Protein AF-0000000072451513 (afdb_homodimer)

Nearest PDB structures (foldseek):
  8vev-assembly2_D  TM=3.597E-01  e=7.960E+00  Mus musculus
  8vev-assembly2_D  TM=3.590E-01  e=7.986E+00  Mus musculus

Structure (mmCIF, N/CA/C/O backbone):
data_AF-0000000072451513-model_v1
#
loop_
_entity.id
_entity.type
_entity.pdbx_description
1 polymer 'Uncharacterized protein LOC121201801'
#
loop_
_atom_site.group_PDB
_atom_site.id
_atom_site.type_symbol
_atom_site.label_atom_id
_atom_site.label_alt_id
_atom_site.label_comp_id
_atom_site.label_asym_id
_atom_site.label_entity_id
_atom_site.label_seq_id
_atom_site.pdbx_PDB_ins_code
_atom_site.Cartn_x
_atom_site.Cartn_y
_atom_site.Cartn_z
_atom_site.occupancy
_atom_site.B_iso_or_equiv
_atom_site.auth_seq_id
_atom_site.auth_comp_id
_atom_site.auth_asym_id
_atom_site.auth_atom_id
_atom_site.pdbx_PDB_model_num
ATOM 1 N N . MET A 1 1 ? -19.539 29.486 29.621 1 40.11 1 MET A N 1
ATOM 2 C CA . MET A 1 1 ? -19.243 28.095 29.955 1 40.11 1 MET A CA 1
ATOM 3 C C . MET A 1 1 ? -17.771 27.778 29.71 1 40.11 1 MET A C 1
ATOM 5 O O . MET A 1 1 ? -17.207 28.179 28.691 1 40.11 1 MET A O 1
ATOM 9 N N . SER A 1 2 ? -17.089 27.56 30.691 1 51.12 2 SER A N 1
ATOM 10 C CA . SER A 1 2 ? -15.651 27.349 30.822 1 51.12 2 SER A CA 1
ATOM 11 C C . SER A 1 2 ? -15.161 26.272 29.86 1 51.12 2 SER A C 1
ATOM 13 O O . SER A 1 2 ? -15.752 25.194 29.774 1 51.12 2 SER A O 1
ATOM 15 N N . GLU A 1 3 ? -14.501 26.609 28.887 1 67.39 3 GLU A N 1
ATOM 16 C CA . GLU A 1 3 ? -13.94 25.69 27.901 1 67.39 3 GLU A CA 1
ATOM 17 C C . GLU A 1 3 ? -13.291 24.485 28.576 1 67.39 3 GLU A C 1
ATOM 19 O O . GLU A 1 3 ? -12.553 24.637 29.551 1 67.39 3 GLU A O 1
ATOM 24 N N . THR A 1 4 ? -13.837 23.317 28.543 1 75.84 4 THR A N 1
ATOM 25 C CA . THR A 1 4 ? -13.286 22.085 29.096 1 75.84 4 THR A CA 1
ATOM 26 C C . THR A 1 4 ? -11.816 21.932 28.718 1 75.84 4 THR A C 1
ATOM 28 O O . THR A 1 4 ? -11.338 22.583 27.786 1 75.84 4 THR A O 1
ATOM 31 N N . ALA A 1 5 ? -11.014 21.37 29.627 1 79.55 5 ALA A N 1
ATOM 32 C CA . ALA A 1 5 ? -9.608 21.07 29.37 1 79.55 5 ALA A CA 1
ATOM 33 C C . ALA A 1 5 ? -9.424 20.447 27.989 1 79.55 5 ALA A C 1
ATOM 35 O O . ALA A 1 5 ? -8.458 20.754 27.287 1 79.55 5 ALA A O 1
ATOM 36 N N . TYR A 1 6 ? -10.346 19.64 27.661 1 78.39 6 TYR A N 1
ATOM 37 C CA . TYR A 1 6 ? -10.301 18.984 26.359 1 78.39 6 TYR A CA 1
ATOM 38 C C . TYR A 1 6 ? -10.442 19.999 25.232 1 78.39 6 TYR A C 1
ATOM 40 O O . TYR A 1 6 ? -9.683 19.967 24.26 1 78.39 6 TYR A O 1
ATOM 48 N N . THR A 1 7 ? -11.279 20.867 25.397 1 79.14 7 THR A N 1
ATOM 49 C CA . THR A 1 7 ? -11.524 21.871 24.366 1 79.14 7 THR A CA 1
ATOM 50 C C . THR A 1 7 ? -10.326 22.806 24.227 1 79.14 7 THR A C 1
ATOM 52 O O . THR A 1 7 ? -9.975 23.213 23.118 1 79.14 7 THR A O 1
ATOM 55 N N . LYS A 1 8 ? -9.767 23.067 25.308 1 83.3 8 LYS A N 1
ATOM 56 C CA . LYS A 1 8 ? -8.595 23.938 25.283 1 83.3 8 LYS A CA 1
ATOM 57 C C . LYS A 1 8 ? -7.428 23.268 24.562 1 83.3 8 LYS A C 1
ATOM 59 O O . LYS A 1 8 ? -6.74 23.904 23.761 1 83.3 8 LYS A O 1
ATOM 64 N N . ALA A 1 9 ? -7.23 22.04 24.93 1 82.79 9 ALA A N 1
ATOM 65 C CA . ALA A 1 9 ? -6.151 21.286 24.297 1 82.79 9 ALA A CA 1
ATOM 66 C C . ALA A 1 9 ? -6.376 21.166 22.792 1 82.79 9 ALA A C 1
ATOM 68 O O . ALA A 1 9 ? -5.433 21.281 22.006 1 82.79 9 ALA A O 1
ATOM 69 N N . LYS A 1 10 ? -7.548 20.966 22.448 1 83.4 10 LYS A N 1
ATOM 70 C CA . LYS A 1 10 ? -7.886 20.838 21.033 1 83.4 10 LYS A CA 1
ATOM 71 C C . LYS A 1 10 ? -7.676 22.158 20.297 1 83.4 10 LYS A C 1
ATOM 73 O O . LYS A 1 10 ? -7.149 22.176 19.183 1 83.4 10 LYS A O 1
ATOM 78 N N . LYS A 1 11 ? -8.037 23.208 20.878 1 85.9 11 LYS A N 1
ATOM 79 C CA . LYS A 1 11 ? -7.837 24.525 20.281 1 85.9 11 LYS A CA 1
ATOM 80 C C . LYS A 1 11 ? -6.352 24.834 20.115 1 85.9 11 LYS A C 1
ATOM 82 O O . LYS A 1 11 ? -5.938 25.388 19.094 1 85.9 11 LYS A O 1
ATOM 87 N N . LYS A 1 12 ? -5.707 24.519 21.116 1 88.52 12 LYS A N 1
ATOM 88 C CA . LYS A 1 12 ? -4.265 24.741 21.059 1 88.52 12 LYS A CA 1
ATOM 89 C C . LYS A 1 12 ? -3.632 23.947 19.92 1 88.52 12 LYS A C 1
ATOM 91 O O . LYS A 1 12 ? -2.784 24.466 19.19 1 88.52 12 LYS A O 1
ATOM 96 N N . GLU A 1 13 ? -4.014 22.727 19.798 1 89.37 13 GLU A N 1
ATOM 97 C CA . GLU A 1 13 ? -3.488 21.875 18.735 1 89.37 13 GLU A CA 1
ATOM 98 C C . GLU A 1 13 ? -3.855 22.42 17.358 1 89.37 13 GLU A C 1
ATOM 100 O O . GLU A 1 13 ? -3.015 22.462 16.457 1 89.37 13 GLU A O 1
ATOM 105 N N . LEU A 1 14 ? -5.012 22.835 17.218 1 89.61 14 LEU A N 1
ATOM 106 C CA . LEU A 1 14 ? -5.481 23.366 15.943 1 89.61 14 LEU A CA 1
ATOM 107 C C . LEU A 1 14 ? -4.736 24.646 15.58 1 89.61 14 LEU A C 1
ATOM 109 O O . LEU A 1 14 ? -4.389 24.859 14.416 1 89.61 14 LEU A O 1
ATOM 113 N N . ARG A 1 15 ? -4.537 25.466 16.55 1 90.99 15 ARG A N 1
ATOM 114 C CA . ARG A 1 15 ? -3.786 26.697 16.322 1 90.99 15 ARG A CA 1
ATOM 115 C C . ARG A 1 15 ? -2.348 26.393 15.917 1 90.99 15 ARG A C 1
ATOM 117 O O . ARG A 1 15 ? -1.78 27.078 15.063 1 90.99 15 ARG A O 1
ATOM 124 N N . ALA A 1 16 ? -1.83 25.422 16.57 1 93.97 16 ALA A N 1
ATOM 125 C CA . ALA A 1 16 ? -0.469 25.019 16.225 1 93.97 16 ALA A CA 1
ATOM 126 C C . ALA A 1 16 ? -0.389 24.54 14.779 1 93.97 16 ALA A C 1
ATOM 128 O O . ALA A 1 16 ? 0.527 24.916 14.044 1 93.97 16 ALA A O 1
ATOM 129 N N . TRP A 1 17 ? -1.328 23.747 14.353 1 93.81 17 TRP A N 1
ATOM 130 C CA . TRP A 1 17 ? -1.386 23.303 12.964 1 93.81 17 TRP A CA 1
ATOM 131 C C . TRP A 1 17 ? -1.527 24.491 12.018 1 93.81 17 TRP A C 1
ATOM 133 O O . TRP A 1 17 ? -0.857 24.553 10.985 1 93.81 17 TRP A O 1
ATOM 143 N N . ASP A 1 18 ? -2.344 25.383 12.391 1 92.13 18 ASP A N 1
ATOM 144 C CA . ASP A 1 18 ? -2.601 26.556 11.561 1 92.13 18 ASP A CA 1
ATOM 145 C C . ASP A 1 18 ? -1.336 27.393 11.386 1 92.13 18 ASP A C 1
ATOM 147 O O . ASP A 1 18 ? -1.07 27.905 10.296 1 92.13 18 ASP A O 1
ATOM 151 N N . SER A 1 19 ? -0.622 27.468 12.397 1 94.96 19 SER A N 1
ATOM 152 C CA . SER A 1 19 ? 0.595 28.272 12.355 1 94.96 19 SER A CA 1
ATOM 153 C C . SER A 1 19 ? 1.657 27.623 11.473 1 94.96 19 SER A C 1
ATOM 155 O O . SER A 1 19 ? 2.565 28.3 10.987 1 94.96 19 SER A O 1
ATOM 157 N N . LEU A 1 20 ? 1.583 26.334 11.249 1 96.07 20 LEU A N 1
ATOM 158 C CA . LEU A 1 20 ? 2.614 25.591 10.532 1 96.07 20 LEU A CA 1
ATOM 159 C C . LEU A 1 20 ? 2.202 25.349 9.084 1 96.07 20 LEU A C 1
ATOM 161 O O . LEU A 1 20 ? 3.035 24.987 8.25 1 96.07 20 LEU A O 1
ATOM 165 N N . LYS A 1 21 ? 1.006 25.574 8.768 1 92.66 21 LYS A N 1
ATOM 166 C CA . LYS A 1 21 ? 0.389 25.135 7.52 1 92.66 21 LYS A CA 1
ATOM 167 C C . LYS A 1 21 ? 1.119 25.717 6.312 1 92.66 21 LYS A C 1
ATOM 169 O O . LYS A 1 21 ? 1.402 25.003 5.348 1 92.66 21 LYS A O 1
ATOM 174 N N . GLU A 1 22 ? 1.444 26.969 6.366 1 92.86 22 GLU A N 1
ATOM 175 C CA . GLU A 1 22 ? 2.076 27.61 5.217 1 92.86 22 GLU A CA 1
ATOM 176 C C . GLU A 1 22 ? 3.516 27.138 5.044 1 92.86 22 GLU A C 1
ATOM 178 O O . GLU A 1 22 ? 3.975 26.928 3.919 1 92.86 22 GLU A O 1
ATOM 183 N N . ASP A 1 23 ? 4.188 26.976 6.139 1 95.72 23 ASP A N 1
ATOM 184 C CA . ASP A 1 23 ? 5.551 26.457 6.08 1 95.72 23 ASP A CA 1
ATOM 185 C C . ASP A 1 23 ? 5.574 25.036 5.522 1 95.72 23 ASP A C 1
ATOM 187 O O . ASP A 1 23 ? 6.43 24.7 4.701 1 95.72 23 ASP A O 1
ATOM 191 N N . MET A 1 24 ? 4.659 24.271 5.965 1 96.24 24 MET A N 1
ATOM 192 C CA . MET A 1 24 ? 4.58 22.887 5.508 1 96.24 24 MET A CA 1
ATOM 193 C C . MET A 1 24 ? 4.261 22.823 4.018 1 96.24 24 MET A C 1
ATOM 195 O O . MET A 1 24 ? 4.82 21.996 3.295 1 96.24 24 MET A O 1
ATOM 199 N N . LEU A 1 25 ? 3.392 23.66 3.566 1 94.55 25 LEU A N 1
ATOM 200 C CA . LEU A 1 25 ? 3.063 23.718 2.146 1 94.55 25 LEU A CA 1
ATOM 201 C C . LEU A 1 25 ? 4.286 24.101 1.32 1 94.55 25 LEU A C 1
ATOM 203 O O . LEU A 1 25 ? 4.558 23.49 0.284 1 94.55 25 LEU A O 1
ATOM 207 N N . ARG A 1 26 ? 4.989 25.06 1.78 1 94.19 26 ARG A N 1
ATOM 208 C CA . ARG A 1 26 ? 6.206 25.504 1.108 1 94.19 26 ARG A CA 1
ATOM 209 C C . ARG A 1 26 ? 7.213 24.365 0.99 1 94.19 26 ARG A C 1
ATOM 211 O O . ARG A 1 26 ? 7.786 24.145 -0.079 1 94.19 26 ARG A O 1
ATOM 218 N N . VAL A 1 27 ? 7.383 23.652 2.049 1 94.32 27 VAL A N 1
ATOM 219 C CA . VAL A 1 27 ? 8.345 22.555 2.074 1 94.32 27 VAL A CA 1
ATOM 220 C C . VAL A 1 27 ? 7.91 21.463 1.099 1 94.32 27 VAL A C 1
ATOM 222 O O . VAL A 1 27 ? 8.744 20.859 0.421 1 94.32 27 VAL A O 1
ATOM 225 N N . SER A 1 28 ? 6.645 21.208 1.043 1 94.56 28 SER A N 1
ATOM 226 C CA . SER A 1 28 ? 6.146 20.208 0.105 1 94.56 28 SER A CA 1
ATOM 227 C C . SER A 1 28 ? 6.452 20.6 -1.337 1 94.56 28 SER A C 1
ATOM 229 O O . SER A 1 28 ? 6.821 19.752 -2.152 1 94.56 28 SER A O 1
ATOM 231 N N . TYR A 1 29 ? 6.312 21.861 -1.649 1 93.13 29 TYR A N 1
ATOM 232 C CA . TYR A 1 29 ? 6.647 22.324 -2.991 1 93.13 29 TYR A CA 1
ATOM 233 C C . TYR A 1 29 ? 8.149 22.247 -3.236 1 93.13 29 TYR A C 1
ATOM 235 O O . TYR A 1 29 ? 8.588 21.836 -4.313 1 93.13 29 TYR A O 1
ATOM 243 N N . GLU A 1 30 ? 8.923 22.575 -2.241 1 91.15 30 GLU A N 1
ATOM 244 C CA . GLU A 1 30 ? 10.376 22.482 -2.348 1 91.15 30 GLU A CA 1
ATOM 245 C C . GLU A 1 30 ? 10.821 21.04 -2.571 1 91.15 30 GLU A C 1
ATOM 247 O O . GLU A 1 30 ? 11.755 20.784 -3.334 1 91.15 30 GLU A O 1
ATOM 252 N N . SER A 1 31 ? 10.124 20.099 -1.872 1 91.61 31 SER A N 1
ATOM 253 C CA . SER A 1 31 ? 10.491 18.688 -1.914 1 91.61 31 SER A CA 1
ATOM 254 C C . SER A 1 31 ? 10.09 18.05 -3.24 1 91.61 31 SER A C 1
ATOM 256 O O . SER A 1 31 ? 10.425 16.894 -3.505 1 91.61 31 SER A O 1
ATOM 258 N N . SER A 1 32 ? 9.394 18.767 -4.072 1 90.78 32 SER A N 1
ATOM 259 C CA . SER A 1 32 ? 9.017 18.269 -5.39 1 90.78 32 SER A CA 1
ATOM 260 C C . SER A 1 32 ? 10.173 18.388 -6.378 1 90.78 32 SER A C 1
ATOM 262 O O . SER A 1 32 ? 10.108 17.851 -7.485 1 90.78 32 SER A O 1
ATOM 264 N N . ALA A 1 33 ? 11.188 19.079 -6.007 1 92.31 33 ALA A N 1
ATOM 265 C CA . ALA A 1 33 ? 12.432 19.17 -6.766 1 92.31 33 ALA A CA 1
ATOM 266 C C . ALA A 1 33 ? 13.577 18.484 -6.028 1 92.31 33 ALA A C 1
ATOM 268 O O . ALA A 1 33 ? 13.488 18.238 -4.822 1 92.31 33 ALA A O 1
ATOM 269 N N . PRO A 1 34 ? 14.638 18.117 -6.784 1 92.13 34 PRO A N 1
ATOM 270 C CA . PRO A 1 34 ? 15.759 17.46 -6.107 1 92.13 34 PRO A CA 1
ATOM 271 C C . PRO A 1 34 ? 16.389 18.335 -5.026 1 92.13 34 PRO A C 1
ATOM 273 O O . PRO A 1 34 ? 16.601 19.531 -5.24 1 92.13 34 PRO A O 1
ATOM 276 N N . SER A 1 35 ? 16.62 17.738 -3.877 1 86.15 35 SER A N 1
ATOM 277 C CA . SER A 1 35 ? 17.292 18.463 -2.802 1 86.15 35 SER A CA 1
ATOM 278 C C . SER A 1 35 ? 18.801 18.491 -3.015 1 86.15 35 SER A C 1
ATOM 280 O O . SER A 1 35 ? 19.503 19.308 -2.414 1 86.15 35 SER A O 1
ATOM 282 N N . THR A 1 36 ? 19.222 17.561 -3.822 1 90.58 36 THR A N 1
ATOM 283 C CA . THR A 1 36 ? 20.641 17.448 -4.142 1 90.58 36 THR A CA 1
ATOM 284 C C . THR A 1 36 ? 20.837 16.816 -5.517 1 90.58 36 THR A C 1
ATOM 286 O O . THR A 1 36 ? 19.931 16.164 -6.04 1 90.58 36 THR A O 1
ATOM 289 N N . ASN A 1 37 ? 21.978 17.067 -6.099 1 92.63 37 ASN A N 1
ATOM 290 C CA . ASN A 1 37 ? 22.341 16.423 -7.357 1 92.63 37 ASN A CA 1
ATOM 291 C C . ASN A 1 37 ? 23.476 15.421 -7.166 1 92.63 37 ASN A C 1
ATOM 293 O O . ASN A 1 37 ? 24.217 15.129 -8.106 1 92.63 37 ASN A O 1
ATOM 297 N N . ILE A 1 38 ? 23.566 14.998 -5.957 1 94.08 38 ILE A N 1
ATOM 298 C CA . ILE A 1 38 ? 24.63 14.063 -5.609 1 94.08 38 ILE A CA 1
ATOM 299 C C . ILE A 1 38 ? 24.035 12.683 -5.336 1 94.08 38 ILE A C 1
ATOM 301 O O . ILE A 1 38 ? 23.073 12.555 -4.575 1 94.08 38 ILE A O 1
ATOM 305 N N . CYS A 1 39 ? 24.642 11.733 -5.912 1 95.96 39 CYS A N 1
ATOM 306 C CA . CYS A 1 39 ? 24.18 10.358 -5.756 1 95.96 39 CYS A CA 1
ATOM 307 C C . CYS A 1 39 ? 24.365 9.88 -4.321 1 95.96 39 CYS A C 1
ATOM 309 O O . CYS A 1 39 ? 25.441 10.04 -3.743 1 95.96 39 CYS A O 1
ATOM 311 N N . ALA A 1 40 ? 23.389 9.259 -3.811 1 92.99 40 ALA A N 1
ATOM 312 C CA . ALA A 1 40 ? 23.398 8.819 -2.419 1 92.99 40 ALA A CA 1
ATOM 313 C C . ALA A 1 40 ? 24.392 7.68 -2.209 1 92.99 40 ALA A C 1
ATOM 315 O O . ALA A 1 40 ? 24.831 7.43 -1.084 1 92.99 40 ALA A O 1
ATOM 316 N N . LEU A 1 41 ? 24.756 7.008 -3.263 1 94.36 41 LEU A N 1
ATOM 317 C CA . LEU A 1 41 ? 25.584 5.815 -3.119 1 94.36 41 LEU A CA 1
ATOM 318 C C . LEU A 1 41 ? 27.03 6.107 -3.506 1 94.36 41 LEU A C 1
ATOM 320 O O . LEU A 1 41 ? 27.953 5.806 -2.746 1 94.36 41 LEU A O 1
ATOM 324 N N . CYS A 1 42 ? 27.268 6.709 -4.69 1 95.36 42 CYS A N 1
ATOM 325 C CA . CYS A 1 42 ? 28.636 6.864 -5.173 1 95.36 42 CYS A CA 1
ATOM 326 C C . CYS A 1 42 ? 29.064 8.326 -5.136 1 95.36 42 CYS A C 1
ATOM 328 O O . CYS A 1 42 ? 30.201 8.653 -5.482 1 95.36 42 CYS A O 1
ATOM 330 N N . LYS A 1 43 ? 28.217 9.249 -4.916 1 94.11 43 LYS A N 1
ATOM 331 C CA . LYS A 1 43 ? 28.476 10.672 -4.716 1 94.11 43 LYS A CA 1
ATOM 332 C C . LYS A 1 43 ? 28.736 11.376 -6.045 1 94.11 43 LYS A C 1
ATOM 334 O O . LYS A 1 43 ? 29.142 12.539 -6.069 1 94.11 43 LYS A O 1
ATOM 339 N N . GLU A 1 44 ? 28.466 10.676 -7.152 1 96.64 44 GLU A N 1
ATOM 340 C CA . GLU A 1 44 ? 28.52 11.302 -8.47 1 96.64 44 GLU A CA 1
ATOM 341 C C . GLU A 1 44 ? 27.245 12.089 -8.759 1 96.64 44 GLU A C 1
ATOM 343 O O . GLU A 1 44 ? 26.353 12.168 -7.913 1 96.64 44 GLU A O 1
ATOM 348 N N . HIS A 1 45 ? 27.207 12.652 -9.93 1 96.89 45 HIS A N 1
ATOM 349 C CA . HIS A 1 45 ? 26.047 13.442 -10.325 1 96.89 45 HIS A CA 1
ATOM 350 C C . HIS A 1 45 ? 24.794 12.576 -10.409 1 96.89 45 HIS A C 1
ATOM 352 O O . HIS A 1 45 ? 24.818 11.497 -11.005 1 96.89 45 HIS A O 1
ATOM 358 N N . ALA A 1 46 ? 23.724 13.05 -9.812 1 96.42 46 ALA A N 1
ATOM 359 C CA . ALA A 1 46 ? 22.496 12.266 -9.701 1 96.42 46 ALA A CA 1
ATOM 360 C C . ALA A 1 46 ? 21.326 12.983 -10.369 1 96.42 46 ALA A C 1
ATOM 362 O O . ALA A 1 46 ? 21.193 14.204 -10.259 1 96.42 46 ALA A O 1
ATOM 363 N N . GLU A 1 47 ? 20.473 12.199 -11.058 1 97.17 47 GLU A N 1
ATOM 364 C CA . GLU A 1 47 ? 19.302 12.771 -11.717 1 97.17 47 GLU A CA 1
ATOM 365 C C . GLU A 1 47 ? 18.071 11.893 -11.515 1 97.17 47 GLU A C 1
ATOM 367 O O . GLU A 1 47 ? 16.993 12.198 -12.031 1 97.17 47 GLU A O 1
ATOM 372 N N . TYR A 1 48 ? 18.239 10.794 -10.817 1 97.58 48 TYR A N 1
ATOM 373 C CA . TYR A 1 48 ? 17.136 9.853 -10.657 1 97.58 48 TYR A CA 1
ATOM 374 C C . TYR A 1 48 ? 16.67 9.799 -9.207 1 97.58 48 TYR A C 1
ATOM 376 O O . TYR A 1 48 ? 17.47 9.974 -8.284 1 97.58 48 TYR A O 1
ATOM 384 N N . ARG A 1 49 ? 15.436 9.567 -8.999 1 96.68 49 ARG A N 1
ATOM 385 C CA . ARG A 1 49 ? 14.9 9.288 -7.67 1 96.68 49 ARG A CA 1
ATOM 386 C C . ARG A 1 49 ? 13.873 8.162 -7.72 1 96.68 49 ARG A C 1
ATOM 388 O O . ARG A 1 49 ? 13.335 7.851 -8.785 1 96.68 49 ARG A O 1
ATOM 395 N N . CYS A 1 50 ? 13.707 7.5 -6.654 1 96.15 50 CYS A N 1
ATOM 396 C CA . CYS A 1 50 ? 12.645 6.522 -6.447 1 96.15 50 CYS A CA 1
ATOM 397 C C . CYS A 1 50 ? 11.88 6.812 -5.161 1 96.15 50 CYS A C 1
ATOM 399 O O . CYS A 1 50 ? 12.404 6.614 -4.063 1 96.15 50 CYS A O 1
ATOM 401 N N . LEU A 1 51 ? 10.645 7.208 -5.262 1 94.29 51 LEU A N 1
ATOM 402 C CA . LEU A 1 51 ? 9.852 7.629 -4.113 1 94.29 51 LEU A CA 1
ATOM 403 C C . LEU A 1 51 ? 9.485 6.435 -3.238 1 94.29 51 LEU A C 1
ATOM 405 O O . LEU A 1 51 ? 9.178 6.598 -2.055 1 94.29 51 LEU A O 1
ATOM 409 N N . GLU A 1 52 ? 9.532 5.275 -3.845 1 94.4 52 GLU A N 1
ATOM 410 C CA . GLU A 1 52 ? 9.245 4.074 -3.067 1 94.4 52 GLU A CA 1
ATOM 411 C C . GLU A 1 52 ? 10.427 3.697 -2.178 1 94.4 52 GLU A C 1
ATOM 413 O O . GLU A 1 52 ? 10.263 2.978 -1.19 1 94.4 52 GLU A O 1
ATOM 418 N N . CYS A 1 53 ? 11.546 4.204 -2.549 1 94.05 53 CYS A N 1
ATOM 419 C CA . CYS A 1 53 ? 12.74 3.929 -1.759 1 94.05 53 CYS A CA 1
ATOM 420 C C . CYS A 1 53 ? 12.958 5.01 -0.706 1 94.05 53 CYS A C 1
ATOM 422 O O . CYS A 1 53 ? 13.222 4.704 0.458 1 94.05 53 CYS A O 1
ATOM 424 N N . SER A 1 54 ? 12.96 6.209 -1.196 1 93.63 54 SER A N 1
ATOM 425 C CA . SER A 1 54 ? 13.291 7.347 -0.345 1 93.63 54 SER A CA 1
ATOM 426 C C . SER A 1 54 ? 12.749 8.648 -0.927 1 93.63 54 SER A C 1
ATOM 428 O O . SER A 1 54 ? 12.737 8.833 -2.146 1 93.63 54 SER A O 1
ATOM 430 N N . SER A 1 55 ? 12.422 9.527 -0.014 1 92.46 55 SER A N 1
ATOM 431 C CA . SER A 1 55 ? 11.941 10.829 -0.464 1 92.46 55 SER A CA 1
ATOM 432 C C . SER A 1 55 ? 13.095 11.808 -0.657 1 92.46 55 SER A C 1
ATOM 434 O O . SER A 1 55 ? 12.921 12.869 -1.259 1 92.46 55 SER A O 1
ATOM 436 N N . THR A 1 56 ? 14.255 11.417 -0.215 1 92.62 56 THR A N 1
ATOM 437 C CA . THR A 1 56 ? 15.325 12.408 -0.174 1 92.62 56 THR A CA 1
ATOM 438 C C . THR A 1 56 ? 16.491 11.981 -1.062 1 92.62 56 THR A C 1
ATOM 440 O O . THR A 1 56 ? 17.272 12.82 -1.516 1 92.62 56 THR A O 1
ATOM 443 N N . ASN A 1 57 ? 16.61 10.741 -1.373 1 94.19 57 ASN A N 1
ATOM 444 C CA . ASN A 1 57 ? 17.789 10.246 -2.076 1 94.19 57 ASN A CA 1
ATOM 445 C C . ASN A 1 57 ? 17.696 10.505 -3.577 1 94.19 57 ASN A C 1
ATOM 447 O O . ASN A 1 57 ? 16.625 10.367 -4.17 1 94.19 57 ASN A O 1
ATOM 451 N N . MET A 1 58 ? 18.838 10.919 -4.068 1 95.55 58 MET A N 1
ATOM 452 C CA . MET A 1 58 ? 19.046 10.98 -5.512 1 95.55 58 MET A CA 1
ATOM 453 C C . MET A 1 58 ? 20.081 9.952 -5.957 1 95.55 58 MET A C 1
ATOM 455 O O . MET A 1 58 ? 20.969 9.586 -5.185 1 95.55 58 MET A O 1
ATOM 459 N N . PHE A 1 59 ? 19.923 9.494 -7.185 1 96.63 59 PHE A N 1
ATOM 460 C CA . PHE A 1 59 ? 20.814 8.46 -7.697 1 96.63 59 PHE A CA 1
ATOM 461 C C . PHE A 1 59 ? 21.332 8.828 -9.082 1 96.63 59 PHE A C 1
ATOM 463 O O . PHE A 1 59 ? 20.646 9.511 -9.846 1 96.63 59 PHE A O 1
ATOM 470 N N . CYS A 1 60 ? 22.557 8.418 -9.383 1 97.49 60 CYS A N 1
ATOM 471 C CA . CYS A 1 60 ? 23.017 8.453 -10.767 1 97.49 60 CYS A CA 1
ATOM 472 C C . CYS A 1 60 ? 22.441 7.288 -11.562 1 97.49 60 CYS A C 1
ATOM 474 O O . CYS A 1 60 ? 21.835 6.379 -10.991 1 97.49 60 CYS A O 1
ATOM 476 N N . GLU A 1 61 ? 22.624 7.289 -12.814 1 97.29 61 GLU A N 1
ATOM 477 C CA . GLU A 1 61 ? 22.045 6.281 -13.697 1 97.29 61 GLU A CA 1
ATOM 478 C C . GLU A 1 61 ? 22.575 4.888 -13.368 1 97.29 61 GLU A C 1
ATOM 480 O O . GLU A 1 61 ? 21.809 3.924 -13.312 1 97.29 61 GLU A O 1
ATOM 485 N N . THR A 1 62 ? 23.818 4.819 -13.095 1 96.93 62 THR A N 1
ATOM 486 C CA . THR A 1 62 ? 24.458 3.536 -12.825 1 96.93 62 THR A CA 1
ATOM 487 C C . THR A 1 62 ? 23.955 2.947 -11.511 1 96.93 62 THR A C 1
ATOM 489 O O . THR A 1 62 ? 23.588 1.771 -11.451 1 96.93 62 THR A O 1
ATOM 492 N N . CYS A 1 63 ? 23.881 3.738 -10.5 1 96.53 63 CYS A N 1
ATOM 493 C CA . CYS A 1 63 ? 23.505 3.266 -9.173 1 96.53 63 CYS A CA 1
ATOM 494 C C . CYS A 1 63 ? 22.028 2.892 -9.125 1 96.53 63 CYS A C 1
ATOM 496 O O . CYS A 1 63 ? 21.656 1.889 -8.514 1 96.53 63 CYS A O 1
ATOM 498 N N . ILE A 1 64 ? 21.196 3.674 -9.758 1 97.05 64 ILE A N 1
ATOM 499 C CA . ILE A 1 64 ? 19.766 3.384 -9.718 1 97.05 64 ILE A CA 1
ATOM 500 C C . ILE A 1 64 ? 19.482 2.085 -10.467 1 97.05 64 ILE A C 1
ATOM 502 O O . ILE A 1 64 ? 18.639 1.29 -10.045 1 97.05 64 ILE A O 1
ATOM 506 N N . THR A 1 65 ? 20.186 1.858 -11.556 1 96.27 65 THR A N 1
ATOM 507 C CA . THR A 1 65 ? 20.018 0.629 -12.324 1 96.27 65 THR A CA 1
ATOM 508 C C . THR A 1 65 ? 20.463 -0.583 -11.51 1 96.27 65 THR A C 1
ATOM 510 O O . THR A 1 65 ? 19.77 -1.602 -11.475 1 96.27 65 THR A O 1
ATOM 513 N N . LYS A 1 66 ? 21.462 -0.404 -10.799 1 93.81 66 LYS A N 1
ATOM 514 C CA . LYS A 1 66 ? 22.027 -1.5 -10.017 1 93.81 66 LYS A CA 1
ATOM 515 C C . LYS A 1 66 ? 21.145 -1.831 -8.816 1 93.81 66 LYS A C 1
ATOM 517 O O . LYS A 1 66 ? 20.914 -3.004 -8.513 1 93.81 66 LYS A O 1
ATOM 522 N N . THR A 1 67 ? 20.673 -0.848 -8.175 1 94.31 67 THR A N 1
ATOM 523 C CA . THR A 1 67 ? 19.951 -1.046 -6.923 1 94.31 67 THR A CA 1
ATOM 524 C C . THR A 1 67 ? 18.515 -1.488 -7.192 1 94.31 67 THR A C 1
ATOM 526 O O . THR A 1 67 ? 17.837 -1.993 -6.294 1 94.31 67 THR A O 1
ATOM 529 N N . HIS A 1 68 ? 18.03 -1.302 -8.392 1 95.16 68 HIS A N 1
ATOM 530 C CA . HIS A 1 68 ? 16.635 -1.615 -8.68 1 95.16 68 HIS A CA 1
ATOM 531 C C . HIS A 1 68 ? 16.522 -2.788 -9.649 1 95.16 68 HIS A C 1
ATOM 533 O O . HIS A 1 68 ? 15.522 -2.918 -10.358 1 95.16 68 HIS A O 1
ATOM 539 N N . ARG A 1 69 ? 17.568 -3.552 -9.608 1 92.41 69 ARG A N 1
ATOM 540 C CA . ARG A 1 69 ? 17.466 -4.818 -10.327 1 92.41 69 ARG A CA 1
ATOM 541 C C . ARG A 1 69 ? 16.397 -5.714 -9.71 1 92.41 69 ARG A C 1
ATOM 543 O O . ARG A 1 69 ? 16.342 -5.872 -8.488 1 92.41 69 ARG A O 1
ATOM 550 N N . ASN A 1 70 ? 15.527 -6.284 -10.574 1 94.17 70 ASN A N 1
ATOM 551 C CA . ASN A 1 70 ? 14.436 -7.163 -10.169 1 94.17 70 ASN A CA 1
ATOM 552 C C . ASN A 1 70 ? 13.499 -6.474 -9.18 1 94.17 70 ASN A C 1
ATOM 554 O O . ASN A 1 70 ? 12.994 -7.108 -8.252 1 94.17 70 ASN A O 1
ATOM 558 N N . SER A 1 71 ? 13.414 -5.187 -9.317 1 95.29 71 SER A N 1
ATOM 559 C CA . SER A 1 71 ? 12.515 -4.381 -8.498 1 95.29 71 SER A CA 1
ATOM 560 C C . SER A 1 71 ? 11.27 -3.974 -9.28 1 95.29 71 SER A C 1
ATOM 562 O O . SER A 1 71 ? 11.312 -3.856 -10.507 1 95.29 71 SER A O 1
ATOM 564 N N . LEU A 1 72 ? 10.203 -3.826 -8.584 1 96.61 72 LEU A N 1
ATOM 565 C CA . LEU A 1 72 ? 8.964 -3.374 -9.208 1 96.61 72 LEU A CA 1
ATOM 566 C C . LEU A 1 72 ? 8.747 -1.884 -8.968 1 96.61 72 LEU A C 1
ATOM 568 O O . LEU A 1 72 ? 7.632 -1.382 -9.125 1 96.61 72 LEU A O 1
ATOM 572 N N . HIS A 1 73 ? 9.836 -1.167 -8.562 1 96.44 73 HIS A N 1
ATOM 573 C CA . HIS A 1 73 ? 9.773 0.277 -8.369 1 96.44 73 HIS A CA 1
ATOM 574 C C . HIS A 1 73 ? 9.819 1.014 -9.703 1 96.44 73 HIS A C 1
ATOM 576 O O . HIS A 1 73 ? 10.349 0.493 -10.687 1 96.44 73 HIS A O 1
ATOM 582 N N . LEU A 1 74 ? 9.294 2.167 -9.678 1 96.21 74 LEU A N 1
ATOM 583 C CA . LEU A 1 74 ? 9.259 3.002 -10.873 1 96.21 74 LEU A CA 1
ATOM 584 C C . LEU A 1 74 ? 10.026 4.302 -10.651 1 96.21 74 LEU A C 1
ATOM 586 O O . LEU A 1 74 ? 9.43 5.333 -10.333 1 96.21 74 LEU A O 1
ATOM 590 N N . PRO A 1 75 ? 11.337 4.278 -10.855 1 96.45 75 PRO A N 1
ATOM 591 C CA . PRO A 1 75 ? 12.129 5.498 -10.679 1 96.45 75 PRO A CA 1
ATOM 592 C C . PRO A 1 75 ? 11.736 6.603 -11.656 1 96.45 75 PRO A C 1
ATOM 594 O O . PRO A 1 75 ? 11.144 6.325 -12.702 1 96.45 75 PRO A O 1
ATOM 597 N N . GLU A 1 76 ? 12.058 7.806 -11.263 1 97.19 76 GLU A N 1
ATOM 598 C CA . GLU A 1 76 ? 11.832 8.978 -12.103 1 97.19 76 GLU A CA 1
ATOM 599 C C . GLU A 1 76 ? 13.129 9.746 -12.339 1 97.19 76 GLU A C 1
ATOM 601 O O . GLU A 1 76 ? 14.074 9.633 -11.557 1 97.19 76 GLU A O 1
ATOM 606 N N . LYS A 1 77 ? 13.131 10.448 -13.435 1 97.99 77 LYS A N 1
ATOM 607 C CA . LYS A 1 77 ? 14.301 11.239 -13.807 1 97.99 77 LYS A CA 1
ATOM 608 C C . LYS A 1 77 ? 13.98 12.731 -13.802 1 97.99 77 LYS A C 1
ATOM 610 O O . LYS A 1 77 ? 12.945 13.15 -14.324 1 97.99 77 LYS A O 1
ATOM 615 N N . TRP A 1 78 ? 14.867 13.455 -13.161 1 97.22 78 TRP A N 1
ATOM 616 C CA . TRP A 1 78 ? 14.744 14.909 -13.156 1 97.22 78 TRP A CA 1
ATOM 617 C C . TRP A 1 78 ? 15.246 15.503 -14.468 1 97.22 78 TRP A C 1
ATOM 619 O O . TRP A 1 78 ? 16.386 15.26 -14.87 1 97.22 78 TRP A O 1
ATOM 629 N N . ASN A 1 79 ? 14.409 16.227 -15.167 1 95.01 79 ASN A N 1
ATOM 630 C CA . ASN A 1 79 ? 14.82 16.841 -16.426 1 95.01 79 ASN A CA 1
ATOM 631 C C . ASN A 1 79 ? 15.06 18.339 -16.267 1 95.01 79 ASN A C 1
ATOM 633 O O . ASN A 1 79 ? 14.748 19.121 -17.166 1 95.01 79 ASN A O 1
ATOM 637 N N . LYS A 1 80 ? 15.364 18.851 -15.108 1 91.59 80 LYS A N 1
ATOM 638 C CA . LYS A 1 80 ? 15.704 20.232 -14.779 1 91.59 80 LYS A CA 1
ATOM 639 C C . LYS A 1 80 ? 14.459 21.03 -14.404 1 91.59 80 LYS A C 1
ATOM 641 O O . LYS A 1 80 ? 14.553 22.054 -13.724 1 91.59 80 LYS A O 1
ATOM 646 N N . THR A 1 81 ? 13.262 20.525 -14.856 1 92.69 81 THR A N 1
ATOM 647 C CA . THR A 1 81 ? 12.04 21.261 -14.55 1 92.69 81 THR A CA 1
ATOM 648 C C . THR A 1 81 ? 11.064 20.387 -13.767 1 92.69 81 THR A C 1
ATOM 650 O O . THR A 1 81 ? 10.369 20.873 -12.872 1 92.69 81 THR A O 1
ATOM 653 N N . LEU A 1 82 ? 11.068 19.195 -14.224 1 94.52 82 LEU A N 1
ATOM 654 C CA . LEU A 1 82 ? 10.125 18.278 -13.594 1 94.52 82 LEU A CA 1
ATOM 655 C C . LEU A 1 82 ? 10.647 16.846 -13.637 1 94.52 82 LEU A C 1
ATOM 657 O O . LEU A 1 82 ? 11.597 16.549 -14.366 1 94.52 82 LEU A O 1
ATOM 661 N N . TYR A 1 83 ? 10.036 16.029 -12.834 1 95.48 83 TYR A N 1
ATOM 662 C CA . TYR A 1 83 ? 10.337 14.603 -12.889 1 95.48 83 TYR A CA 1
ATOM 663 C C . TYR A 1 83 ? 9.524 13.916 -13.98 1 95.48 83 TYR A C 1
ATOM 665 O O . TYR A 1 83 ? 8.314 14.127 -14.087 1 95.48 83 TYR A O 1
ATOM 673 N N . VAL A 1 84 ? 10.203 13.106 -14.727 1 96.22 84 VAL A N 1
ATOM 674 C CA . VAL A 1 84 ? 9.544 12.322 -15.766 1 96.22 84 VAL A CA 1
ATOM 675 C C . VAL A 1 84 ? 9.801 10.835 -15.533 1 96.22 84 VAL A C 1
ATOM 677 O O . VAL A 1 84 ? 10.691 10.465 -14.764 1 96.22 84 VAL A O 1
ATOM 680 N N . THR A 1 85 ? 8.981 10.027 -16.179 1 92.83 85 THR A N 1
ATOM 681 C CA . THR A 1 85 ? 9.195 8.586 -16.099 1 92.83 85 THR A CA 1
ATOM 682 C C . THR A 1 85 ? 10.606 8.222 -16.551 1 92.83 85 THR A C 1
ATOM 684 O O . THR A 1 85 ? 11.092 8.737 -17.559 1 92.83 85 THR A O 1
ATOM 687 N N . SER A 1 86 ? 11.193 7.385 -15.842 1 94.16 86 SER A N 1
ATOM 688 C CA . SER A 1 86 ? 12.56 6.977 -16.146 1 94.16 86 SER A CA 1
ATOM 689 C C . SER A 1 86 ? 12.625 6.192 -17.452 1 94.16 86 SER A C 1
ATOM 691 O O . SER A 1 86 ? 11.797 5.312 -17.696 1 94.16 86 SER A O 1
ATOM 693 N N . PRO A 1 87 ? 13.599 6.519 -18.223 1 91.78 87 PRO A N 1
ATOM 694 C CA . PRO A 1 87 ? 13.783 5.754 -19.459 1 91.78 87 PRO A CA 1
ATOM 695 C C . PRO A 1 87 ? 14.441 4.397 -19.219 1 91.78 87 PRO A C 1
ATOM 697 O O . PRO A 1 87 ? 14.654 3.635 -20.166 1 91.78 87 PRO A O 1
ATOM 700 N N . LEU A 1 88 ? 14.698 4.088 -17.996 1 92.65 88 LEU A N 1
ATOM 701 C CA . LEU A 1 88 ? 15.373 2.839 -17.662 1 92.65 88 LEU A CA 1
ATOM 702 C C . LEU A 1 88 ? 14.494 1.639 -17.998 1 92.65 88 LEU A C 1
ATOM 704 O O . LEU A 1 88 ? 13.275 1.687 -17.817 1 92.65 88 LEU A O 1
ATOM 708 N N . GLU A 1 89 ? 15.181 0.644 -18.435 1 91.2 89 GLU A N 1
ATOM 709 C CA . GLU A 1 89 ? 14.467 -0.597 -18.721 1 91.2 89 GLU A CA 1
ATOM 710 C C . GLU A 1 89 ? 14.02 -1.286 -17.434 1 91.2 89 GLU A C 1
ATOM 712 O O . GLU A 1 89 ? 14.8 -1.411 -16.488 1 91.2 89 GLU A O 1
ATOM 717 N N . LEU A 1 90 ? 12.806 -1.637 -17.468 1 94.77 90 LEU A N 1
ATOM 718 C CA . LEU A 1 90 ? 12.284 -2.457 -16.381 1 94.77 90 LEU A CA 1
ATOM 719 C C . LEU A 1 90 ? 12.352 -3.939 -16.737 1 94.77 90 LEU A C 1
ATOM 721 O O . LEU A 1 90 ? 11.716 -4.381 -17.695 1 94.77 90 LEU A O 1
ATOM 725 N N . ALA A 1 91 ? 13.169 -4.669 -16.003 1 95.92 91 ALA A N 1
ATOM 726 C CA . ALA A 1 91 ? 13.389 -6.075 -16.33 1 95.92 91 ALA A CA 1
ATOM 727 C C . ALA A 1 91 ? 13.466 -6.927 -15.066 1 95.92 91 ALA A C 1
ATOM 729 O O . ALA A 1 91 ? 13.941 -6.464 -14.026 1 95.92 91 ALA A O 1
ATOM 730 N N . LEU A 1 92 ? 12.943 -8.085 -15.152 1 95.81 92 LEU A N 1
ATOM 731 C CA . LEU A 1 92 ? 13.066 -9.105 -14.116 1 95.81 92 LEU A CA 1
ATOM 732 C C . LEU A 1 92 ? 13.883 -10.292 -14.616 1 95.81 92 LEU A C 1
ATOM 734 O O . LEU A 1 92 ? 13.539 -10.904 -15.63 1 95.81 92 LEU A O 1
ATOM 738 N N . ARG A 1 93 ? 14.932 -10.529 -13.913 1 92.36 93 ARG A N 1
ATOM 739 C CA . ARG A 1 93 ? 15.845 -11.603 -14.29 1 92.36 93 ARG A CA 1
ATOM 740 C C . ARG A 1 93 ? 16.053 -12.576 -13.135 1 92.36 93 ARG A C 1
ATOM 742 O O . ARG A 1 93 ? 16.21 -12.159 -11.986 1 92.36 93 ARG A O 1
ATOM 749 N N . LEU A 1 94 ? 15.91 -13.862 -13.368 1 85.1 94 LEU A N 1
ATOM 750 C CA . LEU A 1 94 ? 16.025 -14.884 -12.333 1 85.1 94 LEU A CA 1
ATOM 751 C C . LEU A 1 94 ? 17.458 -14.98 -11.82 1 85.1 94 LEU A C 1
ATOM 753 O O . LEU A 1 94 ? 18.404 -15.006 -12.611 1 85.1 94 LEU A O 1
ATOM 757 N N . PRO A 1 95 ? 17.579 -14.876 -10.548 1 73.66 95 PRO A N 1
ATOM 758 C CA . PRO A 1 95 ? 18.932 -15.093 -10.031 1 73.66 95 PRO A CA 1
ATOM 759 C C . PRO A 1 95 ? 19.229 -16.565 -9.754 1 73.66 95 PRO A C 1
ATOM 761 O O . PRO A 1 95 ? 18.36 -17.42 -9.944 1 73.66 95 PRO A O 1
ATOM 764 N N . GLY A 1 96 ? 20.458 -16.815 -9.392 1 67.59 96 GLY A N 1
ATOM 765 C CA . GLY A 1 96 ? 20.898 -18.068 -8.799 1 67.59 96 GLY A CA 1
ATOM 766 C C . GLY A 1 96 ? 20.943 -19.214 -9.792 1 67.59 96 GLY A C 1
ATOM 767 O O . GLY A 1 96 ? 21.509 -19.079 -10.879 1 67.59 96 GLY A O 1
ATOM 768 N N . GLU A 1 97 ? 20.211 -20.266 -9.366 1 66.47 97 GLU A N 1
ATOM 769 C CA . GLU A 1 97 ? 20.341 -21.563 -10.025 1 66.47 97 GLU A CA 1
ATOM 770 C C . GLU A 1 97 ? 19.713 -21.54 -11.415 1 66.47 97 GLU A C 1
ATOM 772 O O . GLU A 1 97 ? 20.133 -22.283 -12.305 1 66.47 97 GLU A O 1
ATOM 777 N N . HIS A 1 98 ? 18.829 -20.605 -11.566 1 78.19 98 HIS A N 1
ATOM 778 C CA . HIS A 1 98 ? 18.125 -20.597 -12.843 1 78.19 98 HIS A CA 1
ATOM 779 C C . HIS A 1 98 ? 18.957 -19.921 -13.927 1 78.19 98 HIS A C 1
ATOM 781 O O . HIS A 1 98 ? 18.594 -19.954 -15.105 1 78.19 98 HIS A O 1
ATOM 787 N N . CYS A 1 99 ? 20.091 -19.461 -13.483 1 69.09 99 CYS A N 1
ATOM 788 C CA . CYS A 1 99 ? 20.915 -18.737 -14.444 1 69.09 99 CYS A CA 1
ATOM 789 C C . CYS A 1 99 ? 21.521 -19.688 -15.469 1 69.09 99 CYS A C 1
ATOM 791 O O . CYS A 1 99 ? 21.874 -19.273 -16.575 1 69.09 99 CYS A O 1
ATOM 793 N N . SER A 1 100 ? 21.544 -20.964 -15.061 1 80.21 100 SER A N 1
ATOM 794 C CA . SER A 1 100 ? 22.165 -21.935 -15.957 1 80.21 100 SER A CA 1
ATOM 795 C C . SER A 1 100 ? 21.117 -22.671 -16.785 1 80.21 100 SER A C 1
ATOM 797 O O . SER A 1 100 ? 21.459 -23.472 -17.657 1 80.21 100 SER A O 1
ATOM 799 N N . HIS A 1 101 ? 19.913 -22.338 -16.589 1 89.88 101 HIS A N 1
ATOM 800 C CA . HIS A 1 101 ? 18.842 -23.005 -17.321 1 89.88 101 HIS A CA 1
ATOM 801 C C . HIS A 1 101 ? 18.544 -22.289 -18.634 1 89.88 101 HIS A C 1
ATOM 803 O O . HIS A 1 101 ? 19.05 -21.191 -18.876 1 89.88 101 HIS A O 1
ATOM 809 N N . ALA A 1 102 ? 17.804 -23.015 -19.462 1 93.5 102 ALA A N 1
ATOM 810 C CA . ALA A 1 102 ? 17.262 -22.352 -20.645 1 93.5 102 ALA A CA 1
ATOM 811 C C . ALA A 1 102 ? 16.179 -21.347 -20.263 1 93.5 102 ALA A C 1
ATOM 813 O O . ALA A 1 102 ? 15.251 -21.678 -19.521 1 93.5 102 ALA A O 1
ATOM 814 N N . VAL A 1 103 ? 16.433 -20.111 -20.644 1 94.1 103 VAL A N 1
ATOM 815 C CA . VAL A 1 103 ? 15.491 -19.053 -20.296 1 94.1 103 VAL A CA 1
ATOM 816 C C . VAL A 1 103 ? 15.065 -18.304 -21.557 1 94.1 103 VAL A C 1
ATOM 818 O O . VAL A 1 103 ? 15.718 -18.407 -22.598 1 94.1 103 VAL A O 1
ATOM 821 N N . TYR A 1 104 ? 13.959 -17.628 -21.548 1 94.98 104 TYR A N 1
ATOM 822 C CA . TYR A 1 104 ? 13.495 -16.727 -22.597 1 94.98 104 TYR A CA 1
ATOM 823 C C . TYR A 1 104 ? 12.818 -15.498 -22 1 94.98 104 TYR A C 1
ATOM 825 O O . TYR A 1 104 ? 12.365 -15.527 -20.854 1 94.98 104 TYR A O 1
ATOM 833 N N . ALA A 1 105 ? 12.815 -14.427 -22.718 1 94.84 105 ALA A N 1
ATOM 834 C CA . ALA A 1 105 ? 12.241 -13.172 -22.24 1 94.84 105 ALA A CA 1
ATOM 835 C C . ALA A 1 105 ? 10.917 -12.873 -22.937 1 94.84 105 ALA A C 1
ATOM 837 O O . ALA A 1 105 ? 10.74 -13.199 -24.113 1 94.84 105 ALA A O 1
ATOM 838 N N . ARG A 1 106 ? 10.027 -12.287 -22.189 1 96.24 106 ARG A N 1
ATOM 839 C CA . ARG A 1 106 ? 8.749 -11.829 -22.724 1 96.24 106 ARG A CA 1
ATOM 840 C C . ARG A 1 106 ? 8.324 -10.515 -22.079 1 96.24 106 ARG A C 1
ATOM 842 O O . ARG A 1 106 ? 8.5 -10.323 -20.873 1 96.24 106 ARG A O 1
ATOM 849 N N . ASP A 1 107 ? 7.751 -9.686 -22.887 1 96.96 107 ASP A N 1
ATOM 850 C CA . ASP A 1 107 ? 7.197 -8.445 -22.355 1 96.96 107 ASP A CA 1
ATOM 851 C C . ASP A 1 107 ? 5.84 -8.687 -21.699 1 96.96 107 ASP A C 1
ATOM 853 O O . ASP A 1 107 ? 4.971 -9.342 -22.28 1 96.96 107 ASP A O 1
ATOM 857 N N . MET A 1 108 ? 5.72 -8.168 -20.497 1 97.24 108 MET A N 1
ATOM 858 C CA . MET A 1 108 ? 4.476 -8.344 -19.752 1 97.24 108 MET A CA 1
ATOM 859 C C . MET A 1 108 ? 4.021 -7.027 -19.133 1 97.24 108 MET A C 1
ATOM 861 O O . MET A 1 108 ? 4.848 -6.185 -18.777 1 97.24 108 MET A O 1
ATOM 865 N N . LYS A 1 109 ? 2.704 -6.875 -19.08 1 97.3 109 LYS A N 1
ATOM 866 C CA . LYS A 1 109 ? 2.108 -5.754 -18.36 1 97.3 109 LYS A CA 1
ATOM 867 C C . LYS A 1 109 ? 1.863 -6.108 -16.896 1 97.3 109 LYS A C 1
ATOM 869 O O . LYS A 1 109 ? 1.106 -7.033 -16.594 1 97.3 109 LYS A O 1
ATOM 874 N N . ILE A 1 110 ? 2.473 -5.377 -16.026 1 97.81 110 ILE A N 1
ATOM 875 C CA . ILE A 1 110 ? 2.411 -5.729 -14.611 1 97.81 110 ILE A CA 1
ATOM 876 C C . ILE A 1 110 ? 1.847 -4.556 -13.812 1 97.81 110 ILE A C 1
ATOM 878 O O . ILE A 1 110 ? 2.306 -3.42 -13.958 1 97.81 110 ILE A O 1
ATOM 882 N N . PHE A 1 111 ? 0.815 -4.806 -13.043 1 97.65 111 PHE A N 1
ATOM 883 C CA . PHE A 1 111 ? 0.416 -3.862 -12.006 1 97.65 111 PHE A CA 1
ATOM 884 C C . PHE A 1 111 ? 1.313 -3.992 -10.781 1 97.65 111 PHE A C 1
ATOM 886 O O . PHE A 1 111 ? 1.217 -4.969 -10.036 1 97.65 111 PHE A O 1
ATOM 893 N N . VAL A 1 112 ? 2.123 -2.991 -10.579 1 97.56 112 VAL A N 1
ATOM 894 C CA . VAL A 1 112 ? 3.166 -3.055 -9.561 1 97.56 112 VAL A CA 1
ATOM 895 C C . VAL A 1 112 ? 2.56 -2.791 -8.184 1 97.56 112 VAL A C 1
ATOM 897 O O . VAL A 1 112 ? 1.341 -2.669 -8.048 1 97.56 112 VAL A O 1
ATOM 900 N N . ASN A 1 113 ? 3.341 -2.678 -7.14 1 96.18 113 ASN A N 1
ATOM 901 C CA . ASN A 1 113 ? 2.908 -2.593 -5.749 1 96.18 113 ASN A CA 1
ATOM 902 C C . ASN A 1 113 ? 1.982 -1.402 -5.522 1 96.18 113 ASN A C 1
ATOM 904 O O . ASN A 1 113 ? 1.014 -1.498 -4.765 1 96.18 113 ASN A O 1
ATOM 908 N N . THR A 1 114 ? 2.285 -0.313 -6.195 1 95.49 114 THR A N 1
ATOM 909 C CA . THR A 1 114 ? 1.55 0.926 -5.965 1 95.49 114 THR A CA 1
ATOM 910 C C . THR A 1 114 ? 0.302 0.985 -6.841 1 95.49 114 THR A C 1
ATOM 912 O O . THR A 1 114 ? -0.5 1.914 -6.726 1 95.49 114 THR A O 1
ATOM 915 N N . GLY A 1 115 ? 0.176 0.005 -7.771 1 96.11 115 GLY A N 1
ATOM 916 C CA . GLY A 1 115 ? -1.043 -0.081 -8.559 1 96.11 115 GLY A CA 1
ATOM 917 C C . GLY A 1 115 ? -0.891 0.493 -9.956 1 96.11 115 GLY A C 1
ATOM 918 O O . GLY A 1 115 ? -1.848 0.507 -10.733 1 96.11 115 GLY A O 1
ATOM 919 N N . GLN A 1 116 ? 0.298 0.996 -10.296 1 96.56 116 GLN A N 1
ATOM 920 C CA . GLN A 1 116 ? 0.539 1.484 -11.65 1 96.56 116 GLN A CA 1
ATOM 921 C C . GLN A 1 116 ? 0.767 0.328 -12.619 1 96.56 116 GLN A C 1
ATOM 923 O O . GLN A 1 116 ? 1.263 -0.73 -12.226 1 96.56 116 GLN A O 1
ATOM 928 N N . LEU A 1 117 ? 0.381 0.531 -13.805 1 96.7 117 LEU A N 1
ATOM 929 C CA . LEU A 1 117 ? 0.612 -0.456 -14.855 1 96.7 117 LEU A CA 1
ATOM 930 C C . LEU A 1 117 ? 1.887 -0.138 -15.629 1 96.7 117 LEU A C 1
ATOM 932 O O . LEU A 1 117 ? 2.061 0.982 -16.115 1 96.7 117 LEU A O 1
ATOM 936 N N . CYS A 1 118 ? 2.773 -1.121 -15.715 1 96.44 118 CYS A N 1
ATOM 937 C CA . CYS A 1 118 ? 4.022 -0.917 -16.441 1 96.44 118 CYS A CA 1
ATOM 938 C C . CYS A 1 118 ? 4.391 -2.154 -17.251 1 96.44 118 CYS A C 1
ATOM 940 O O . CYS A 1 118 ? 3.983 -3.266 -16.914 1 96.44 118 CYS A O 1
ATOM 942 N N . SER A 1 119 ? 5.164 -1.927 -18.263 1 96.87 119 SER A N 1
ATOM 943 C CA . SER A 1 119 ? 5.673 -3.018 -19.087 1 96.87 119 SER A CA 1
ATOM 944 C C . SER A 1 119 ? 7.052 -3.468 -18.618 1 96.87 119 SER A C 1
ATOM 946 O O . SER A 1 119 ? 7.969 -2.653 -18.494 1 96.87 119 SER A O 1
ATOM 948 N N . PHE A 1 120 ? 7.169 -4.747 -18.336 1 97.84 120 PHE A N 1
ATOM 949 C CA . PHE A 1 120 ? 8.434 -5.343 -17.923 1 97.84 120 PHE A CA 1
ATOM 950 C C . PHE A 1 120 ? 8.895 -6.388 -18.932 1 97.84 120 PHE A C 1
ATOM 952 O O . PHE A 1 120 ? 8.078 -7.123 -19.49 1 97.84 120 PHE A O 1
ATOM 959 N N . SER A 1 121 ? 10.157 -6.4 -19.181 1 97.63 121 SER A N 1
ATOM 960 C CA . SER A 1 121 ? 10.747 -7.583 -19.799 1 97.63 121 SER A CA 1
ATOM 961 C C . SER A 1 121 ? 11.016 -8.67 -18.763 1 97.63 121 SER A C 1
ATOM 963 O O . SER A 1 121 ? 11.874 -8.507 -17.893 1 97.63 121 SER A O 1
ATOM 965 N N . VAL A 1 122 ? 10.289 -9.778 -18.835 1 97.1 122 VAL A N 1
ATOM 966 C CA . VAL A 1 122 ? 10.362 -10.811 -17.807 1 97.1 122 VAL A CA 1
ATOM 967 C C . VAL A 1 122 ? 11.071 -12.044 -18.363 1 97.1 122 VAL A C 1
ATOM 969 O O . VAL A 1 122 ? 10.669 -12.587 -19.395 1 97.1 122 VAL A O 1
ATOM 972 N N . THR A 1 123 ? 12.084 -12.458 -17.673 1 96.22 123 THR A N 1
ATOM 973 C CA . THR A 1 123 ? 12.789 -13.681 -18.043 1 96.22 123 THR A CA 1
ATOM 974 C C . THR A 1 123 ? 12.137 -14.898 -17.394 1 96.22 123 THR A C 1
ATOM 976 O O . THR A 1 123 ? 12.008 -14.961 -16.169 1 96.22 123 THR A O 1
ATOM 979 N N . LEU A 1 124 ? 11.76 -15.838 -18.225 1 96.17 124 LEU A N 1
ATOM 980 C CA . LEU A 1 124 ? 11.097 -17.054 -17.765 1 96.17 124 LEU A CA 1
ATOM 981 C C . LEU A 1 124 ? 11.999 -18.269 -17.95 1 96.17 124 LEU A C 1
ATOM 983 O O . LEU A 1 124 ? 12.814 -18.307 -18.874 1 96.17 124 LEU A O 1
ATOM 987 N N . CYS A 1 125 ? 11.86 -19.187 -17.048 1 94.98 125 CYS A N 1
ATOM 988 C CA . CYS A 1 125 ? 12.656 -20.408 -17.106 1 94.98 125 CYS A CA 1
ATOM 989 C C . CYS A 1 125 ? 11.857 -21.551 -17.721 1 94.98 125 CYS A C 1
ATOM 991 O O . CYS A 1 125 ? 10.7 -21.772 -17.357 1 94.98 125 CYS A O 1
ATOM 993 N N . THR A 1 126 ? 12.483 -22.396 -18.529 1 94.1 126 THR A N 1
ATOM 994 C CA . THR A 1 126 ? 11.802 -23.484 -19.222 1 94.1 126 THR A CA 1
ATOM 995 C C . THR A 1 126 ? 11.629 -24.688 -18.299 1 94.1 126 THR A C 1
ATOM 997 O O . THR A 1 126 ? 10.875 -25.612 -18.611 1 94.1 126 THR A O 1
ATOM 1000 N N . CYS A 1 127 ? 12.275 -24.687 -17.145 1 92.84 127 CYS A N 1
ATOM 1001 C CA . CYS A 1 127 ? 12.298 -25.857 -16.275 1 92.84 127 CYS A CA 1
ATOM 1002 C C . CYS A 1 127 ? 11.018 -25.953 -15.454 1 92.84 127 CYS A C 1
ATOM 1004 O O . CYS A 1 127 ? 10.781 -26.957 -14.779 1 92.84 127 CYS A O 1
ATOM 1006 N N . GLU A 1 128 ? 10.214 -24.905 -15.474 1 94.23 128 GLU A N 1
ATOM 1007 C CA . GLU A 1 128 ? 8.976 -24.876 -14.701 1 94.23 128 GLU A CA 1
ATOM 1008 C C . GLU A 1 128 ? 7.884 -24.105 -15.436 1 94.23 128 GLU A C 1
ATOM 1010 O O . GLU A 1 128 ? 8.166 -23.373 -16.387 1 94.23 128 GLU A O 1
ATOM 1015 N N . PRO A 1 129 ? 6.638 -24.306 -14.973 1 96.34 129 PRO A N 1
ATOM 1016 C CA . PRO A 1 129 ? 5.575 -23.499 -15.576 1 96.34 129 PRO A CA 1
ATOM 1017 C C . PRO A 1 129 ? 5.802 -21.999 -15.401 1 96.34 129 PRO A C 1
ATOM 1019 O O . PRO A 1 129 ? 6.346 -21.568 -14.381 1 96.34 129 PRO A O 1
ATOM 1022 N N . GLU A 1 130 ? 5.381 -21.212 -16.366 1 96.83 130 GLU A N 1
ATOM 1023 C CA . GLU A 1 130 ? 5.572 -19.765 -16.34 1 96.83 130 GLU A CA 1
ATOM 1024 C C . GLU A 1 130 ? 5.023 -19.159 -15.052 1 96.83 130 GLU A C 1
ATOM 1026 O O . GLU A 1 130 ? 5.624 -18.246 -14.483 1 96.83 130 GLU A O 1
ATOM 1031 N N . THR A 1 131 ? 3.92 -19.705 -14.583 1 97.29 131 THR A N 1
ATOM 1032 C CA . THR A 1 131 ? 3.274 -19.193 -13.379 1 97.29 131 THR A CA 1
ATOM 1033 C C . THR A 1 131 ? 4.189 -19.346 -12.168 1 97.29 131 THR A C 1
ATOM 1035 O O . THR A 1 131 ? 4.208 -18.485 -11.285 1 97.29 131 THR A O 1
ATOM 1038 N N . CYS A 1 132 ? 4.962 -20.384 -12.155 1 96.43 132 CYS A N 1
ATOM 1039 C CA . CYS A 1 132 ? 5.889 -20.624 -11.056 1 96.43 132 CYS A CA 1
ATOM 1040 C C . CYS A 1 132 ? 7.039 -19.624 -11.084 1 96.43 132 CYS A C 1
ATOM 1042 O O . CYS A 1 132 ? 7.439 -19.1 -10.043 1 96.43 132 CYS A O 1
ATOM 1044 N N . THR A 1 133 ? 7.559 -19.329 -12.293 1 95.9 133 THR A N 1
ATOM 1045 C CA . THR A 1 133 ? 8.618 -18.332 -12.414 1 95.9 133 THR A CA 1
ATOM 1046 C C . THR A 1 133 ? 8.124 -16.961 -11.961 1 95.9 133 THR A C 1
ATOM 1048 O O . THR A 1 133 ? 8.837 -16.239 -11.26 1 95.9 133 THR A O 1
ATOM 1051 N N . LEU A 1 134 ? 6.919 -16.629 -12.336 1 96.98 134 LEU A N 1
ATOM 1052 C CA . LEU A 1 134 ? 6.345 -15.341 -11.961 1 96.98 134 LEU A CA 1
ATOM 1053 C C . LEU A 1 134 ? 6.203 -15.23 -10.446 1 96.98 134 LEU A C 1
ATOM 1055 O O . LEU A 1 134 ? 6.479 -14.177 -9.868 1 96.98 134 LEU A O 1
ATOM 1059 N N . LEU A 1 135 ? 5.866 -16.3 -9.816 1 96.54 135 LEU A N 1
ATOM 1060 C CA . LEU A 1 135 ? 5.724 -16.312 -8.364 1 96.54 135 LEU A CA 1
ATOM 1061 C C . LEU A 1 135 ? 7.058 -16.018 -7.685 1 96.54 135 LEU A C 1
ATOM 1063 O O . LEU A 1 135 ? 7.098 -15.343 -6.654 1 96.54 135 LEU A O 1
ATOM 1067 N N . ARG A 1 136 ? 8.126 -16.486 -8.296 1 95.04 136 ARG A N 1
ATOM 1068 C CA . ARG A 1 136 ? 9.447 -16.229 -7.732 1 95.04 136 ARG A CA 1
ATOM 1069 C C . ARG A 1 136 ? 9.763 -14.737 -7.733 1 95.04 136 ARG A C 1
ATOM 1071 O O . ARG A 1 136 ? 10.464 -14.246 -6.847 1 95.04 136 ARG A O 1
ATOM 1078 N N . TYR A 1 137 ? 9.172 -14.023 -8.68 1 95.78 137 TYR A N 1
ATOM 1079 C CA . TYR A 1 137 ? 9.394 -12.586 -8.792 1 95.78 137 TYR A CA 1
ATOM 1080 C C . TYR A 1 137 ? 8.446 -11.815 -7.88 1 95.78 137 TYR A C 1
ATOM 1082 O O . TYR A 1 137 ? 8.46 -10.582 -7.86 1 95.78 137 TYR A O 1
ATOM 1090 N N . GLY A 1 138 ? 7.58 -12.524 -7.19 1 96.08 138 GLY A N 1
ATOM 1091 C CA . GLY A 1 138 ? 6.585 -11.855 -6.367 1 96.08 138 GLY A CA 1
ATOM 1092 C C . GLY A 1 138 ? 5.417 -11.31 -7.168 1 96.08 138 GLY A C 1
ATOM 1093 O O . GLY A 1 138 ? 4.814 -10.303 -6.79 1 96.08 138 GLY A O 1
ATOM 1094 N N . ILE A 1 139 ? 5.146 -11.93 -8.286 1 97.3 139 ILE A N 1
ATOM 1095 C CA . ILE A 1 139 ? 4.028 -11.465 -9.101 1 97.3 139 ILE A CA 1
ATOM 1096 C C . ILE A 1 139 ? 3.071 -12.624 -9.372 1 97.3 139 ILE A C 1
ATOM 1098 O O . ILE A 1 139 ? 3.485 -13.785 -9.4 1 97.3 139 ILE A O 1
ATOM 1102 N N . TRP A 1 140 ? 1.811 -12.374 -9.496 1 97.81 140 TRP A N 1
ATOM 1103 C CA . TRP A 1 140 ? 0.724 -13.318 -9.73 1 97.81 140 TRP A CA 1
ATOM 1104 C C . TRP A 1 140 ? 0.125 -13.125 -11.12 1 97.81 140 TRP A C 1
ATOM 1106 O O . TRP A 1 140 ? -0.286 -12.018 -11.477 1 97.81 140 TRP A O 1
ATOM 1116 N N . PRO A 1 141 ? 0.084 -14.168 -11.879 1 97.09 141 PRO A N 1
ATOM 1117 C CA . PRO A 1 141 ? -0.438 -14.04 -13.242 1 97.09 141 PRO A CA 1
ATOM 1118 C C . PRO A 1 141 ? -1.95 -13.829 -13.276 1 97.09 141 PRO A C 1
ATOM 1120 O O . PRO A 1 141 ? -2.672 -14.365 -12.431 1 97.09 141 PRO A O 1
ATOM 1123 N N . ALA A 1 142 ? -2.441 -13.122 -14.247 1 96.04 142 ALA A N 1
ATOM 1124 C CA . ALA A 1 142 ? -3.876 -12.923 -14.43 1 96.04 142 ALA A CA 1
ATOM 1125 C C . ALA A 1 142 ? -4.527 -14.159 -15.044 1 96.04 142 ALA A C 1
ATOM 1127 O O . ALA A 1 142 ? -5.743 -14.339 -14.95 1 96.04 142 ALA A O 1
ATOM 1128 N N . THR A 1 143 ? -3.729 -14.953 -15.773 1 94.76 143 THR A N 1
ATOM 1129 C CA . THR A 1 143 ? -4.185 -16.191 -16.395 1 94.76 143 THR A CA 1
ATOM 1130 C C . THR A 1 143 ? -3.185 -17.318 -16.154 1 94.76 143 THR A C 1
ATOM 1132 O O . THR A 1 143 ? -1.991 -17.068 -15.973 1 94.76 143 THR A O 1
ATOM 1135 N N . PRO A 1 144 ? -3.653 -18.507 -16.101 1 94.54 144 PRO A N 1
ATOM 1136 C CA . PRO A 1 144 ? -2.764 -19.623 -15.768 1 94.54 144 PRO A CA 1
ATOM 1137 C C . PRO A 1 144 ? -1.835 -20.001 -16.92 1 94.54 144 PRO A C 1
ATOM 1139 O O . PRO A 1 144 ? -0.748 -20.536 -16.69 1 94.54 144 PRO A O 1
ATOM 1142 N N . GLU A 1 145 ? -2.263 -19.734 -18.116 1 93.19 145 GLU A N 1
ATOM 1143 C CA . GLU A 1 145 ? -1.465 -20.125 -19.275 1 93.19 145 GLU A CA 1
ATOM 1144 C C . GLU A 1 145 ? -1.005 -18.904 -20.065 1 93.19 145 GLU A C 1
ATOM 1146 O O . GLU A 1 145 ? -1.817 -18.051 -20.429 1 93.19 145 GLU A O 1
ATOM 1151 N N . ARG A 1 146 ? 0.289 -18.835 -20.308 1 94.01 146 ARG A N 1
ATOM 1152 C CA . ARG A 1 146 ? 0.918 -17.779 -21.095 1 94.01 146 ARG A CA 1
ATOM 1153 C C . ARG A 1 146 ? 0.42 -16.404 -20.664 1 94.01 146 ARG A C 1
ATOM 1155 O O . ARG A 1 146 ? -0.086 -15.635 -21.485 1 94.01 146 ARG A O 1
ATOM 1162 N N . PRO A 1 147 ? 0.574 -16.149 -19.422 1 95.09 147 PRO A N 1
ATOM 1163 C CA . PRO A 1 147 ? 0.074 -14.864 -18.928 1 95.09 147 PRO A CA 1
ATOM 1164 C C . PRO A 1 147 ? 0.733 -13.671 -19.615 1 95.09 147 PRO A C 1
ATOM 1166 O O . PRO A 1 147 ? 1.947 -13.675 -19.837 1 95.09 147 PRO A O 1
ATOM 1169 N N . GLN A 1 148 ? -0.062 -12.635 -19.961 1 95.27 148 GLN A N 1
ATOM 1170 C CA . GLN A 1 148 ? 0.427 -11.383 -20.529 1 95.27 148 GLN A CA 1
ATOM 1171 C C . GLN A 1 148 ? 0.325 -10.244 -19.519 1 95.27 148 GLN A C 1
ATOM 1173 O O . GLN A 1 148 ? 0.948 -9.195 -19.694 1 95.27 148 GLN A O 1
ATOM 1178 N N . THR A 1 149 ? -0.515 -10.428 -18.579 1 96.33 149 THR A N 1
ATOM 1179 C CA . THR A 1 149 ? -0.741 -9.47 -17.503 1 96.33 149 THR A CA 1
ATOM 1180 C C . THR A 1 149 ? -0.546 -10.131 -16.141 1 96.33 149 THR A C 1
ATOM 1182 O O . THR A 1 149 ? -0.88 -11.304 -15.961 1 96.33 149 THR A O 1
ATOM 1185 N N . ALA A 1 150 ? 0.014 -9.391 -15.234 1 97.61 150 ALA A N 1
ATOM 1186 C CA . ALA A 1 150 ? 0.246 -9.928 -13.896 1 97.61 150 ALA A CA 1
ATOM 1187 C C . ALA A 1 150 ? 0.119 -8.836 -12.837 1 97.61 150 ALA A C 1
ATOM 1189 O O . ALA A 1 150 ? -0.077 -7.663 -13.167 1 97.61 150 ALA A O 1
ATOM 1190 N N . PHE A 1 151 ? 0.123 -9.291 -11.575 1 97.55 151 PHE A N 1
ATOM 1191 C CA . PHE A 1 151 ? -0.005 -8.407 -10.422 1 97.55 151 PHE A CA 1
ATOM 1192 C C . PHE A 1 151 ? 1.124 -8.649 -9.427 1 97.55 151 PHE A C 1
ATOM 1194 O O . PHE A 1 151 ? 1.519 -9.793 -9.194 1 97.55 151 PHE A O 1
ATOM 1201 N N . SER A 1 152 ? 1.553 -7.499 -8.912 1 97.66 152 SER A N 1
ATOM 1202 C CA . SER A 1 152 ? 2.383 -7.71 -7.73 1 97.66 152 SER A CA 1
ATOM 1203 C C . SER A 1 152 ? 1.61 -8.436 -6.635 1 97.66 152 SER A C 1
ATOM 1205 O O . SER A 1 152 ? 0.442 -8.131 -6.385 1 97.66 152 SER A O 1
ATOM 1207 N N . ILE A 1 153 ? 2.2 -9.371 -5.976 1 97.21 153 ILE A N 1
ATOM 1208 C CA . ILE A 1 153 ? 1.567 -10.118 -4.894 1 97.21 153 ILE A CA 1
ATOM 1209 C C . ILE A 1 153 ? 1.225 -9.172 -3.745 1 97.21 153 ILE A C 1
ATOM 1211 O O . ILE A 1 153 ? 0.17 -9.301 -3.12 1 97.21 153 ILE A O 1
ATOM 1215 N N . ALA A 1 154 ? 2.093 -8.194 -3.528 1 96.86 154 ALA A N 1
ATOM 1216 C CA . ALA A 1 154 ? 1.846 -7.209 -2.478 1 96.86 154 ALA A CA 1
ATOM 1217 C C . ALA A 1 154 ? 0.548 -6.448 -2.734 1 96.86 154 ALA A C 1
ATOM 1219 O O . ALA A 1 154 ? -0.203 -6.158 -1.801 1 96.86 154 ALA A O 1
ATOM 1220 N N . LEU A 1 155 ? 0.297 -6.119 -3.945 1 97.28 155 LEU A N 1
ATOM 1221 C CA . LEU A 1 155 ? -0.924 -5.414 -4.321 1 97.28 155 LEU A CA 1
ATOM 1222 C C . LEU A 1 155 ? -2.151 -6.286 -4.078 1 97.28 155 LEU A C 1
ATOM 1224 O O . LEU A 1 155 ? -3.158 -5.813 -3.546 1 97.28 155 LEU A O 1
ATOM 1228 N N . LEU A 1 156 ? -2.071 -7.565 -4.421 1 97.3 156 LEU A N 1
ATOM 1229 C CA . LEU A 1 156 ? -3.197 -8.477 -4.249 1 97.3 156 LEU A CA 1
ATOM 1230 C C . LEU A 1 156 ? -3.448 -8.757 -2.771 1 97.3 156 LEU A C 1
ATOM 1232 O O . LEU A 1 156 ? -4.595 -8.932 -2.354 1 97.3 156 LEU A O 1
ATOM 1236 N N . GLU A 1 157 ? -2.397 -8.804 -2.056 1 96.96 157 GLU A N 1
ATOM 1237 C CA . GLU A 1 157 ? -2.559 -8.964 -0.614 1 96.96 157 GLU A CA 1
ATOM 1238 C C . GLU A 1 157 ? -3.289 -7.771 -0.005 1 96.96 157 GLU A C 1
ATOM 1240 O O . GLU A 1 157 ? -4.161 -7.94 0.85 1 96.96 157 GLU A O 1
ATOM 1245 N N . LEU A 1 158 ? -2.897 -6.622 -0.433 1 97.27 158 LEU A N 1
ATOM 1246 C CA . LEU A 1 158 ? -3.602 -5.43 0.024 1 97.27 158 LEU A CA 1
ATOM 1247 C C . LEU A 1 158 ? -5.094 -5.534 -0.27 1 97.27 158 LEU A C 1
ATOM 1249 O O . LEU A 1 158 ? -5.924 -5.311 0.615 1 97.27 158 LEU A O 1
ATOM 1253 N N . PHE A 1 159 ? -5.434 -5.914 -1.463 1 97.08 159 PHE A N 1
ATOM 1254 C CA . PHE A 1 159 ? -6.838 -6.037 -1.839 1 97.08 159 PHE A CA 1
ATOM 1255 C C . PHE A 1 159 ? -7.535 -7.092 -0.989 1 97.08 159 PHE A C 1
ATOM 1257 O O . PHE A 1 159 ? -8.675 -6.897 -0.56 1 97.08 159 PHE A O 1
ATOM 1264 N N . HIS A 1 160 ? -6.837 -8.162 -0.77 1 95.7 160 HIS A N 1
ATOM 1265 C CA . HIS A 1 160 ? -7.396 -9.253 0.021 1 95.7 160 HIS A CA 1
ATOM 1266 C C . HIS A 1 160 ? -7.85 -8.763 1.392 1 95.7 160 HIS A C 1
ATOM 1268 O O . HIS A 1 160 ? -9.001 -8.973 1.781 1 95.7 160 HIS A O 1
ATOM 1274 N N . TYR A 1 161 ? -7.042 -8.066 2.053 1 96.86 161 TYR A N 1
ATOM 1275 C CA . TYR A 1 161 ? -7.355 -7.627 3.408 1 96.86 161 TYR A CA 1
ATOM 1276 C C . TYR A 1 161 ? -8.373 -6.493 3.392 1 96.86 161 TYR A C 1
ATOM 1278 O O . TYR A 1 161 ? -9.203 -6.382 4.297 1 96.86 161 TYR A O 1
ATOM 1286 N N . LEU A 1 162 ? -8.28 -5.669 2.383 1 97.46 162 LEU A N 1
ATOM 1287 C CA . LEU A 1 162 ? -9.287 -4.623 2.246 1 97.46 162 LEU A CA 1
ATOM 1288 C C . LEU A 1 162 ? -10.672 -5.226 2.035 1 97.46 162 LEU A C 1
ATOM 1290 O O . LEU A 1 162 ? -11.653 -4.755 2.614 1 97.46 162 LEU A O 1
ATOM 1294 N N . SER A 1 163 ? -10.694 -6.213 1.219 1 94.68 163 SER A N 1
ATOM 1295 C CA . SER A 1 163 ? -11.962 -6.877 0.933 1 94.68 163 SER A CA 1
ATOM 1296 C C . SER A 1 163 ? -12.515 -7.571 2.173 1 94.68 163 SER A C 1
ATOM 1298 O O . SER A 1 163 ? -13.713 -7.497 2.451 1 94.68 163 SER A O 1
ATOM 1300 N N . MET A 1 164 ? -11.664 -8.16 2.953 1 91.67 164 MET A N 1
ATOM 1301 C CA . MET A 1 164 ? -12.077 -8.946 4.112 1 91.67 164 MET A CA 1
ATOM 1302 C C . MET A 1 164 ? -12.457 -8.039 5.278 1 91.67 164 MET A C 1
ATOM 1304 O O . MET A 1 164 ? -13.483 -8.251 5.926 1 91.67 164 MET A O 1
ATOM 1308 N N . GLU A 1 165 ? -11.738 -6.953 5.475 1 93.28 165 GLU A N 1
ATOM 1309 C CA . GLU A 1 165 ? -11.899 -6.157 6.688 1 93.28 165 GLU A CA 1
ATOM 1310 C C . GLU A 1 165 ? -12.772 -4.931 6.432 1 93.28 165 GLU A C 1
ATOM 1312 O O . GLU A 1 165 ? -13.46 -4.453 7.337 1 93.28 165 GLU A O 1
ATOM 1317 N N . CYS A 1 166 ? -12.7 -4.456 5.21 1 95.21 166 CYS A N 1
ATOM 1318 C CA . CYS A 1 166 ? -13.382 -3.197 4.932 1 95.21 166 CYS A CA 1
ATOM 1319 C C . CYS A 1 166 ? -14.457 -3.382 3.867 1 95.21 166 CYS A C 1
ATOM 1321 O O . CYS A 1 166 ? -15.062 -2.409 3.414 1 95.21 166 CYS A O 1
ATOM 1323 N N . GLN A 1 167 ? -14.637 -4.59 3.333 1 92.59 167 GLN A N 1
ATOM 1324 C CA . GLN A 1 167 ? -15.666 -4.929 2.356 1 92.59 167 GLN A CA 1
ATOM 1325 C C . GLN A 1 167 ? -15.483 -4.134 1.066 1 92.59 167 GLN A C 1
ATOM 1327 O O . GLN A 1 167 ? -16.461 -3.688 0.462 1 92.59 167 GLN A O 1
ATOM 1332 N N . VAL A 1 168 ? -14.29 -3.898 0.759 1 95.97 168 VAL A N 1
ATOM 1333 C CA . VAL A 1 168 ? -13.994 -3.196 -0.486 1 95.97 168 VAL A CA 1
ATOM 1334 C C . VAL A 1 168 ? -14.234 -4.125 -1.673 1 95.97 168 VAL A C 1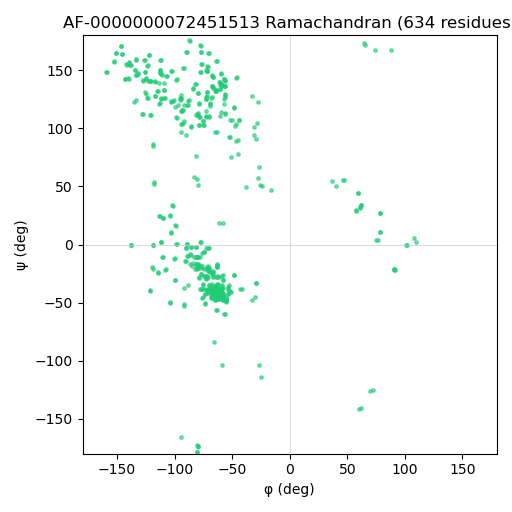
ATOM 1336 O O . VAL A 1 168 ? -13.711 -5.242 -1.712 1 95.97 168 VAL A O 1
ATOM 1339 N N . SER A 1 169 ? -15.048 -3.707 -2.61 1 92.83 169 SER A N 1
ATOM 1340 C CA . SER A 1 169 ? -15.324 -4.483 -3.815 1 92.83 169 SER A CA 1
ATOM 1341 C C . SER A 1 169 ? -14.179 -4.375 -4.816 1 92.83 169 SER A C 1
ATOM 1343 O O . SER A 1 169 ? -13.318 -3.501 -4.691 1 92.83 169 SER A O 1
ATOM 1345 N N . VAL A 1 170 ? -14.179 -5.256 -5.815 1 94.62 170 VAL A N 1
ATOM 1346 C CA . VAL A 1 170 ? -13.19 -5.193 -6.886 1 94.62 170 VAL A CA 1
ATOM 1347 C C . VAL A 1 170 ? -13.301 -3.855 -7.614 1 94.62 170 VAL A C 1
ATOM 1349 O O . VAL A 1 170 ? -12.29 -3.208 -7.894 1 94.62 170 VAL A O 1
ATOM 1352 N N . GLU A 1 171 ? -14.498 -3.459 -7.898 1 94.67 171 GLU A N 1
ATOM 1353 C CA . GLU A 1 171 ? -14.725 -2.195 -8.592 1 94.67 171 GLU A CA 1
ATOM 1354 C C . GLU A 1 171 ? -14.214 -1.015 -7.77 1 94.67 171 GLU A C 1
ATOM 1356 O O . GLU A 1 171 ? -13.543 -0.127 -8.3 1 94.67 171 GLU A O 1
ATOM 1361 N N . GLY A 1 172 ? -14.585 -1.033 -6.468 1 96.68 172 GLY A N 1
ATOM 1362 C CA . GLY A 1 172 ? -14.09 0.018 -5.592 1 96.68 172 GLY A CA 1
ATOM 1363 C C . GLY A 1 172 ? -12.576 0.09 -5.545 1 96.68 172 GLY A C 1
ATOM 1364 O O . GLY A 1 172 ? -11.998 1.176 -5.627 1 96.68 172 GLY A O 1
ATOM 1365 N N . PHE A 1 173 ? -11.986 -1.064 -5.459 1 97.65 173 PHE A N 1
ATOM 1366 C CA . PHE A 1 173 ? -10.531 -1.14 -5.406 1 97.65 173 PHE A CA 1
ATOM 1367 C C . PHE A 1 173 ? -9.914 -0.604 -6.692 1 97.65 173 PHE A C 1
ATOM 1369 O O . PHE A 1 173 ? -8.951 0.165 -6.652 1 97.65 173 PHE A O 1
ATOM 1376 N N . CYS A 1 174 ? -10.436 -0.947 -7.844 1 97.21 174 CYS A N 1
ATOM 1377 C CA . CYS A 1 174 ? -9.934 -0.49 -9.135 1 97.21 174 CYS A CA 1
ATOM 1378 C C . CYS A 1 174 ? -10.071 1.022 -9.268 1 97.21 174 CYS A C 1
ATOM 1380 O O . CYS A 1 174 ? -9.148 1.695 -9.731 1 97.21 174 CYS A O 1
ATOM 1382 N N . ASN A 1 175 ? -11.151 1.517 -8.841 1 97.06 175 ASN A N 1
ATOM 1383 C CA . ASN A 1 175 ? -11.37 2.957 -8.931 1 97.06 175 ASN A CA 1
ATOM 1384 C C . ASN A 1 175 ? -10.442 3.724 -7.995 1 97.06 175 ASN A C 1
ATOM 1386 O O . ASN A 1 175 ? -9.967 4.809 -8.336 1 97.06 175 ASN A O 1
ATOM 1390 N N . MET A 1 176 ? -10.305 3.161 -6.818 1 97.63 176 MET A N 1
ATOM 1391 C CA . MET A 1 176 ? -9.354 3.776 -5.896 1 97.63 176 MET A CA 1
ATOM 1392 C C . MET A 1 176 ? -7.972 3.881 -6.53 1 97.63 176 MET A C 1
ATOM 1394 O O . MET A 1 176 ? -7.342 4.94 -6.484 1 97.63 176 MET A O 1
ATOM 1398 N N . LEU A 1 177 ? -7.475 2.831 -7.178 1 97.83 177 LEU A N 1
ATOM 1399 C CA . LEU A 1 177 ? -6.169 2.837 -7.828 1 97.83 177 LEU A CA 1
ATOM 1400 C C . LEU A 1 177 ? -6.151 3.809 -9.003 1 97.83 177 LEU A C 1
ATOM 1402 O O . LEU A 1 177 ? -5.126 4.435 -9.281 1 97.83 177 LEU A O 1
ATOM 1406 N N . ARG A 1 178 ? -7.255 3.875 -9.692 1 97.61 178 ARG A N 1
ATOM 1407 C CA . ARG A 1 178 ? -7.347 4.794 -10.822 1 97.61 178 ARG A CA 1
ATOM 1408 C C . ARG A 1 178 ? -7.082 6.23 -10.382 1 97.61 178 ARG A C 1
ATOM 1410 O O . ARG A 1 178 ? -6.234 6.914 -10.957 1 97.61 178 ARG A O 1
ATOM 1417 N N . TRP A 1 179 ? -7.694 6.649 -9.346 1 95.24 179 TRP A N 1
ATOM 1418 C CA . TRP A 1 179 ? -7.59 8.03 -8.889 1 95.24 179 TRP A CA 1
ATOM 1419 C C . TRP A 1 179 ? -6.246 8.28 -8.213 1 95.24 179 TRP A C 1
ATOM 1421 O O . TRP A 1 179 ? -5.642 9.341 -8.391 1 95.24 179 TRP A O 1
ATOM 1431 N N . LYS A 1 180 ? -5.806 7.343 -7.496 1 95.75 180 LYS A N 1
ATOM 1432 C CA . LYS A 1 180 ? -4.539 7.49 -6.786 1 95.75 180 LYS A CA 1
ATOM 1433 C C . LYS A 1 180 ? -3.374 7.626 -7.763 1 95.75 180 LYS A C 1
ATOM 1435 O O . LYS A 1 180 ? -2.44 8.393 -7.52 1 95.75 180 LYS A O 1
ATOM 1440 N N . ASN A 1 181 ? -3.481 6.843 -8.846 1 95.75 181 ASN A N 1
ATOM 1441 C CA . ASN A 1 181 ? -2.338 6.753 -9.748 1 95.75 181 ASN A CA 1
ATOM 1442 C C . ASN A 1 181 ? -2.63 7.412 -11.093 1 95.75 181 ASN A C 1
ATOM 1444 O O . ASN A 1 181 ? -1.831 7.311 -12.025 1 95.75 181 ASN A O 1
ATOM 1448 N N . ASN A 1 182 ? -3.782 7.986 -11.281 1 93.96 182 ASN A N 1
ATOM 1449 C CA . ASN A 1 182 ? -4.202 8.623 -12.525 1 93.96 182 ASN A CA 1
ATOM 1450 C C . ASN A 1 182 ? -4.184 7.64 -13.692 1 93.96 182 ASN A C 1
ATOM 1452 O O . ASN A 1 182 ? -3.654 7.948 -14.761 1 93.96 182 ASN A O 1
ATOM 1456 N N . LEU A 1 183 ? -4.706 6.459 -13.443 1 96.51 183 LEU A N 1
ATOM 1457 C CA . LEU A 1 183 ? -4.818 5.479 -14.519 1 96.51 183 LEU A CA 1
ATOM 1458 C C . LEU A 1 183 ? -5.836 5.93 -15.561 1 96.51 183 LEU A C 1
ATOM 1460 O O . LEU A 1 183 ? -6.876 6.495 -15.215 1 96.51 183 LEU A O 1
ATOM 1464 N N . SER A 1 184 ? -5.565 5.597 -16.81 1 96.35 184 SER A N 1
ATOM 1465 C CA . SER A 1 184 ? -6.542 5.828 -17.869 1 96.35 184 SER A CA 1
ATOM 1466 C C . SER A 1 184 ? -7.728 4.877 -17.744 1 96.35 184 SER A C 1
ATOM 1468 O O . SER A 1 184 ? -7.667 3.895 -17.002 1 96.35 184 SER A O 1
ATOM 1470 N N . LEU A 1 185 ? -8.737 5.229 -18.444 1 95.33 185 LEU A N 1
ATOM 1471 C CA . LEU A 1 185 ? -9.912 4.365 -18.456 1 95.33 185 LEU A CA 1
ATOM 1472 C C . LEU A 1 185 ? -9.56 2.977 -18.98 1 95.33 185 LEU A C 1
ATOM 1474 O O . LEU A 1 185 ? -10.046 1.97 -18.458 1 95.33 185 LEU A O 1
ATOM 1478 N N . LEU A 1 186 ? -8.724 2.922 -19.952 1 95.71 186 LEU A N 1
ATOM 1479 C CA . LEU A 1 186 ? -8.297 1.653 -20.532 1 95.71 186 LEU A CA 1
ATOM 1480 C C . LEU A 1 186 ? -7.548 0.811 -19.504 1 95.71 186 LEU A C 1
ATOM 1482 O O . LEU A 1 186 ? -7.782 -0.395 -19.394 1 95.71 186 LEU A O 1
ATOM 1486 N N . GLU A 1 187 ? -6.72 1.435 -18.777 1 96.2 187 GLU A N 1
ATOM 1487 C CA . GLU A 1 187 ? -5.919 0.733 -17.778 1 96.2 187 GLU A CA 1
ATOM 1488 C C . GLU A 1 187 ? -6.793 0.198 -16.647 1 96.2 187 GLU A C 1
ATOM 1490 O O . GLU A 1 187 ? -6.605 -0.932 -16.192 1 96.2 187 GLU A O 1
ATOM 1495 N N . VAL A 1 188 ? -7.672 0.997 -16.198 1 96.13 188 VAL A N 1
ATOM 1496 C CA . VAL A 1 188 ? -8.521 0.569 -15.09 1 96.13 188 VAL A CA 1
ATOM 1497 C C . VAL A 1 188 ? -9.441 -0.56 -15.55 1 96.13 188 VAL A C 1
ATOM 1499 O O . VAL A 1 188 ? -9.727 -1.485 -14.787 1 96.13 188 VAL A O 1
ATOM 1502 N N . ASN A 1 189 ? -9.904 -0.472 -16.777 1 94.15 189 ASN A N 1
ATOM 1503 C CA . ASN A 1 189 ? -10.721 -1.55 -17.323 1 94.15 189 ASN A CA 1
ATOM 1504 C C . ASN A 1 189 ? -9.935 -2.854 -17.423 1 94.15 189 ASN A C 1
ATOM 1506 O O . ASN A 1 189 ? -10.47 -3.929 -17.144 1 94.15 189 ASN A O 1
ATOM 1510 N N . MET A 1 190 ? -8.775 -2.721 -17.804 1 93.45 190 MET A N 1
ATOM 1511 C CA . MET A 1 190 ? -7.906 -3.893 -17.853 1 93.45 190 MET A CA 1
ATOM 1512 C C . MET A 1 190 ? -7.718 -4.49 -16.462 1 93.45 190 MET A C 1
ATOM 1514 O O . MET A 1 190 ? -7.768 -5.709 -16.293 1 93.45 190 MET A O 1
ATOM 1518 N N . LEU A 1 191 ? -7.489 -3.603 -15.541 1 95.24 191 LEU A N 1
ATOM 1519 C CA . LEU A 1 191 ? -7.331 -4.024 -14.153 1 95.24 191 LEU A CA 1
ATOM 1520 C C . LEU A 1 191 ? -8.572 -4.764 -13.665 1 95.24 191 LEU A C 1
ATOM 1522 O O . LEU A 1 191 ? -8.468 -5.857 -13.105 1 95.24 191 LEU A O 1
ATOM 1526 N N . TYR A 1 192 ? -9.69 -4.25 -13.901 1 94.91 192 TYR A N 1
ATOM 1527 C CA . TYR A 1 192 ? -10.953 -4.827 -13.455 1 94.91 192 TYR A CA 1
ATOM 1528 C C . TYR A 1 192 ? -11.184 -6.193 -14.089 1 94.91 192 TYR A C 1
ATOM 1530 O O . TYR A 1 192 ? -11.538 -7.153 -13.399 1 94.91 192 TYR A O 1
ATOM 1538 N N . ARG A 1 193 ? -10.936 -6.289 -15.307 1 90.67 193 ARG A N 1
ATOM 1539 C CA . ARG A 1 193 ? -11.137 -7.539 -16.032 1 90.67 193 ARG A CA 1
ATOM 1540 C C . ARG A 1 193 ? -10.199 -8.626 -15.518 1 90.67 193 ARG A C 1
ATOM 1542 O O . ARG A 1 193 ? -10.593 -9.789 -15.402 1 90.67 193 ARG A O 1
ATOM 1549 N N . ALA A 1 194 ? -9.041 -8.196 -15.221 1 88.97 194 ALA A N 1
ATOM 1550 C CA . ALA A 1 194 ? -8.035 -9.15 -14.76 1 88.97 194 ALA A CA 1
ATOM 1551 C C . ALA A 1 194 ? -8.344 -9.632 -13.346 1 88.97 194 ALA A C 1
ATOM 1553 O O . ALA A 1 194 ? -8.067 -10.784 -13.001 1 88.97 194 ALA A O 1
ATOM 1554 N N . LEU A 1 195 ? -8.988 -8.773 -12.56 1 89.86 195 LEU A N 1
ATOM 1555 C CA . LEU A 1 195 ? -9.206 -9.088 -11.153 1 89.86 195 LEU A CA 1
ATOM 1556 C C . LEU A 1 195 ? -10.51 -9.855 -10.963 1 89.86 195 LEU A C 1
ATOM 1558 O O . LEU A 1 195 ? -10.626 -10.674 -10.049 1 89.86 195 LEU A O 1
ATOM 1562 N N . VAL A 1 196 ? -11.547 -9.584 -11.738 1 82.81 196 VAL A N 1
ATOM 1563 C CA . VAL A 1 196 ? -12.855 -10.205 -11.561 1 82.81 196 VAL A CA 1
ATOM 1564 C C . VAL A 1 196 ? -12.823 -11.637 -12.09 1 82.81 196 VAL A C 1
ATOM 1566 O O . VAL A 1 196 ? -13.638 -12.472 -11.69 1 82.81 196 VAL A O 1
ATOM 1569 N N . GLY A 1 197 ? -11.751 -11.971 -12.713 1 75.08 197 GLY A N 1
ATOM 1570 C CA . GLY A 1 197 ? -11.647 -13.319 -13.247 1 75.08 197 GLY A CA 1
ATOM 1571 C C . GLY A 1 197 ? -11.248 -14.346 -12.204 1 75.08 197 GLY A C 1
ATOM 1572 O O . GLY A 1 197 ? -11.333 -14.083 -11.002 1 75.08 197 GLY A O 1
ATOM 1573 N N . GLU A 1 198 ? -11 -15.485 -12.568 1 83.3 198 GLU A N 1
ATOM 1574 C CA . GLU A 1 198 ? -10.652 -16.615 -11.712 1 83.3 198 GLU A CA 1
ATOM 1575 C C . GLU A 1 198 ? -9.344 -16.361 -10.968 1 83.3 198 GLU A C 1
ATOM 1577 O O . GLU A 1 198 ? -9.121 -16.914 -9.888 1 83.3 198 GLU A O 1
ATOM 1582 N N . SER A 1 199 ? -8.634 -15.424 -11.45 1 90.24 199 SER A N 1
ATOM 1583 C CA . SER A 1 199 ? -7.284 -15.189 -10.948 1 90.24 199 SER A CA 1
ATOM 1584 C C . SER A 1 199 ? -7.304 -14.766 -9.483 1 90.24 199 SER A C 1
ATOM 1586 O O . SER A 1 199 ? -6.561 -15.312 -8.664 1 90.24 199 SER A O 1
ATOM 1588 N N . ILE A 1 200 ? -8.182 -13.894 -9.079 1 90.19 200 ILE A N 1
ATOM 1589 C CA . ILE A 1 200 ? -8.202 -13.369 -7.718 1 90.19 200 ILE A CA 1
ATOM 1590 C C . ILE A 1 200 ? -8.695 -14.448 -6.756 1 90.19 200 ILE A C 1
ATOM 1592 O O . ILE A 1 200 ? -8.218 -14.542 -5.622 1 90.19 200 ILE A O 1
ATOM 1596 N N . SER A 1 201 ? -9.681 -15.207 -7.222 1 89.44 201 SER A N 1
ATOM 1597 C CA . SER A 1 201 ? -10.161 -16.306 -6.39 1 89.44 201 SER A CA 1
ATOM 1598 C C . SER A 1 201 ? -9.065 -17.339 -6.153 1 89.44 201 SER A C 1
ATOM 1600 O O . SER A 1 201 ? -8.91 -17.843 -5.039 1 89.44 201 SER A O 1
ATOM 1602 N N . GLN A 1 202 ? -8.371 -17.582 -7.212 1 93.53 202 GLN A N 1
ATOM 1603 C CA . GLN A 1 202 ? -7.259 -18.519 -7.098 1 93.53 202 GLN A CA 1
ATOM 1604 C C . GLN A 1 202 ? -6.166 -17.968 -6.187 1 93.53 202 GLN A C 1
ATOM 1606 O O . GLN A 1 202 ? -5.57 -18.71 -5.404 1 93.53 202 GLN A O 1
ATOM 1611 N N . PHE A 1 203 ? -5.955 -16.713 -6.245 1 95.22 203 PHE A N 1
ATOM 1612 C CA . PHE A 1 203 ? -4.962 -16.085 -5.381 1 95.22 203 PHE A CA 1
ATOM 1613 C C . PHE A 1 203 ? -5.371 -16.195 -3.917 1 95.22 203 PHE A C 1
ATOM 1615 O O . PHE A 1 203 ? -4.555 -16.552 -3.064 1 95.22 203 PHE A O 1
ATOM 1622 N N . ARG A 1 204 ? -6.588 -15.866 -3.661 1 92.03 204 ARG A N 1
ATOM 1623 C CA . ARG A 1 204 ? -7.076 -15.914 -2.287 1 92.03 204 ARG A CA 1
ATOM 1624 C C . ARG A 1 204 ? -6.954 -17.321 -1.711 1 92.03 204 ARG A C 1
ATOM 1626 O O . ARG A 1 204 ? -6.577 -17.492 -0.55 1 92.03 204 ARG A O 1
ATOM 1633 N N . HIS A 1 205 ? -7.286 -18.273 -2.518 1 90.39 205 HIS A N 1
ATOM 1634 C CA . HIS A 1 205 ? -7.15 -19.659 -2.084 1 90.39 205 HIS A CA 1
ATOM 1635 C C . HIS A 1 205 ? -5.688 -20.02 -1.844 1 90.39 205 HIS A C 1
ATOM 1637 O O . HIS A 1 205 ? -5.361 -20.671 -0.849 1 90.39 205 HIS A O 1
ATOM 1643 N N . HIS A 1 206 ? -4.878 -19.627 -2.791 1 93.31 206 HIS A N 1
ATOM 1644 C CA . HIS A 1 206 ? -3.444 -19.856 -2.651 1 93.31 206 HIS A CA 1
ATOM 1645 C C . HIS A 1 206 ? -2.908 -19.223 -1.371 1 93.31 206 HIS A C 1
ATOM 1647 O O . HIS A 1 206 ? -2.157 -19.858 -0.627 1 93.31 206 HIS A O 1
ATOM 1653 N N . HIS A 1 207 ? -3.312 -17.995 -1.192 1 92.88 207 HIS A N 1
ATOM 1654 C CA . HIS A 1 207 ? -2.912 -17.262 0.004 1 92.88 207 HIS A CA 1
ATOM 1655 C C . HIS A 1 207 ? -3.353 -17.989 1.27 1 92.88 207 HIS A C 1
ATOM 1657 O O . HIS A 1 207 ? -2.583 -18.103 2.226 1 92.88 207 HIS A O 1
ATOM 1663 N N . PHE A 1 208 ? -4.518 -18.498 1.301 1 87.73 208 PHE A N 1
ATOM 1664 C CA . PHE A 1 208 ? -5.053 -19.267 2.419 1 87.73 208 PHE A CA 1
ATOM 1665 C C . PHE A 1 208 ? -4.229 -20.529 2.65 1 87.73 208 PHE A C 1
ATOM 1667 O O . PHE A 1 208 ? -3.871 -20.842 3.787 1 87.73 208 PHE A O 1
ATOM 1674 N N . ARG A 1 209 ? -3.932 -21.169 1.614 1 87.83 209 ARG A N 1
ATOM 1675 C CA . ARG A 1 209 ? -3.175 -22.412 1.722 1 87.83 209 ARG A CA 1
ATOM 1676 C C . ARG A 1 209 ? -1.764 -22.151 2.238 1 87.83 209 ARG A C 1
ATOM 1678 O O . ARG A 1 209 ? -1.245 -22.915 3.055 1 87.83 209 ARG A O 1
ATOM 1685 N N . CYS A 1 210 ? -1.169 -21.099 1.742 1 89.77 210 CYS A N 1
ATOM 1686 C CA . CYS A 1 210 ? 0.159 -20.74 2.226 1 89.77 210 CYS A CA 1
ATOM 1687 C C . CYS A 1 210 ? 0.134 -20.448 3.721 1 89.77 210 CYS A C 1
ATOM 1689 O O . CYS A 1 210 ? 0.994 -20.924 4.465 1 89.77 210 CYS A O 1
ATOM 1691 N N . ARG A 1 211 ? -0.84 -19.77 4.166 1 84.51 211 ARG A N 1
ATOM 1692 C CA . ARG A 1 211 ? -0.924 -19.347 5.56 1 84.51 211 ARG A CA 1
ATOM 1693 C C . ARG A 1 211 ? -1.228 -20.529 6.474 1 84.51 211 ARG A C 1
ATOM 1695 O O . ARG A 1 211 ? -0.799 -20.554 7.629 1 84.51 211 ARG A O 1
ATOM 1702 N N . SER A 1 212 ? -1.9 -21.493 5.947 1 79.82 212 SER A N 1
ATOM 1703 C CA . SER A 1 212 ? -2.263 -22.661 6.742 1 79.82 212 SER A CA 1
ATOM 1704 C C . SER A 1 212 ? -1.194 -23.746 6.651 1 79.82 212 SER A C 1
ATOM 1706 O O . SER A 1 212 ? -1.328 -24.81 7.259 1 79.82 212 SER A O 1
ATOM 1708 N N . LEU A 1 213 ? -0.178 -23.459 5.829 1 82.4 213 LEU A N 1
ATOM 1709 C CA . LEU A 1 213 ? 0.939 -24.378 5.645 1 82.4 213 LEU A CA 1
ATOM 1710 C C . LEU A 1 213 ? 0.458 -25.714 5.088 1 82.4 213 LEU A C 1
ATOM 1712 O O . LEU A 1 213 ? 0.962 -26.77 5.477 1 82.4 213 LEU A O 1
ATOM 1716 N N . SER A 1 214 ? -0.559 -25.533 4.343 1 77.16 214 SER A N 1
ATOM 1717 C CA . SER A 1 214 ? -1.103 -26.729 3.709 1 77.16 214 SER A CA 1
ATOM 1718 C C . SER A 1 214 ? -0.051 -27.431 2.856 1 77.16 214 SER A C 1
ATOM 1720 O O . SER A 1 214 ? 0.722 -26.777 2.152 1 77.16 214 SER A O 1
ATOM 1722 N N . GLY A 1 215 ? -0.028 -28.717 2.984 1 70.73 215 GLY A N 1
ATOM 1723 C CA . GLY A 1 215 ? 0.853 -29.494 2.127 1 70.73 215 GLY A CA 1
ATOM 1724 C C . GLY A 1 215 ? 2.226 -29.72 2.731 1 70.73 215 GLY A C 1
ATOM 1725 O O . GLY A 1 215 ? 2.983 -30.573 2.263 1 70.73 215 GLY A O 1
ATOM 1726 N N . LEU A 1 216 ? 2.624 -28.877 3.69 1 76.09 216 LEU A N 1
ATOM 1727 C CA . LEU A 1 216 ? 3.945 -29.035 4.288 1 76.09 216 LEU A CA 1
ATOM 1728 C C . LEU A 1 216 ? 3.968 -30.218 5.25 1 76.09 216 LEU A C 1
ATOM 1730 O O . LEU A 1 216 ? 4.952 -30.96 5.305 1 76.09 216 LEU A O 1
ATOM 1734 N N . CYS A 1 217 ? 2.824 -30.207 6.1 1 71.66 217 CYS A N 1
ATOM 1735 C CA . CYS A 1 217 ? 2.697 -31.309 7.048 1 71.66 217 CYS A CA 1
ATOM 1736 C C . CYS A 1 217 ? 1.285 -31.882 7.033 1 71.66 217 CYS A C 1
ATOM 1738 O O . CYS A 1 217 ? 0.307 -31.132 7.021 1 71.66 217 CYS A O 1
ATOM 1740 N N . PRO A 1 218 ? 1.255 -33.132 6.809 1 66.96 218 PRO A N 1
ATOM 1741 C CA . PRO A 1 218 ? -0.062 -33.775 6.796 1 66.96 218 PRO A CA 1
ATOM 1742 C C . PRO A 1 218 ? -0.911 -33.405 8.01 1 66.96 218 PRO A C 1
ATOM 1744 O O . PRO A 1 218 ? -2.142 -33.465 7.948 1 66.96 218 PRO A O 1
ATOM 1747 N N . SER A 1 219 ? -0.26 -33.06 9.104 1 63.15 219 SER A N 1
ATOM 1748 C CA . SER A 1 219 ? -0.972 -32.755 10.341 1 63.15 219 SER A CA 1
ATOM 1749 C C . SER A 1 219 ? -1.569 -31.352 10.303 1 63.15 219 SER A C 1
ATOM 1751 O O . SER A 1 219 ? -2.412 -31.009 11.134 1 63.15 219 SER A O 1
ATOM 1753 N N . PHE A 1 220 ? -1.053 -30.552 9.466 1 62.65 220 PHE A N 1
ATOM 1754 C CA . PHE A 1 220 ? -1.554 -29.183 9.413 1 62.65 220 PHE A CA 1
ATOM 1755 C C . PHE A 1 220 ? -2.938 -29.138 8.777 1 62.65 220 PHE A C 1
ATOM 1757 O O . PHE A 1 220 ? -3.194 -29.824 7.785 1 62.65 220 PHE A O 1
ATOM 1764 N N . ASP A 1 221 ? -3.971 -28.818 9.639 1 58.03 221 ASP A N 1
ATOM 1765 C CA . ASP A 1 221 ? -5.348 -28.712 9.165 1 58.03 221 ASP A CA 1
ATOM 1766 C C . ASP A 1 221 ? -5.497 -27.572 8.161 1 58.03 221 ASP A C 1
ATOM 1768 O O . ASP A 1 221 ? -4.72 -26.615 8.18 1 58.03 221 ASP A O 1
ATOM 1772 N N . ASP A 1 222 ? -6.143 -27.84 7.084 1 58.31 222 ASP A N 1
ATOM 1773 C CA . ASP A 1 222 ? -6.367 -26.828 6.056 1 58.31 222 ASP A CA 1
ATOM 1774 C C . ASP A 1 222 ? -7.175 -25.655 6.607 1 58.31 222 ASP A C 1
ATOM 1776 O O . ASP A 1 222 ? -7.574 -24.762 5.856 1 58.31 222 ASP A O 1
ATOM 1780 N N . GLY A 1 223 ? -7.188 -25.557 7.93 1 56.93 223 GLY A N 1
ATOM 1781 C CA . GLY A 1 223 ? -7.887 -24.458 8.578 1 56.93 223 GLY A CA 1
ATOM 1782 C C . GLY A 1 223 ? -9.393 -24.635 8.593 1 56.93 223 GLY A C 1
ATOM 1783 O O . GLY A 1 223 ? -10.128 -23.714 8.954 1 56.93 223 GLY A O 1
ATOM 1784 N N . THR A 1 224 ? -9.834 -25.824 8.071 1 54.45 224 THR A N 1
ATOM 1785 C CA . THR A 1 224 ? -11.264 -25.997 7.841 1 54.45 224 THR A CA 1
ATOM 1786 C C . THR A 1 224 ? -11.938 -26.613 9.064 1 54.45 224 THR A C 1
ATOM 1788 O O . THR A 1 224 ? -13.167 -26.672 9.139 1 54.45 224 THR A O 1
ATOM 1791 N N . THR A 1 225 ? -11.147 -27.104 9.897 1 57.73 225 THR A N 1
ATOM 1792 C CA . THR A 1 225 ? -11.831 -27.703 11.038 1 57.73 225 THR A CA 1
ATOM 1793 C C . THR A 1 225 ? -11.939 -26.706 12.188 1 57.73 225 THR A C 1
ATOM 1795 O O . THR A 1 225 ? -10.925 -26.232 12.704 1 57.73 225 THR A O 1
ATOM 1798 N N . CYS A 1 226 ? -13.098 -26.095 12.209 1 55.54 226 CYS A N 1
ATOM 1799 C CA . CYS A 1 226 ? -13.32 -25.165 13.31 1 55.54 226 CYS A CA 1
ATOM 1800 C C . CYS A 1 226 ? -13.136 -25.858 14.655 1 55.54 226 CYS A C 1
ATOM 1802 O O . CYS A 1 226 ? -13.844 -26.818 14.965 1 55.54 226 CYS A O 1
ATOM 1804 N N . PRO A 1 227 ? -12.173 -25.495 15.336 1 55.46 227 PRO A N 1
ATOM 1805 C CA . PRO A 1 227 ? -11.917 -26.156 16.618 1 55.46 227 PRO A CA 1
ATOM 1806 C C . PRO A 1 227 ? -13.09 -26.035 17.589 1 55.46 227 PRO A C 1
ATOM 1808 O O . PRO A 1 227 ? -13.232 -26.858 18.497 1 55.46 227 PRO A O 1
ATOM 1811 N N . VAL A 1 228 ? -13.82 -24.977 17.383 1 55.24 228 VAL A N 1
ATOM 1812 C CA . VAL A 1 228 ? -14.852 -24.702 18.377 1 55.24 228 VAL A CA 1
ATOM 1813 C C . VAL A 1 228 ? -16.126 -25.464 18.024 1 55.24 228 VAL A C 1
ATOM 1815 O O . VAL A 1 228 ? -17.036 -25.583 18.848 1 55.24 228 VAL A O 1
ATOM 1818 N N . CYS A 1 229 ? -16.165 -25.897 16.805 1 56.87 229 CYS A N 1
ATOM 1819 C CA . CYS A 1 229 ? -17.396 -26.57 16.404 1 56.87 229 CYS A CA 1
ATOM 1820 C C . CYS A 1 229 ? -17.495 -27.951 17.041 1 56.87 229 CYS A C 1
ATOM 1822 O O . CYS A 1 229 ? -16.496 -28.665 17.143 1 56.87 229 CYS A O 1
ATOM 1824 N N . PRO A 1 230 ? -18.595 -28.22 17.711 1 55.18 230 PRO A N 1
ATOM 1825 C CA . PRO A 1 230 ? -18.78 -29.512 18.377 1 55.18 230 PRO A CA 1
ATOM 1826 C C . PRO A 1 230 ? -18.416 -30.694 17.481 1 55.18 230 PRO A C 1
ATOM 1828 O O . PRO A 1 230 ? -18.796 -30.724 16.308 1 55.18 230 PRO A O 1
ATOM 1831 N N . LYS A 1 231 ? -17.385 -31.375 17.557 1 55.19 231 LYS A N 1
ATOM 1832 C CA . LYS A 1 231 ? -16.891 -32.528 16.81 1 55.19 231 LYS A CA 1
ATOM 1833 C C . LYS A 1 231 ? -17.774 -33.751 17.041 1 55.19 231 LYS A C 1
ATOM 1835 O O . LYS A 1 231 ? -17.782 -34.679 16.229 1 55.19 231 LYS A O 1
ATOM 1840 N N . SER A 1 232 ? -18.165 -33.915 18.243 1 52.25 232 SER A N 1
ATOM 1841 C CA . SER A 1 232 ? -18.727 -35.22 18.575 1 52.25 232 SER A CA 1
ATOM 1842 C C . SER A 1 232 ? -20.028 -35.471 17.819 1 52.25 232 SER A C 1
ATOM 1844 O O . SER A 1 232 ? -20.208 -36.533 17.219 1 52.25 232 SER A O 1
ATOM 1846 N N . ASN A 1 233 ? -21.259 -34.953 18.355 1 49.42 233 ASN A N 1
ATOM 1847 C CA . ASN A 1 233 ? -22.621 -35.419 18.122 1 49.42 233 ASN A CA 1
ATOM 1848 C C . ASN A 1 233 ? -23.295 -34.641 16.995 1 49.42 233 ASN A C 1
ATOM 1850 O O . ASN A 1 233 ? -23.637 -33.469 17.163 1 49.42 233 ASN A O 1
ATOM 1854 N N . GLY A 1 234 ? -23.483 -35.179 15.657 1 56.57 234 GLY A N 1
ATOM 1855 C CA . GLY A 1 234 ? -24.282 -34.909 14.473 1 56.57 234 GLY A CA 1
ATOM 1856 C C . GLY A 1 234 ? -23.821 -33.683 13.708 1 56.57 234 GLY A C 1
ATOM 1857 O O . GLY A 1 234 ? -22.739 -33.154 13.967 1 56.57 234 GLY A O 1
ATOM 1858 N N . ASN A 1 235 ? -24.251 -33.461 12.545 1 53.57 235 ASN A N 1
ATOM 1859 C CA . ASN A 1 235 ? -23.988 -32.317 11.679 1 53.57 235 ASN A CA 1
ATOM 1860 C C . ASN A 1 235 ? -24.766 -31.083 12.128 1 53.57 235 ASN A C 1
ATOM 1862 O O . ASN A 1 235 ? -25.954 -31.174 12.444 1 53.57 235 ASN A O 1
ATOM 1866 N N . LEU A 1 236 ? -24.085 -30.134 12.788 1 59.25 236 LEU A N 1
ATOM 1867 C CA . LEU A 1 236 ? -24.753 -28.861 13.034 1 59.25 236 LEU A CA 1
ATOM 1868 C C . LEU A 1 236 ? -24.723 -27.981 11.789 1 59.25 236 LEU A C 1
ATOM 1870 O O . LEU A 1 236 ? -23.66 -27.763 11.204 1 59.25 236 LEU A O 1
ATOM 1874 N N . ILE A 1 237 ? -25.977 -27.783 11.183 1 59.76 237 ILE A N 1
ATOM 1875 C CA . ILE A 1 237 ? -26.124 -26.855 10.067 1 59.76 237 ILE A CA 1
ATOM 1876 C C . ILE A 1 237 ? -26.642 -25.512 10.577 1 59.76 237 ILE A C 1
ATOM 1878 O O . ILE A 1 237 ? -27.675 -25.453 11.248 1 59.76 237 ILE A O 1
ATOM 1882 N N . VAL A 1 238 ? -25.789 -24.517 10.566 1 60.39 238 VAL A N 1
ATOM 1883 C CA . VAL A 1 238 ? -26.207 -23.171 10.941 1 60.39 238 VAL A CA 1
ATOM 1884 C C . VAL A 1 238 ? -26.628 -22.394 9.696 1 60.39 238 VAL A C 1
ATOM 1886 O O . VAL A 1 238 ? -25.875 -22.314 8.722 1 60.39 238 VAL A O 1
ATOM 1889 N N . THR A 1 239 ? -27.976 -21.992 9.615 1 56.3 239 THR A N 1
ATOM 1890 C CA . THR A 1 239 ? -28.488 -21.147 8.541 1 56.3 239 THR A CA 1
ATOM 1891 C C . THR A 1 239 ? -28.44 -19.675 8.941 1 56.3 239 THR A C 1
ATOM 1893 O O . THR A 1 239 ? -28.895 -19.307 10.026 1 56.3 239 THR A O 1
ATOM 1896 N N . MET A 1 240 ? -27.518 -18.97 8.41 1 56.02 240 MET A N 1
ATOM 1897 C CA . MET A 1 240 ? -27.442 -17.538 8.687 1 56.02 240 MET A CA 1
ATOM 1898 C C . MET A 1 240 ? -28.105 -16.732 7.575 1 56.02 240 MET A C 1
ATOM 1900 O O . MET A 1 240 ? -27.989 -17.079 6.398 1 56.02 240 MET A O 1
ATOM 1904 N N . ASP A 1 241 ? -29.14 -15.929 7.858 1 49.07 241 ASP A N 1
ATOM 1905 C CA . ASP A 1 241 ? -29.769 -14.998 6.926 1 49.07 241 ASP A CA 1
ATOM 1906 C C . ASP A 1 241 ? -28.954 -13.713 6.8 1 49.07 241 ASP A C 1
ATOM 1908 O O . ASP A 1 241 ? -28.72 -13.02 7.792 1 49.07 241 ASP A O 1
ATOM 1912 N N . ALA A 1 242 ? -27.83 -13.718 6.574 1 49.23 242 ALA A N 1
ATOM 1913 C CA . ALA A 1 242 ? -27.1 -12.452 6.558 1 49.23 242 ALA A CA 1
ATOM 1914 C C . ALA A 1 242 ? -27.278 -11.734 5.224 1 49.23 242 ALA A C 1
ATOM 1916 O O . ALA A 1 242 ? -26.81 -10.606 5.051 1 49.23 242 ALA A O 1
ATOM 1917 N N . ASN A 1 243 ? -27.729 -12.422 4.177 1 47.94 243 ASN A N 1
ATOM 1918 C CA . ASN A 1 243 ? -27.539 -11.743 2.899 1 47.94 243 ASN A CA 1
ATOM 1919 C C . ASN A 1 243 ? -28.629 -10.706 2.648 1 47.94 243 ASN A C 1
ATOM 1921 O O . ASN A 1 243 ? -29.772 -11.059 2.352 1 47.94 243 ASN A O 1
ATOM 1925 N N . PHE A 1 244 ? -28.497 -9.677 3.284 1 46.4 244 PHE A N 1
ATOM 1926 C CA . PHE A 1 244 ? -29.218 -8.424 3.096 1 46.4 244 PHE A CA 1
ATOM 1927 C C . PHE A 1 244 ? -29.447 -8.149 1.615 1 46.4 244 PHE A C 1
ATOM 1929 O O . PHE A 1 244 ? -29.028 -7.11 1.099 1 46.4 244 PHE A O 1
ATOM 1936 N N . GLY A 1 245 ? -29.97 -9.159 0.866 1 51.76 245 GLY A N 1
ATOM 1937 C CA . GLY A 1 245 ? -30.36 -8.78 -0.483 1 51.76 245 GLY A CA 1
ATOM 1938 C C . GLY A 1 245 ? -29.429 -9.326 -1.549 1 51.76 245 GLY A C 1
ATOM 1939 O O . GLY A 1 245 ? -29.532 -8.954 -2.72 1 51.76 245 GLY A O 1
ATOM 1940 N N . LEU A 1 246 ? -28.478 -10.137 -1.153 1 54.4 246 LEU A N 1
ATOM 1941 C CA . LEU A 1 246 ? -27.65 -10.704 -2.212 1 54.4 246 LEU A CA 1
ATOM 1942 C C . LEU A 1 246 ? -28.419 -11.762 -2.996 1 54.4 246 LEU A C 1
ATOM 1944 O O . LEU A 1 246 ? -29.067 -12.629 -2.406 1 54.4 246 LEU A O 1
ATOM 1948 N N . VAL A 1 247 ? -28.678 -11.496 -4.28 1 57.91 247 VAL A N 1
ATOM 1949 C CA . VAL A 1 247 ? -29.437 -12.37 -5.168 1 57.91 247 VAL A CA 1
ATOM 1950 C C . VAL A 1 247 ? -28.502 -12.995 -6.201 1 57.91 247 VAL A C 1
ATOM 1952 O O . VAL A 1 247 ? -27.44 -12.443 -6.501 1 57.91 247 VAL A O 1
ATOM 1955 N N . ARG A 1 248 ? -28.793 -14.317 -6.416 1 62.12 248 ARG A N 1
ATOM 1956 C CA . ARG A 1 248 ? -28.171 -14.938 -7.581 1 62.12 248 ARG A CA 1
ATOM 1957 C C . ARG A 1 248 ? -29.174 -15.092 -8.72 1 62.12 248 ARG A C 1
ATOM 1959 O O . ARG A 1 248 ? -30.253 -15.658 -8.531 1 62.12 248 ARG A O 1
ATOM 1966 N N . LYS A 1 249 ? -28.724 -14.501 -9.786 1 59.9 249 LYS A N 1
ATOM 1967 C CA . LYS A 1 249 ? -29.58 -14.631 -10.962 1 59.9 249 LYS A CA 1
ATOM 1968 C C . LYS A 1 249 ? -29.519 -16.045 -11.532 1 59.9 249 LYS A C 1
ATOM 1970 O O . LYS A 1 249 ? -28.485 -16.71 -11.448 1 59.9 249 LYS A O 1
ATOM 1975 N N . ARG A 1 250 ? -30.556 -16.446 -12.118 1 59.92 250 ARG A N 1
ATOM 1976 C CA . ARG A 1 250 ? -30.636 -17.756 -12.758 1 59.92 250 ARG A CA 1
ATOM 1977 C C . ARG A 1 250 ? -29.625 -17.872 -13.894 1 59.92 250 ARG A C 1
ATOM 1979 O O . ARG A 1 250 ? -29.113 -18.959 -14.168 1 59.92 250 ARG A O 1
ATOM 1986 N N . SER A 1 251 ? -29.336 -16.753 -14.418 1 58.79 251 SER A N 1
ATOM 1987 C CA . SER A 1 251 ? -28.444 -16.733 -15.573 1 58.79 251 SER A CA 1
ATOM 1988 C C . SER A 1 251 ? -26.99 -16.916 -15.151 1 58.79 251 SER A C 1
ATOM 1990 O O . SER A 1 251 ? -26.124 -17.181 -15.988 1 58.79 251 SER A O 1
ATOM 1992 N N . SER A 1 252 ? -26.789 -16.675 -13.854 1 57.12 252 SER A N 1
ATOM 1993 C CA . SER A 1 252 ? -25.399 -16.724 -13.412 1 57.12 252 SER A CA 1
ATOM 1994 C C . SER A 1 252 ? -24.862 -18.151 -13.437 1 57.12 252 SER A C 1
ATOM 1996 O O . SER A 1 252 ? -23.65 -18.365 -13.362 1 57.12 252 SER A O 1
ATOM 1998 N N . GLY A 1 253 ? -25.669 -19.12 -13.775 1 57.2 253 GLY A N 1
ATOM 1999 C CA . GLY A 1 253 ? -25.266 -20.513 -13.888 1 57.2 253 GLY A CA 1
ATOM 2000 C C . GLY A 1 253 ? -24.844 -21.122 -12.564 1 57.2 253 GLY A C 1
ATOM 2001 O O . GLY A 1 253 ? -25.041 -20.519 -11.507 1 57.2 253 GLY A O 1
ATOM 2002 N N . SER A 1 254 ? -24.63 -22.364 -12.518 1 58.14 254 SER A N 1
ATOM 2003 C CA . SER A 1 254 ? -24.206 -23.141 -11.357 1 58.14 254 SER A CA 1
ATOM 2004 C C . SER A 1 254 ? -22.687 -23.265 -11.3 1 58.14 254 SER A C 1
ATOM 2006 O O . SER A 1 254 ? -22.001 -23.022 -12.295 1 58.14 254 SER A O 1
ATOM 2008 N N . SER A 1 255 ? -22.184 -23.403 -10.128 1 61.3 255 SER A N 1
ATOM 2009 C CA . SER A 1 255 ? -20.749 -23.605 -9.96 1 61.3 255 SER A CA 1
ATOM 2010 C C . SER A 1 255 ? -20.23 -24.688 -10.899 1 61.3 255 SER A C 1
ATOM 2012 O O . SER A 1 255 ? -20.839 -25.752 -11.025 1 61.3 255 SER A O 1
ATOM 2014 N N . LEU A 1 256 ? -19.351 -24.282 -11.777 1 64.71 256 LEU A N 1
ATOM 2015 C CA . LEU A 1 256 ? -18.801 -25.182 -12.784 1 64.71 256 LEU A CA 1
ATOM 2016 C C . LEU A 1 256 ? -17.832 -26.176 -12.153 1 64.71 256 LEU A C 1
ATOM 2018 O O . LEU A 1 256 ? -17.598 -27.255 -12.702 1 64.71 256 LEU A O 1
ATOM 2022 N N . VAL A 1 257 ? -17.237 -25.704 -11.062 1 67.77 257 VAL A N 1
ATOM 2023 C CA . VAL A 1 257 ? -16.256 -26.558 -10.4 1 67.77 257 VAL A CA 1
ATOM 2024 C C . VAL A 1 257 ? -16.508 -26.565 -8.894 1 67.77 257 VAL A C 1
ATOM 2026 O O . VAL A 1 257 ? -17.264 -25.736 -8.382 1 67.77 257 VAL A O 1
ATOM 2029 N N . GLU A 1 258 ? -15.961 -27.626 -8.299 1 70.73 258 GLU A N 1
ATOM 2030 C CA . GLU A 1 258 ? -16.066 -27.726 -6.847 1 70.73 258 GLU A CA 1
ATOM 2031 C C . GLU A 1 258 ? -15.47 -26.497 -6.165 1 70.73 258 GLU A C 1
ATOM 2033 O O . GLU A 1 258 ? -14.487 -25.93 -6.645 1 70.73 258 GLU A O 1
ATOM 2038 N N . PRO A 1 259 ? -16.138 -26.135 -5.121 1 69.77 259 PRO A N 1
ATOM 2039 C CA . PRO A 1 259 ? -15.584 -25.002 -4.374 1 69.77 259 PRO A CA 1
ATOM 2040 C C . PRO A 1 259 ? -14.142 -25.236 -3.931 1 69.77 259 PRO A C 1
ATOM 2042 O O . PRO A 1 259 ? -13.771 -26.363 -3.593 1 69.77 259 PRO A O 1
ATOM 2045 N N . LEU A 1 260 ? -13.4 -24.223 -3.997 1 75.23 260 LEU A N 1
ATOM 2046 C CA . LEU A 1 260 ? -11.985 -24.287 -3.649 1 75.23 260 LEU A CA 1
ATOM 2047 C C . LEU A 1 260 ? -11.799 -24.774 -2.216 1 75.23 260 LEU A C 1
ATOM 2049 O O . LEU A 1 260 ? -10.821 -25.462 -1.912 1 75.23 260 LEU A O 1
ATOM 2053 N N . HIS A 1 261 ? -12.81 -24.439 -1.373 1 71.96 261 HIS A N 1
ATOM 2054 C CA . HIS A 1 261 ? -12.691 -24.832 0.026 1 71.96 261 HIS A CA 1
ATOM 2055 C C . HIS A 1 261 ? -13.568 -26.04 0.336 1 71.96 261 HIS A C 1
ATOM 2057 O O . HIS A 1 261 ? -13.816 -26.35 1.504 1 71.96 261 HIS A O 1
ATOM 2063 N N . GLY A 1 262 ? -14.037 -26.554 -0.732 1 66.61 262 GLY A N 1
ATOM 2064 C CA . GLY A 1 262 ? -14.905 -27.701 -0.518 1 66.61 262 GLY A CA 1
ATOM 2065 C C . GLY A 1 262 ? -16.144 -27.367 0.291 1 66.61 262 GLY A C 1
ATOM 2066 O O . GLY A 1 262 ? -16.806 -26.359 0.036 1 66.61 262 GLY A O 1
ATOM 2067 N N . ASN A 1 263 ? -16.495 -28.218 1.114 1 63.88 263 ASN A N 1
ATOM 2068 C CA . ASN A 1 263 ? -17.686 -28.051 1.939 1 63.88 263 ASN A CA 1
ATOM 2069 C C . ASN A 1 263 ? -17.328 -27.632 3.362 1 63.88 263 ASN A C 1
ATOM 2071 O O . ASN A 1 263 ? -17.997 -28.029 4.318 1 63.88 263 ASN A O 1
ATOM 2075 N N . ARG A 1 264 ? -16.275 -26.862 3.401 1 64.36 264 ARG A N 1
ATOM 2076 C CA . ARG A 1 264 ? -15.754 -26.477 4.709 1 64.36 264 ARG A CA 1
ATOM 2077 C C . ARG A 1 264 ? -16.742 -25.585 5.451 1 64.36 264 ARG A C 1
ATOM 2079 O O . ARG A 1 264 ? -16.964 -25.759 6.651 1 64.36 264 ARG A O 1
ATOM 2086 N N . MET A 1 265 ? -17.231 -24.695 4.703 1 64.41 265 MET A N 1
ATOM 2087 C CA . MET A 1 265 ? -18.086 -23.72 5.374 1 64.41 265 MET A CA 1
ATOM 2088 C C . MET A 1 265 ? -19.528 -23.837 4.889 1 64.41 265 MET A C 1
ATOM 2090 O O . MET A 1 265 ? -20.452 -23.38 5.563 1 64.41 265 MET A O 1
ATOM 2094 N N . PHE A 1 266 ? -19.581 -24.405 3.643 1 68.39 266 PHE A N 1
ATOM 2095 C CA . PHE A 1 266 ? -20.915 -24.466 3.058 1 68.39 266 PHE A CA 1
ATOM 2096 C C . PHE A 1 266 ? -21.287 -25.902 2.705 1 68.39 266 PHE A C 1
ATOM 2098 O O . PHE A 1 266 ? -20.442 -26.671 2.242 1 68.39 266 PHE A O 1
ATOM 2105 N N . VAL A 1 267 ? -22.427 -26.17 2.939 1 68.12 267 VAL A N 1
ATOM 2106 C CA . VAL A 1 267 ? -22.934 -27.49 2.58 1 68.12 267 VAL A CA 1
ATOM 2107 C C . VAL A 1 267 ? -23.07 -27.597 1.063 1 68.12 267 VAL A C 1
ATOM 2109 O O . VAL A 1 267 ? -23.218 -26.585 0.374 1 68.12 267 VAL A O 1
ATOM 2112 N N . ARG A 1 268 ? -22.98 -28.837 0.643 1 72.56 268 ARG A N 1
ATOM 2113 C CA . ARG A 1 268 ? -23.131 -29.086 -0.787 1 72.56 268 ARG A CA 1
ATOM 2114 C C . ARG A 1 268 ? -24.509 -28.653 -1.276 1 72.56 268 ARG A C 1
ATOM 2116 O O . ARG A 1 268 ? -25.508 -28.838 -0.577 1 72.56 268 ARG A O 1
ATOM 2123 N N . GLU A 1 269 ? -24.464 -28.073 -2.438 1 70.6 269 GLU A N 1
ATOM 2124 C CA . GLU A 1 269 ? -25.718 -27.624 -3.036 1 70.6 269 GLU A CA 1
ATOM 2125 C C . GLU A 1 269 ? -26.735 -28.76 -3.102 1 70.6 269 GLU A C 1
ATOM 2127 O O . GLU A 1 269 ? -27.923 -28.551 -2.848 1 70.6 269 GLU A O 1
ATOM 2132 N N . GLU A 1 270 ? -26.279 -29.906 -3.472 1 71.33 270 GLU A N 1
ATOM 2133 C CA . GLU A 1 270 ? -27.163 -31.062 -3.593 1 71.33 270 GLU A CA 1
ATOM 2134 C C . GLU A 1 270 ? -27.836 -31.384 -2.262 1 71.33 270 GLU A C 1
ATOM 2136 O O . GLU A 1 270 ? -29.005 -31.774 -2.23 1 71.33 270 GLU A O 1
ATOM 2141 N N . ASP A 1 271 ? -27.053 -31.16 -1.233 1 71.27 271 ASP A N 1
ATOM 2142 C CA . ASP A 1 271 ? -27.606 -31.441 0.088 1 71.27 271 ASP A CA 1
ATOM 2143 C C . ASP A 1 271 ? -28.68 -30.423 0.462 1 71.27 271 ASP A C 1
ATOM 2145 O O . ASP A 1 271 ? -29.686 -30.774 1.084 1 71.27 271 ASP A O 1
ATOM 2149 N N . VAL A 1 272 ? -28.392 -29.285 0.104 1 69.73 272 VAL A N 1
ATOM 2150 C CA . VAL A 1 272 ? -29.365 -28.233 0.38 1 69.73 272 VAL A CA 1
ATOM 2151 C C . VAL A 1 272 ? -30.652 -28.502 -0.396 1 69.73 272 VAL A C 1
ATOM 2153 O O . VAL A 1 272 ? -31.75 -28.398 0.156 1 69.73 272 VAL A O 1
ATOM 2156 N N . GLN A 1 273 ? -30.462 -28.86 -1.608 1 69.77 273 GLN A N 1
ATOM 2157 C CA . GLN A 1 273 ? -31.633 -29.134 -2.435 1 69.77 273 GLN A CA 1
ATOM 2158 C C . GLN A 1 273 ? -32.413 -30.332 -1.905 1 69.77 273 GLN A C 1
ATOM 2160 O O . GLN A 1 273 ? -33.646 -30.321 -1.893 1 69.77 273 GLN A O 1
ATOM 2165 N N . GLU A 1 274 ? -31.686 -31.246 -1.556 1 70.91 274 GLU A N 1
ATOM 2166 C CA . GLU A 1 274 ? -32.335 -32.414 -0.969 1 70.91 274 GLU A CA 1
ATOM 2167 C C . GLU A 1 274 ? -33.1 -32.043 0.299 1 70.91 274 GLU A C 1
ATOM 2169 O O . GLU A 1 274 ? -34.224 -32.502 0.509 1 70.91 274 GLU A O 1
ATOM 2174 N N . TYR A 1 275 ? -32.474 -31.256 1.044 1 68.85 275 TYR A N 1
ATOM 2175 C CA . TYR A 1 275 ? -33.121 -30.805 2.271 1 68.85 275 TYR A CA 1
ATOM 2176 C C . TYR A 1 275 ? -34.377 -30 1.961 1 68.85 275 TYR A C 1
ATOM 2178 O O . TYR A 1 275 ? -35.423 -30.205 2.583 1 68.85 275 TYR A O 1
ATOM 2186 N N . LEU A 1 276 ? -34.214 -29.152 1.097 1 68.01 276 LEU A N 1
ATOM 2187 C CA . LEU A 1 276 ? -35.34 -28.299 0.731 1 68.01 276 LEU A CA 1
ATOM 2188 C C . LEU A 1 276 ? -36.476 -29.125 0.137 1 68.01 276 LEU A C 1
ATOM 2190 O O . LEU A 1 276 ? -37.65 -28.84 0.385 1 68.01 276 LEU A O 1
ATOM 2194 N N . SER A 1 277 ? -36.047 -30.069 -0.645 1 70.01 277 SER A N 1
ATOM 2195 C CA . SER A 1 277 ? -37.055 -30.93 -1.255 1 70.01 277 SER A CA 1
ATOM 2196 C C . SER A 1 277 ? -37.755 -31.789 -0.207 1 70.01 277 SER A C 1
ATOM 2198 O O . SER A 1 277 ? -38.942 -32.093 -0.338 1 70.01 277 SER A O 1
ATOM 2200 N N . SER A 1 278 ? -36.98 -32.118 0.725 1 66.56 278 SER A N 1
ATOM 2201 C CA . SER A 1 278 ? -37.535 -32.98 1.763 1 66.56 278 SER A CA 1
ATOM 2202 C C . SER A 1 278 ? -38.306 -32.17 2.8 1 66.56 278 SER A C 1
ATOM 2204 O O . SER A 1 278 ? -39.059 -32.73 3.599 1 66.56 278 SER A O 1
ATOM 2206 N N . HIS A 1 279 ? -38.021 -31.023 2.852 1 60.37 279 HIS A N 1
ATOM 2207 C CA . HIS A 1 279 ? -38.712 -30.146 3.791 1 60.37 279 HIS A CA 1
ATOM 2208 C C . HIS A 1 279 ? -39.473 -29.045 3.059 1 60.37 279 HIS A C 1
ATOM 2210 O O . HIS A 1 279 ? -39.128 -27.866 3.171 1 60.37 279 HIS A O 1
ATOM 2216 N N . PRO A 1 280 ? -40.22 -29.58 2.215 1 55 280 PRO A N 1
ATOM 2217 C CA . PRO A 1 280 ? -40.955 -28.601 1.41 1 55 280 PRO A CA 1
ATOM 2218 C C . PRO A 1 280 ? -41.69 -27.57 2.263 1 55 280 PRO A C 1
ATOM 2220 O O . PRO A 1 280 ? -41.913 -26.441 1.817 1 55 280 PRO A O 1
ATOM 2223 N N . ASP A 1 281 ? -42.307 -28.027 3.419 1 48.22 281 ASP A N 1
ATOM 2224 C CA . ASP A 1 281 ? -43.248 -27.2 4.169 1 48.22 281 ASP A CA 1
ATOM 2225 C C . ASP A 1 281 ? -42.545 -25.995 4.79 1 48.22 281 ASP A C 1
ATOM 2227 O O . ASP A 1 281 ? -43.134 -25.277 5.601 1 48.22 281 ASP A O 1
ATOM 2231 N N . GLY A 1 282 ? -41.38 -25.951 5.021 1 45.17 282 GLY A N 1
ATOM 2232 C CA . GLY A 1 282 ? -41.014 -24.726 5.714 1 45.17 282 GLY A CA 1
ATOM 2233 C C . GLY A 1 282 ? -41.649 -23.487 5.111 1 45.17 282 GLY A C 1
ATOM 2234 O O . GLY A 1 282 ? -41.357 -23.126 3.969 1 45.17 282 GLY A O 1
ATOM 2235 N N . SER A 1 283 ? -42.897 -23.298 5.424 1 39.91 283 SER A N 1
ATOM 2236 C CA . SER A 1 283 ? -44.069 -22.452 5.225 1 39.91 283 SER A CA 1
ATOM 2237 C C . SER A 1 283 ? -43.669 -20.997 5.003 1 39.91 283 SER A C 1
ATOM 2239 O O . SER A 1 283 ? -42.658 -20.537 5.539 1 39.91 283 SER A O 1
ATOM 2241 N N . LYS A 1 284 ? -44.174 -20.412 3.928 1 43.02 284 LYS A N 1
ATOM 2242 C CA . LYS A 1 284 ? -44.343 -18.963 3.866 1 43.02 284 LYS A CA 1
ATOM 2243 C C . LYS A 1 284 ? -44.627 -18.383 5.249 1 43.02 284 LYS A C 1
ATOM 2245 O O . LYS A 1 284 ? -45.48 -18.894 5.978 1 43.02 284 LYS A O 1
ATOM 2250 N N . PRO A 1 285 ? -43.67 -17.914 5.996 1 39.59 285 PRO A N 1
ATOM 2251 C CA . PRO A 1 285 ? -44.322 -17.335 7.173 1 39.59 285 PRO A CA 1
ATOM 2252 C C . PRO A 1 285 ? -45.732 -16.828 6.877 1 39.59 285 PRO A C 1
ATOM 2254 O O . PRO A 1 285 ? -46.004 -16.36 5.769 1 39.59 285 PRO A O 1
ATOM 2257 N N . ASN A 1 286 ? -46.755 -17.541 7.301 1 36.88 286 ASN A N 1
ATOM 2258 C CA . ASN A 1 286 ? -48.083 -16.94 7.235 1 36.88 286 ASN A CA 1
ATOM 2259 C C . ASN A 1 286 ? -48.026 -15.43 7.446 1 36.88 286 ASN A C 1
ATOM 2261 O O . ASN A 1 286 ? -49.06 -14.759 7.442 1 36.88 286 ASN A O 1
ATOM 2265 N N . GLU A 1 287 ? -47.232 -15.055 8.59 1 36.33 287 GLU A N 1
ATOM 2266 C CA . GLU A 1 287 ? -47.348 -13.64 8.932 1 36.33 287 GLU A CA 1
ATOM 2267 C C . GLU A 1 287 ? -46.89 -12.754 7.778 1 36.33 287 GLU A C 1
ATOM 2269 O O . GLU A 1 287 ? -45.952 -13.101 7.056 1 36.33 287 GLU A O 1
ATOM 2274 N N . ASP A 1 288 ? -47.837 -12.006 7.2 1 33.47 288 ASP A N 1
ATOM 2275 C CA . ASP A 1 288 ? -47.602 -10.792 6.424 1 33.47 288 ASP A CA 1
ATOM 2276 C C . ASP A 1 288 ? -46.299 -10.115 6.843 1 33.47 288 ASP A C 1
ATOM 2278 O O . ASP A 1 288 ? -46.199 -9.58 7.95 1 33.47 288 ASP A O 1
ATOM 2282 N N . CYS A 1 289 ? -45.27 -10.813 6.884 1 36.5 289 CYS A N 1
ATOM 2283 C CA . CYS A 1 289 ? -44.114 -9.944 7.075 1 36.5 289 CYS A CA 1
ATOM 2284 C C . CYS A 1 289 ? -44.376 -8.554 6.508 1 36.5 289 CYS A C 1
ATOM 2286 O O . CYS A 1 289 ? -44.302 -8.349 5.295 1 36.5 289 CYS A O 1
ATOM 2288 N N . SER A 1 290 ? -45.434 -7.908 6.998 1 33.96 290 SER A N 1
ATOM 2289 C CA . SER A 1 290 ? -45.898 -6.541 6.785 1 33.96 290 SER A CA 1
ATOM 2290 C C . SER A 1 290 ? -44.742 -5.614 6.427 1 33.96 290 SER A C 1
ATOM 2292 O O . SER A 1 290 ? -44.785 -4.926 5.404 1 33.96 290 SER A O 1
ATOM 2294 N N . ASN A 1 291 ? -44.307 -4.733 7.571 1 32.52 291 ASN A N 1
ATOM 2295 C CA . ASN A 1 291 ? -43.676 -3.417 7.575 1 32.52 291 ASN A CA 1
ATOM 2296 C C . ASN A 1 291 ? -42.228 -3.489 7.098 1 32.52 291 ASN A C 1
ATOM 2298 O O . ASN A 1 291 ? -41.452 -2.557 7.316 1 32.52 291 ASN A O 1
ATOM 2302 N N . SER A 1 292 ? -41.623 -4.6 7.146 1 36.47 292 SER A N 1
ATOM 2303 C CA . SER A 1 292 ? -40.239 -4.373 6.743 1 36.47 292 SER A CA 1
ATOM 2304 C C . SER A 1 292 ? -40.155 -3.897 5.296 1 36.47 292 SER A C 1
ATOM 2306 O O . SER A 1 292 ? -40.786 -4.475 4.409 1 36.47 292 SER A O 1
ATOM 2308 N N . ARG A 1 293 ? -40.051 -2.586 5.122 1 34.01 293 ARG A N 1
ATOM 2309 C CA . ARG A 1 293 ? -39.861 -1.819 3.896 1 34.01 293 ARG A CA 1
ATOM 2310 C C . ARG A 1 293 ? -39.095 -2.631 2.856 1 34.01 293 ARG A C 1
ATOM 2312 O O . ARG A 1 293 ? -39.082 -2.281 1.674 1 34.01 293 ARG A O 1
ATOM 2319 N N . GLN A 1 294 ? -38.273 -3.392 3.243 1 36.43 294 GLN A N 1
ATOM 2320 C CA . GLN A 1 294 ? -37.509 -4.053 2.191 1 36.43 294 GLN A CA 1
ATOM 2321 C C . GLN A 1 294 ? -38.394 -4.988 1.372 1 36.43 294 GLN A C 1
ATOM 2323 O O . GLN A 1 294 ? -37.978 -5.486 0.324 1 36.43 294 GLN A O 1
ATOM 2328 N N . GLY A 1 295 ? -39.532 -5.503 1.887 1 33.6 295 GLY A N 1
ATOM 2329 C CA . GLY A 1 295 ? -40.422 -6.442 1.221 1 33.6 295 GLY A CA 1
ATOM 2330 C C . GLY A 1 295 ? -41.326 -5.783 0.197 1 33.6 295 GLY A C 1
ATOM 2331 O O . GLY A 1 295 ? -42.296 -6.388 -0.263 1 33.6 295 GLY A O 1
ATOM 2332 N N . THR A 1 296 ? -41.448 -4.516 0.078 1 34.89 296 THR A N 1
ATOM 2333 C CA . THR A 1 296 ? -42.398 -4.134 -0.961 1 34.89 296 THR A CA 1
ATOM 2334 C C . THR A 1 296 ? -42.179 -4.962 -2.224 1 34.89 296 THR A C 1
ATOM 2336 O O . THR A 1 296 ? -41.139 -4.847 -2.875 1 34.89 296 THR A O 1
ATOM 2339 N N . CYS A 1 297 ? -42.787 -6.067 -2.387 1 33.05 297 CYS A N 1
ATOM 2340 C CA . CYS A 1 297 ? -42.986 -7.278 -3.176 1 33.05 297 CYS A CA 1
ATOM 2341 C C . CYS A 1 297 ? -43.276 -6.938 -4.633 1 33.05 297 CYS A C 1
ATOM 2343 O O . CYS A 1 297 ? -43.282 -7.823 -5.491 1 33.05 297 CYS A O 1
ATOM 2345 N N . PHE A 1 298 ? -44.05 -5.904 -4.92 1 35.4 298 PHE A N 1
ATOM 2346 C CA . PHE A 1 298 ? -44.524 -5.899 -6.3 1 35.4 298 PHE A CA 1
ATOM 2347 C C . PHE A 1 298 ? -43.353 -5.945 -7.274 1 35.4 298 PHE A C 1
ATOM 2349 O O . PHE A 1 298 ? -43.397 -6.669 -8.271 1 35.4 298 PHE A O 1
ATOM 2356 N N . VAL A 1 299 ? -42.483 -4.991 -7.227 1 36.8 299 VAL A N 1
ATOM 2357 C CA . VAL A 1 299 ? -41.34 -4.949 -8.134 1 36.8 299 VAL A CA 1
ATOM 2358 C C . VAL A 1 299 ? -40.438 -6.155 -7.885 1 36.8 299 VAL A C 1
ATOM 2360 O O . VAL A 1 299 ? -39.723 -6.6 -8.786 1 36.8 299 VAL A O 1
ATOM 2363 N N . LEU A 1 300 ? -40.559 -6.798 -6.761 1 37.91 300 LEU A N 1
ATOM 2364 C CA . LEU A 1 300 ? -39.75 -7.934 -6.334 1 37.91 300 LEU A CA 1
ATOM 2365 C C . LEU A 1 300 ? -40.223 -9.22 -7.003 1 37.91 300 LEU A C 1
ATOM 2367 O O . LEU A 1 300 ? -39.432 -10.143 -7.213 1 37.91 300 LEU A O 1
ATOM 2371 N N . LYS A 1 301 ? -41.432 -9.372 -7.342 1 39.78 301 LYS A N 1
ATOM 2372 C CA . LYS A 1 301 ? -41.896 -10.637 -7.903 1 39.78 301 LYS A CA 1
ATOM 2373 C C . LYS A 1 301 ? -41.213 -10.932 -9.236 1 39.78 301 LYS A C 1
ATOM 2375 O O . LYS A 1 301 ? -40.775 -12.058 -9.48 1 39.78 301 LYS A O 1
ATOM 2380 N N . LYS A 1 302 ? -41.339 -9.987 -10.184 1 42.59 302 LYS A N 1
ATOM 2381 C CA . LYS A 1 302 ? -40.702 -10.232 -11.475 1 42.59 302 LYS A CA 1
ATOM 2382 C C . LYS A 1 302 ? -39.189 -10.364 -11.325 1 42.59 302 LYS A C 1
ATOM 2384 O O . LYS A 1 302 ? -38.562 -11.182 -12.001 1 42.59 302 LYS A O 1
ATOM 2389 N N . LYS A 1 303 ? -38.643 -9.518 -10.555 1 45.34 303 LYS A N 1
ATOM 2390 C CA . LYS A 1 303 ? -37.201 -9.604 -10.343 1 45.34 303 LYS A CA 1
ATOM 2391 C C . LYS A 1 303 ? -36.831 -10.878 -9.589 1 45.34 303 LYS A C 1
ATOM 2393 O O . LYS A 1 303 ? -35.774 -11.464 -9.831 1 45.34 303 LYS A O 1
ATOM 2398 N N . GLN A 1 304 ? -37.804 -11.282 -8.849 1 52.27 304 GLN A N 1
ATOM 2399 C CA . GLN A 1 304 ? -37.586 -12.507 -8.087 1 52.27 304 GLN A CA 1
ATOM 2400 C C . GLN A 1 304 ? -37.593 -13.73 -8.998 1 52.27 304 GLN A C 1
ATOM 2402 O O . GLN A 1 304 ? -36.916 -14.722 -8.72 1 52.27 304 GLN A O 1
ATOM 2407 N N . GLN A 1 305 ? -38.332 -13.636 -10.139 1 55.75 305 GLN A N 1
ATOM 2408 C CA . GLN A 1 305 ? -38.357 -14.783 -11.041 1 55.75 305 GLN A CA 1
ATOM 2409 C C . GLN A 1 305 ? -36.994 -14.998 -11.694 1 55.75 305 GLN A C 1
ATOM 2411 O O . GLN A 1 305 ? -36.651 -16.121 -12.072 1 55.75 305 GLN A O 1
ATOM 2416 N N . LYS A 1 306 ? -36.292 -14.009 -11.76 1 58.15 306 LYS A N 1
ATOM 2417 C CA . LYS A 1 306 ? -34.992 -14.117 -12.414 1 58.15 306 LYS A CA 1
ATOM 2418 C C . LYS A 1 306 ? -33.908 -14.521 -11.418 1 58.15 306 LYS A C 1
ATOM 2420 O O . LYS A 1 306 ? -32.754 -14.728 -11.799 1 58.15 306 LYS A O 1
ATOM 2425 N N . LEU A 1 307 ? -34.417 -14.672 -10.22 1 60.03 307 LEU A N 1
ATOM 2426 C CA . LEU A 1 307 ? -33.425 -14.997 -9.201 1 60.03 307 LEU A CA 1
ATOM 2427 C C . LEU A 1 307 ? -33.438 -16.49 -8.886 1 60.03 307 LEU A C 1
ATOM 2429 O O . LEU A 1 307 ? -34.502 -17.112 -8.85 1 60.03 307 LEU A O 1
ATOM 2433 N N . ASP A 1 308 ? -32.339 -17.089 -9.02 1 59.51 308 ASP A N 1
ATOM 2434 C CA . ASP A 1 308 ? -32.159 -18.481 -8.621 1 59.51 308 ASP A CA 1
ATOM 2435 C C . ASP A 1 308 ? -32.1 -18.613 -7.101 1 59.51 308 ASP A C 1
ATOM 2437 O O . ASP A 1 308 ? -32.688 -19.534 -6.529 1 59.51 308 ASP A O 1
ATOM 2441 N N . VAL A 1 309 ? -31.267 -17.822 -6.498 1 59.33 309 VAL A N 1
ATOM 2442 C CA . VAL A 1 309 ? -31.132 -17.798 -5.046 1 59.33 309 VAL A CA 1
ATOM 2443 C C . VAL A 1 309 ? -31.447 -16.4 -4.52 1 59.33 309 VAL A C 1
ATOM 2445 O O . VAL A 1 309 ? -30.947 -15.404 -5.049 1 59.33 309 VAL A O 1
ATOM 2448 N N . THR A 1 310 ? -32.499 -16.318 -3.849 1 50.36 310 THR A N 1
ATOM 2449 C CA . THR A 1 310 ? -32.881 -15.067 -3.205 1 50.36 310 THR A CA 1
ATOM 2450 C C . THR A 1 310 ? -32.346 -15.009 -1.776 1 50.36 310 THR A C 1
ATOM 2452 O O . THR A 1 310 ? -32.401 -16.002 -1.047 1 50.36 310 THR A O 1
ATOM 2455 N N . GLY A 1 311 ? -31.5 -14.049 -1.328 1 50.6 311 GLY A N 1
ATOM 2456 C CA . GLY A 1 311 ? -30.904 -13.833 -0.019 1 50.6 311 GLY A CA 1
ATOM 2457 C C . GLY A 1 311 ? -30.528 -15.123 0.686 1 50.6 311 GLY A C 1
ATOM 2458 O O . GLY A 1 311 ? -31.402 -15.882 1.111 1 50.6 311 GLY A O 1
ATOM 2459 N N . GLY A 1 312 ? -29.737 -15.964 0.044 1 43.92 312 GLY A N 1
ATOM 2460 C CA . GLY A 1 312 ? -29.469 -17.333 0.455 1 43.92 312 GLY A CA 1
ATOM 2461 C C . GLY A 1 312 ? -28.922 -17.436 1.867 1 43.92 312 GLY A C 1
ATOM 2462 O O . GLY A 1 312 ? -28.36 -16.473 2.392 1 43.92 312 GLY A O 1
ATOM 2463 N N . VAL A 1 313 ? -29.591 -18.313 2.62 1 42.38 313 VAL A N 1
ATOM 2464 C CA . VAL A 1 313 ? -29.186 -18.94 3.873 1 42.38 313 VAL A CA 1
ATOM 2465 C C . VAL A 1 313 ? -27.816 -19.594 3.705 1 42.38 313 VAL A C 1
ATOM 2467 O O . VAL A 1 313 ? -27.579 -20.311 2.731 1 42.38 313 VAL A O 1
ATOM 2470 N N . TRP A 1 314 ? -26.789 -18.868 4.028 1 42.92 314 TRP A N 1
ATOM 2471 C CA . TRP A 1 314 ? -25.516 -19.579 4.079 1 42.92 314 TRP A CA 1
ATOM 2472 C C . TRP A 1 314 ? -25.471 -20.528 5.272 1 42.92 314 TRP A C 1
ATOM 2474 O O . TRP A 1 314 ? -26.015 -20.224 6.336 1 42.92 314 TRP A O 1
ATOM 2484 N N . SER A 1 315 ? -25.511 -21.791 4.94 1 36.71 315 SER A N 1
ATOM 2485 C CA . SER A 1 315 ? -25.344 -22.819 5.962 1 36.71 315 SER A CA 1
ATOM 2486 C C . SER A 1 315 ? -23.87 -23.129 6.199 1 36.71 315 SER A C 1
ATOM 2488 O O . SER A 1 315 ? -23.093 -23.24 5.249 1 36.71 315 SER A O 1
ATOM 2490 N N . LEU A 1 316 ? -23.374 -22.625 7.193 1 36.95 316 LEU A N 1
ATOM 2491 C CA . LEU A 1 316 ? -22.037 -23.048 7.594 1 36.95 316 LEU A CA 1
ATOM 2492 C C . LEU A 1 316 ? -22.086 -24.385 8.325 1 36.95 316 LEU A C 1
ATOM 2494 O O . LEU A 1 316 ? -22.926 -24.586 9.206 1 36.95 316 LEU A O 1
ATOM 2498 N N . LEU A 1 317 ? -21.687 -25.472 7.518 1 31.96 317 LEU A N 1
ATOM 2499 C CA . LEU A 1 317 ? -21.562 -26.756 8.201 1 31.96 317 LEU A CA 1
ATOM 2500 C C . LEU A 1 317 ? -20.291 -26.803 9.042 1 31.96 317 LEU A C 1
ATOM 2502 O O . LEU A 1 317 ? -19.213 -26.441 8.566 1 31.96 317 LEU A O 1
ATOM 2506 N N . PRO A 1 318 ? -20.461 -26.717 10.236 1 31.75 318 PRO A N 1
ATOM 2507 C CA . PRO A 1 318 ? -19.219 -27.113 10.905 1 31.75 318 PRO A CA 1
ATOM 2508 C C . PRO A 1 318 ? -18.751 -28.509 10.503 1 31.75 318 PRO A C 1
ATOM 2510 O O . PRO A 1 318 ? -19.572 -29.366 10.164 1 31.75 318 PRO A O 1
ATOM 2513 N N . PRO A 1 319 ? -17.438 -28.607 10.047 1 31.67 319 PRO A N 1
ATOM 2514 C CA . PRO A 1 319 ? -17.079 -29.995 9.748 1 31.67 319 PRO A CA 1
ATOM 2515 C C . PRO A 1 319 ? -17.569 -30.974 10.812 1 31.67 319 PRO A C 1
ATOM 2517 O O . PRO A 1 319 ? -17.711 -30.601 11.98 1 31.67 319 PRO A O 1
ATOM 2520 N N . MET B 1 1 ? -27.83 -29.68 -22.556 1 39.88 1 MET B N 1
ATOM 2521 C CA . MET B 1 1 ? -27.642 -28.294 -22.974 1 39.88 1 MET B CA 1
ATOM 2522 C C . MET B 1 1 ? -26.166 -27.993 -23.213 1 39.88 1 MET B C 1
ATOM 2524 O O . MET B 1 1 ? -25.309 -28.403 -22.427 1 39.88 1 MET B O 1
ATOM 2528 N N . SER B 1 2 ? -25.822 -27.796 -24.362 1 50.7 2 SER B N 1
ATOM 2529 C CA . SER B 1 2 ? -24.499 -27.581 -24.938 1 50.7 2 SER B CA 1
ATOM 2530 C C . SER B 1 2 ? -23.735 -26.5 -24.18 1 50.7 2 SER B C 1
ATOM 2532 O O . SER B 1 2 ? -24.274 -25.424 -23.911 1 50.7 2 SER B O 1
ATOM 2534 N N . GLU B 1 3 ? -22.799 -26.852 -23.454 1 66.53 3 GLU B N 1
ATOM 2535 C CA . GLU B 1 3 ? -21.959 -25.93 -22.697 1 66.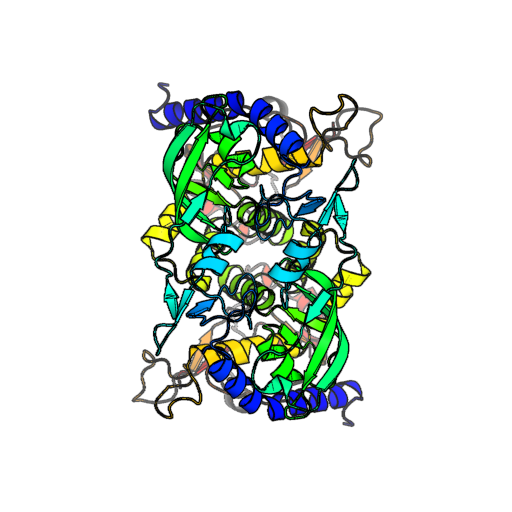53 3 GLU B CA 1
ATOM 2536 C C . GLU B 1 3 ? -21.553 -24.729 -23.546 1 66.53 3 GLU B C 1
ATOM 2538 O O . GLU B 1 3 ? -21.15 -24.886 -24.7 1 66.53 3 GLU B O 1
ATOM 2543 N N . THR B 1 4 ? -22.073 -23.551 -23.339 1 74.22 4 THR B N 1
ATOM 2544 C CA . THR B 1 4 ? -21.726 -22.322 -24.044 1 74.22 4 THR B CA 1
ATOM 2545 C C . THR B 1 4 ? -20.212 -22.163 -24.141 1 74.22 4 THR B C 1
ATOM 2547 O O . THR B 1 4 ? -19.466 -22.814 -23.406 1 74.22 4 THR B O 1
ATOM 2550 N N . ALA B 1 5 ? -19.724 -21.63 -25.271 1 78.9 5 ALA B N 1
ATOM 2551 C CA . ALA B 1 5 ? -18.309 -21.323 -25.464 1 78.9 5 ALA B CA 1
ATOM 2552 C C . ALA B 1 5 ? -17.707 -20.696 -24.21 1 78.9 5 ALA B C 1
ATOM 2554 O O . ALA B 1 5 ? -16.569 -20.998 -23.842 1 78.9 5 ALA B O 1
ATOM 2555 N N . TYR B 1 6 ? -18.474 -19.892 -23.595 1 77.98 6 TYR B N 1
ATOM 2556 C CA . TYR B 1 6 ? -18.026 -19.23 -22.375 1 77.98 6 TYR B CA 1
ATOM 2557 C C . TYR B 1 6 ? -17.802 -20.241 -21.257 1 77.98 6 TYR B C 1
ATOM 2559 O O . TYR B 1 6 ? -16.777 -20.201 -20.571 1 77.98 6 TYR B O 1
ATOM 2567 N N . THR B 1 7 ? -18.648 -21.126 -21.159 1 78.84 7 THR B N 1
ATOM 2568 C CA . THR B 1 7 ? -18.553 -22.124 -20.1 1 78.84 7 THR B CA 1
ATOM 2569 C C . THR B 1 7 ? -17.369 -23.056 -20.34 1 78.84 7 THR B C 1
ATOM 2571 O O . THR B 1 7 ? -16.685 -23.457 -19.395 1 78.84 7 THR B O 1
ATOM 2574 N N . LYS B 1 8 ? -17.176 -23.325 -21.533 1 82.88 8 LYS B N 1
ATOM 2575 C CA . LYS B 1 8 ? -16.052 -24.193 -21.873 1 82.88 8 LYS B CA 1
ATOM 2576 C C . LYS B 1 8 ? -14.721 -23.515 -21.56 1 82.88 8 LYS B C 1
ATOM 2578 O O . LYS B 1 8 ? -13.811 -24.145 -21.016 1 82.88 8 LYS B O 1
ATOM 2583 N N . ALA B 1 9 ? -14.645 -22.279 -21.966 1 82.66 9 ALA B N 1
ATOM 2584 C CA . ALA B 1 9 ? -13.426 -21.517 -21.707 1 82.66 9 ALA B CA 1
ATOM 2585 C C . ALA B 1 9 ? -13.169 -21.386 -20.209 1 82.66 9 ALA B C 1
ATOM 2587 O O . ALA B 1 9 ? -12.026 -21.492 -19.757 1 82.66 9 ALA B O 1
ATOM 2588 N N . LYS B 1 10 ? -14.176 -21.195 -19.511 1 83.19 10 LYS B N 1
ATOM 2589 C CA . LYS B 1 10 ? -14.054 -21.058 -18.063 1 83.19 10 LYS B CA 1
ATOM 2590 C C . LYS B 1 10 ? -13.619 -22.372 -17.421 1 83.19 10 LYS B C 1
ATOM 2592 O O . LYS B 1 10 ? -12.768 -22.381 -16.529 1 83.19 10 LYS B O 1
ATOM 2597 N N . LYS B 1 11 ? -14.147 -23.437 -17.864 1 85.85 11 LYS B N 1
ATOM 2598 C CA . LYS B 1 11 ? -13.762 -24.749 -17.351 1 85.85 11 LYS B CA 1
ATOM 2599 C C . LYS B 1 11 ? -12.298 -25.051 -17.656 1 85.85 11 LYS B C 1
ATOM 2601 O O . LYS B 1 11 ? -11.582 -25.594 -16.813 1 85.85 11 LYS B O 1
ATOM 2606 N N . LYS B 1 12 ? -12 -24.737 -18.81 1 88.59 12 LYS B N 1
ATOM 2607 C CA . LYS B 1 12 ? -10.611 -24.953 -19.206 1 88.59 12 LYS B CA 1
ATOM 2608 C C . LYS B 1 12 ? -9.658 -24.15 -18.327 1 88.59 12 LYS B C 1
ATOM 2610 O O . LYS B 1 12 ? -8.62 -24.661 -17.899 1 88.59 12 LYS B O 1
ATOM 2615 N N . GLU B 1 13 ? -9.984 -22.936 -18.098 1 89.34 13 GLU B N 1
ATOM 2616 C CA . GLU B 1 13 ? -9.157 -22.075 -17.258 1 89.34 13 GLU B CA 1
ATOM 2617 C C . GLU B 1 13 ? -9.069 -22.613 -15.833 1 89.34 13 GLU B C 1
ATOM 2619 O O . GLU B 1 13 ? -7.989 -22.641 -15.24 1 89.34 13 GLU B O 1
ATOM 2624 N N . LEU B 1 14 ? -10.123 -23.031 -15.334 1 89.51 14 LEU B N 1
ATOM 2625 C CA . LEU B 1 14 ? -10.164 -23.559 -13.975 1 89.51 14 LEU B CA 1
ATOM 2626 C C . LEU B 1 14 ? -9.33 -24.83 -13.86 1 89.51 14 LEU B C 1
ATOM 2628 O O . LEU B 1 14 ? -8.63 -25.031 -12.865 1 89.51 14 LEU B O 1
ATOM 2632 N N . ARG B 1 15 ? -9.439 -25.653 -14.841 1 90.96 15 ARG B N 1
ATOM 2633 C CA . ARG B 1 15 ? -8.644 -26.876 -14.856 1 90.96 15 ARG B CA 1
ATOM 2634 C C . ARG B 1 15 ? -7.154 -26.56 -14.93 1 90.96 15 ARG B C 1
ATOM 2636 O O . ARG B 1 15 ? -6.338 -27.237 -14.301 1 90.96 15 ARG B O 1
ATOM 2643 N N . ALA B 1 16 ? -6.879 -25.589 -15.705 1 93.94 16 ALA B N 1
ATOM 2644 C CA . ALA B 1 16 ? -5.483 -25.174 -15.81 1 93.94 16 ALA B CA 1
ATOM 2645 C C . ALA B 1 16 ? -4.953 -24.688 -14.464 1 93.94 16 ALA B C 1
ATOM 2647 O O . ALA B 1 16 ? -3.849 -25.056 -14.054 1 93.94 16 ALA B O 1
ATOM 2648 N N . TRP B 1 17 ? -5.716 -23.899 -13.764 1 93.78 17 TRP B N 1
ATOM 2649 C CA . TRP B 1 17 ? -5.334 -23.449 -12.43 1 93.78 17 TRP B CA 1
ATOM 2650 C C . TRP B 1 17 ? -5.156 -24.633 -11.485 1 93.78 17 TRP B C 1
ATOM 2652 O O . TRP B 1 17 ? -4.192 -24.684 -10.719 1 93.78 17 TRP B O 1
ATOM 2662 N N . ASP B 1 18 ? -6.049 -25.535 -11.587 1 91.98 18 ASP B N 1
ATOM 2663 C CA . ASP B 1 18 ? -6.018 -26.705 -10.715 1 91.98 18 ASP B CA 1
ATOM 2664 C C . ASP B 1 18 ? -4.757 -27.533 -10.95 1 91.98 18 ASP B C 1
ATOM 2666 O O . ASP B 1 18 ? -4.153 -28.037 -10.001 1 91.98 18 ASP B O 1
ATOM 2670 N N . SER B 1 19 ? -4.398 -27.615 -12.128 1 94.94 19 SER B N 1
ATOM 2671 C CA . SER B 1 19 ? -3.227 -28.412 -12.475 1 94.94 19 SER B CA 1
ATOM 2672 C C . SER B 1 19 ? -1.943 -27.755 -11.98 1 94.94 19 SER B C 1
ATOM 2674 O O . SER B 1 19 ? -0.923 -28.425 -11.805 1 94.94 19 SER B O 1
ATOM 2676 N N . LEU B 1 20 ? -1.95 -26.463 -11.75 1 96.05 20 LEU B N 1
ATOM 2677 C CA . LEU B 1 20 ? -0.749 -25.713 -11.399 1 96.05 20 LEU B CA 1
ATOM 2678 C C . LEU B 1 20 ? -0.682 -25.468 -9.896 1 96.05 20 LEU B C 1
ATOM 2680 O O . LEU B 1 20 ? 0.369 -25.094 -9.37 1 96.05 20 LEU B O 1
ATOM 2684 N N . LYS B 1 21 ? -1.705 -25.712 -9.215 1 92.49 21 LYS B N 1
ATOM 2685 C CA . LYS B 1 21 ? -1.9 -25.276 -7.835 1 92.49 21 LYS B CA 1
ATOM 2686 C C . LYS B 1 21 ? -0.813 -25.837 -6.922 1 92.49 21 LYS B C 1
ATOM 2688 O O . LYS B 1 21 ? -0.246 -25.11 -6.104 1 92.49 21 LYS B O 1
ATOM 2693 N N . GLU B 1 22 ? -0.502 -27.091 -7.078 1 92.69 22 GLU B N 1
ATOM 2694 C CA . GLU B 1 22 ? 0.471 -27.717 -6.189 1 92.69 22 GLU B CA 1
ATOM 2695 C C . GLU B 1 22 ? 1.886 -27.228 -6.487 1 92.69 22 GLU B C 1
ATOM 2697 O O . GLU B 1 22 ? 2.677 -27.002 -5.569 1 92.69 22 GLU B O 1
ATOM 2702 N N . ASP B 1 23 ? 2.167 -27.053 -7.737 1 95.56 23 ASP B N 1
ATOM 2703 C CA . ASP B 1 23 ? 3.471 -26.519 -8.119 1 95.56 23 ASP B CA 1
ATOM 2704 C C . ASP B 1 23 ? 3.654 -25.095 -7.6 1 95.56 23 ASP B C 1
ATOM 2706 O O . ASP B 1 23 ? 4.723 -24.744 -7.097 1 95.56 23 ASP B O 1
ATOM 2710 N N . MET B 1 24 ? 2.635 -24.344 -7.732 1 96.13 24 MET B N 1
ATOM 2711 C CA . MET B 1 24 ? 2.688 -22.958 -7.275 1 96.13 24 MET B CA 1
ATOM 2712 C C . MET B 1 24 ? 2.867 -22.89 -5.762 1 96.13 24 MET B C 1
ATOM 2714 O O . MET B 1 24 ? 3.621 -22.055 -5.259 1 96.13 24 MET B O 1
ATOM 2718 N N . LEU B 1 25 ? 2.199 -23.73 -5.054 1 94.38 25 LEU B N 1
ATOM 2719 C CA . LEU B 1 25 ? 2.344 -23.781 -3.604 1 94.38 25 LEU B CA 1
ATOM 2720 C C . LEU B 1 25 ? 3.772 -24.149 -3.213 1 94.38 25 LEU B C 1
ATOM 2722 O O . LEU B 1 25 ? 4.354 -23.53 -2.32 1 94.38 25 LEU B O 1
ATOM 2726 N N . ARG B 1 26 ? 4.297 -25.101 -3.873 1 94.08 26 ARG B N 1
ATOM 2727 C CA . ARG B 1 26 ? 5.67 -25.53 -3.625 1 94.08 26 ARG B CA 1
ATOM 2728 C C . ARG B 1 26 ? 6.65 -24.382 -3.841 1 94.08 26 ARG B C 1
ATOM 2730 O O . ARG B 1 26 ? 7.535 -24.151 -3.014 1 94.08 26 ARG B O 1
ATOM 2737 N N . VAL B 1 27 ? 6.471 -23.679 -4.901 1 94.22 27 VAL B N 1
ATOM 2738 C CA . VAL B 1 27 ? 7.363 -22.574 -5.237 1 94.22 27 VAL B CA 1
ATOM 2739 C C . VAL B 1 27 ? 7.253 -21.48 -4.178 1 94.22 27 VAL B C 1
ATOM 2741 O O . VAL B 1 27 ? 8.253 -20.86 -3.81 1 94.22 27 VAL B O 1
ATOM 2744 N N . SER B 1 28 ? 6.064 -21.235 -3.713 1 94.51 28 SER B N 1
ATOM 2745 C CA . SER B 1 28 ? 5.883 -20.235 -2.665 1 94.51 28 SER B CA 1
ATOM 2746 C C . SER B 1 28 ? 6.645 -20.615 -1.4 1 94.51 28 SER B C 1
ATOM 2748 O O . SER B 1 28 ? 7.259 -19.76 -0.759 1 94.51 28 SER B O 1
ATOM 2750 N N . TYR B 1 29 ? 6.62 -21.867 -1.056 1 93.06 29 TYR B N 1
ATOM 2751 C CA . TYR B 1 29 ? 7.373 -22.321 0.108 1 93.06 29 TYR B CA 1
ATOM 2752 C C . TYR B 1 29 ? 8.874 -22.226 -0.143 1 93.06 29 TYR B C 1
ATOM 2754 O O . TYR B 1 29 ? 9.63 -21.801 0.733 1 93.06 29 TYR B O 1
ATOM 2762 N N . GLU B 1 30 ? 9.291 -22.554 -1.336 1 91.14 30 GLU B N 1
ATOM 2763 C CA . GLU B 1 30 ? 10.7 -22.444 -1.703 1 91.14 30 GLU B CA 1
ATOM 2764 C C . GLU B 1 30 ? 11.175 -20.995 -1.64 1 91.14 30 GLU B C 1
ATOM 2766 O O . GLU B 1 30 ? 12.3 -20.723 -1.216 1 91.14 30 GLU B O 1
ATOM 2771 N N . SER B 1 31 ? 10.28 -20.068 -2.083 1 91.61 31 SER B N 1
ATOM 2772 C CA . SER B 1 31 ? 10.623 -18.652 -2.165 1 91.61 31 SER B CA 1
ATOM 2773 C C . SER B 1 31 ? 10.658 -18.01 -0.782 1 91.61 31 SER B C 1
ATOM 2775 O O . SER B 1 31 ? 11.05 -16.85 -0.639 1 91.61 31 SER B O 1
ATOM 2777 N N . SER B 1 32 ? 10.272 -18.721 0.229 1 90.95 32 SER B N 1
ATOM 2778 C CA . SER B 1 32 ? 10.329 -18.219 1.598 1 90.95 32 SER B CA 1
ATOM 2779 C C . SER B 1 32 ? 11.738 -18.333 2.17 1 90.95 32 SER B C 1
ATOM 2781 O O . SER B 1 32 ? 12.023 -17.799 3.244 1 90.95 32 SER B O 1
ATOM 2783 N N . ALA B 1 33 ? 12.594 -19.017 1.499 1 92.43 33 ALA B N 1
ATOM 2784 C CA . ALA B 1 33 ? 14.015 -19.1 1.825 1 92.43 33 ALA B CA 1
ATOM 2785 C C . ALA B 1 33 ? 14.863 -18.414 0.758 1 92.43 33 ALA B C 1
ATOM 2787 O O . ALA B 1 33 ? 14.395 -18.175 -0.358 1 92.43 33 ALA B O 1
ATOM 2788 N N . PRO B 1 34 ? 16.113 -18.038 1.145 1 92.1 34 PRO B N 1
ATOM 2789 C CA . PRO B 1 34 ? 16.955 -17.377 0.146 1 92.1 34 PRO B CA 1
ATOM 2790 C C . PRO B 1 34 ? 17.216 -18.253 -1.078 1 92.1 34 PRO B C 1
ATOM 2792 O O . PRO B 1 34 ? 17.498 -19.446 -0.938 1 92.1 34 PRO B O 1
ATOM 2795 N N . SER B 1 35 ? 17.064 -17.667 -2.251 1 86.16 35 SER B N 1
ATOM 2796 C CA . SER B 1 35 ? 17.366 -18.391 -3.481 1 86.16 35 SER B CA 1
ATOM 2797 C C . SER B 1 35 ? 18.865 -18.399 -3.763 1 86.16 35 SER B C 1
ATOM 2799 O O . SER B 1 35 ? 19.347 -19.209 -4.558 1 86.16 35 SER B O 1
ATOM 2801 N N . THR B 1 36 ? 19.504 -17.455 -3.128 1 90.59 36 THR B N 1
ATOM 2802 C CA . THR B 1 36 ? 20.949 -17.325 -3.284 1 90.59 36 THR B CA 1
ATOM 2803 C C . THR B 1 36 ? 21.572 -16.697 -2.04 1 90.59 36 THR B C 1
ATOM 2805 O O . THR B 1 36 ? 20.876 -16.064 -1.243 1 90.59 36 THR B O 1
ATOM 2808 N N . ASN B 1 37 ? 22.839 -16.943 -1.853 1 92.56 37 ASN B N 1
ATOM 2809 C CA . ASN B 1 37 ? 23.582 -16.302 -0.773 1 92.56 37 ASN B CA 1
ATOM 2810 C C . ASN B 1 37 ? 24.588 -15.287 -1.31 1 92.56 37 ASN B C 1
ATOM 2812 O O . ASN B 1 37 ? 25.583 -14.984 -0.65 1 92.56 37 ASN B O 1
ATOM 2816 N N . ILE B 1 38 ? 24.292 -14.852 -2.497 1 94.07 38 ILE B N 1
ATOM 2817 C CA . ILE B 1 38 ? 25.179 -13.903 -3.161 1 94.07 38 ILE B CA 1
ATOM 2818 C C . ILE B 1 38 ? 24.513 -12.53 -3.221 1 94.07 38 ILE B C 1
ATOM 2820 O O . ILE B 1 38 ? 23.356 -12.411 -3.631 1 94.07 38 ILE B O 1
ATOM 2824 N N . CYS B 1 39 ? 25.261 -11.581 -2.866 1 96 39 CYS B N 1
ATOM 2825 C CA . CYS B 1 39 ? 24.757 -10.213 -2.862 1 96 39 CYS B CA 1
ATOM 2826 C C . CYS B 1 39 ? 24.47 -9.733 -4.28 1 96 39 CYS B C 1
ATOM 2828 O O . CYS B 1 39 ? 25.307 -9.882 -5.171 1 96 39 CYS B O 1
ATOM 2830 N N . ALA B 1 40 ? 23.38 -9.125 -4.446 1 92.92 40 ALA B N 1
ATOM 2831 C CA . ALA B 1 40 ? 22.94 -8.685 -5.768 1 92.92 40 ALA B CA 1
ATOM 2832 C C . ALA B 1 40 ? 23.808 -7.539 -6.281 1 92.92 40 ALA B C 1
ATOM 2834 O O . ALA B 1 40 ? 23.868 -7.29 -7.487 1 92.92 40 ALA B O 1
ATOM 2835 N N . LEU B 1 41 ? 24.483 -6.854 -5.393 1 94.44 41 LEU B N 1
ATOM 2836 C CA . LEU B 1 41 ? 25.208 -5.653 -5.791 1 94.44 41 LEU B CA 1
ATOM 2837 C C . LEU B 1 41 ? 26.706 -5.927 -5.881 1 94.44 41 LEU B C 1
ATOM 2839 O O . LEU B 1 41 ? 27.342 -5.599 -6.885 1 94.44 41 LEU B O 1
ATOM 2843 N N . CYS B 1 42 ? 27.307 -6.544 -4.847 1 95.42 42 CYS B N 1
ATOM 2844 C CA . CYS B 1 42 ? 28.758 -6.684 -4.822 1 95.42 42 CYS B CA 1
ATOM 2845 C C . CYS B 1 42 ? 29.169 -8.142 -4.997 1 95.42 42 CYS B C 1
ATOM 2847 O O . CYS B 1 42 ? 30.36 -8.455 -5.033 1 95.42 42 CYS B O 1
ATOM 2849 N N . LYS B 1 43 ? 28.318 -9.07 -4.94 1 94.18 43 LYS B N 1
ATOM 2850 C CA . LYS B 1 43 ? 28.515 -10.49 -5.216 1 94.18 43 LYS B CA 1
ATOM 2851 C C . LYS B 1 43 ? 29.188 -11.192 -4.04 1 94.18 43 LYS B C 1
ATOM 2853 O O . LYS B 1 43 ? 29.593 -12.351 -4.151 1 94.18 43 LYS B O 1
ATOM 2858 N N . GLU B 1 44 ? 29.271 -10.488 -2.902 1 96.67 44 GLU B N 1
ATOM 2859 C CA . GLU B 1 44 ? 29.748 -11.113 -1.672 1 96.67 44 GLU B CA 1
ATOM 2860 C C . GLU B 1 44 ? 28.638 -11.91 -0.992 1 96.67 44 GLU B C 1
ATOM 2862 O O . GLU B 1 44 ? 27.523 -11.997 -1.509 1 96.67 44 GLU B O 1
ATOM 2867 N N . HIS B 1 45 ? 28.987 -12.473 0.127 1 96.95 45 HIS B N 1
ATOM 2868 C CA . HIS B 1 45 ? 28.021 -13.272 0.872 1 96.95 45 HIS B CA 1
ATOM 2869 C C . HIS B 1 45 ? 26.854 -12.417 1.354 1 96.95 45 HIS B C 1
ATOM 2871 O O . HIS B 1 45 ? 27.059 -11.337 1.913 1 96.95 45 HIS B O 1
ATOM 2877 N N . ALA B 1 46 ? 25.636 -12.9 1.134 1 96.49 46 ALA B N 1
ATOM 2878 C CA . ALA B 1 46 ? 24.433 -12.125 1.423 1 96.49 46 ALA B CA 1
ATOM 2879 C C . ALA B 1 46 ? 23.542 -12.85 2.428 1 96.49 46 ALA B C 1
ATOM 2881 O O . ALA B 1 46 ? 23.397 -14.073 2.369 1 96.49 46 ALA B O 1
ATOM 2882 N N . GLU B 1 47 ? 22.939 -12.077 3.352 1 97.21 47 GLU B N 1
ATOM 2883 C CA . GLU B 1 47 ? 22.045 -12.658 4.349 1 97.21 47 GLU B CA 1
ATOM 2884 C C . GLU B 1 47 ? 20.806 -11.79 4.551 1 97.21 47 GLU B C 1
ATOM 2886 O O . GLU B 1 47 ? 19.952 -12.102 5.384 1 97.21 47 GLU B O 1
ATOM 2891 N N . TYR B 1 48 ? 20.745 -10.695 3.83 1 97.6 48 TYR B N 1
ATOM 2892 C CA . TYR B 1 48 ? 19.641 -9.763 4.029 1 97.6 48 TYR B CA 1
ATOM 2893 C C . TYR B 1 48 ? 18.737 -9.719 2.803 1 97.6 48 TYR B C 1
ATOM 2895 O O . TYR B 1 48 ? 19.203 -9.887 1.674 1 97.6 48 TYR B O 1
ATOM 2903 N N . ARG B 1 49 ? 17.498 -9.502 2.997 1 96.71 49 ARG B N 1
ATOM 2904 C CA . ARG B 1 49 ? 16.563 -9.232 1.91 1 96.71 49 ARG B CA 1
ATOM 2905 C C . ARG B 1 49 ? 15.596 -8.113 2.284 1 96.71 49 ARG B C 1
ATOM 2907 O O . ARG B 1 49 ? 15.427 -7.801 3.465 1 96.71 49 ARG B O 1
ATOM 2914 N N . CYS B 1 50 ? 15.099 -7.454 1.331 1 96.15 50 CYS B N 1
ATOM 2915 C CA . CYS B 1 50 ? 14.016 -6.487 1.474 1 96.15 50 CYS B CA 1
ATOM 2916 C C . CYS B 1 50 ? 12.885 -6.786 0.498 1 96.15 50 CYS B C 1
ATOM 2918 O O . CYS B 1 50 ? 13.032 -6.585 -0.709 1 96.15 50 CYS B O 1
ATOM 2920 N N . LEU B 1 51 ? 11.756 -7.191 0.981 1 94.28 51 LEU B N 1
ATOM 2921 C CA . LEU B 1 51 ? 10.643 -7.621 0.141 1 94.28 51 LEU B CA 1
ATOM 2922 C C . LEU B 1 51 ? 10.011 -6.432 -0.575 1 94.28 51 LEU B C 1
ATOM 2924 O O . LEU B 1 51 ? 9.363 -6.599 -1.611 1 94.28 51 LEU B O 1
ATOM 2928 N N . GLU B 1 52 ? 10.216 -5.273 -0.001 1 94.41 52 GLU B N 1
ATOM 2929 C CA . GLU B 1 52 ? 9.686 -4.078 -0.652 1 94.41 52 GLU B CA 1
ATOM 2930 C C . GLU B 1 52 ? 10.519 -3.7 -1.873 1 94.41 52 GLU B C 1
ATOM 2932 O O . GLU B 1 52 ? 10.039 -2.998 -2.765 1 94.41 52 GLU B O 1
ATOM 2937 N N . CYS B 1 53 ? 11.708 -4.182 -1.876 1 94.18 53 CYS B N 1
ATOM 2938 C CA . CYS B 1 53 ? 12.587 -3.894 -3.004 1 94.18 53 CYS B CA 1
ATOM 2939 C C . CYS B 1 53 ? 12.477 -4.976 -4.071 1 94.18 53 CYS B C 1
ATOM 2941 O O . CYS B 1 53 ? 12.371 -4.673 -5.261 1 94.18 53 CYS B O 1
ATOM 2943 N N . SER B 1 54 ? 12.628 -6.181 -3.604 1 93.65 54 SER B N 1
ATOM 2944 C CA . SER B 1 54 ? 12.684 -7.318 -4.517 1 93.65 54 SER B CA 1
ATOM 2945 C C . SER B 1 54 ? 12.368 -8.623 -3.795 1 93.65 54 SER B C 1
ATOM 2947 O O . SER B 1 54 ? 12.754 -8.808 -2.638 1 93.65 54 SER B O 1
ATOM 2949 N N . SER B 1 55 ? 11.768 -9.512 -4.562 1 92.43 55 SER B N 1
ATOM 2950 C CA . SER B 1 55 ? 11.469 -10.82 -3.987 1 92.43 55 SER B CA 1
ATOM 2951 C C . SER B 1 55 ? 12.635 -11.785 -4.17 1 92.43 55 SER B C 1
ATOM 2953 O O . SER B 1 55 ? 12.672 -12.848 -3.547 1 92.43 55 SER B O 1
ATOM 2955 N N . THR B 1 56 ? 13.59 -11.376 -4.954 1 92.71 56 THR B N 1
ATOM 2956 C CA . THR B 1 56 ? 14.599 -12.358 -5.335 1 92.71 56 THR B CA 1
ATOM 2957 C C . THR B 1 56 ? 15.985 -11.918 -4.87 1 92.71 56 THR B C 1
ATOM 2959 O O . THR B 1 56 ? 16.886 -12.745 -4.72 1 92.71 56 THR B 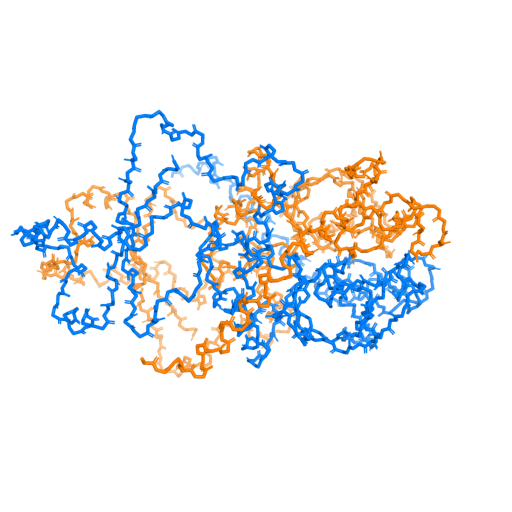O 1
ATOM 2962 N N . ASN B 1 57 ? 16.188 -10.686 -4.59 1 94.17 57 ASN B N 1
ATOM 2963 C CA . ASN B 1 57 ? 17.525 -10.178 -4.303 1 94.17 57 ASN B CA 1
ATOM 2964 C C . ASN B 1 57 ? 17.922 -10.435 -2.852 1 94.17 57 ASN B C 1
ATOM 2966 O O . ASN B 1 57 ? 17.097 -10.304 -1.946 1 94.17 57 ASN B O 1
ATOM 2970 N N . MET B 1 58 ? 19.166 -10.835 -2.746 1 95.54 58 MET B N 1
ATOM 2971 C CA . MET B 1 58 ? 19.826 -10.889 -1.445 1 95.54 58 MET B CA 1
ATOM 2972 C C . MET B 1 58 ? 20.94 -9.851 -1.356 1 95.54 58 MET B C 1
ATOM 2974 O O . MET B 1 58 ? 21.535 -9.485 -2.371 1 95.54 58 MET B O 1
ATOM 2978 N N . PHE B 1 59 ? 21.181 -9.385 -0.143 1 96.65 59 PHE B N 1
ATOM 2979 C CA . PHE B 1 59 ? 22.179 -8.34 0.055 1 96.65 59 PHE B CA 1
ATOM 2980 C C . PHE B 1 59 ? 23.117 -8.697 1.202 1 96.65 59 PHE B C 1
ATOM 2982 O O . PHE B 1 59 ? 22.717 -9.378 2.149 1 96.65 59 PHE B O 1
ATOM 2989 N N . CYS B 1 60 ? 24.37 -8.278 1.089 1 97.52 60 CYS B N 1
ATOM 2990 C CA . CYS B 1 60 ? 25.25 -8.302 2.253 1 97.52 60 CYS B CA 1
ATOM 2991 C C . CYS B 1 60 ? 24.943 -7.142 3.192 1 97.52 60 CYS B C 1
ATOM 2993 O O . CYS B 1 60 ? 24.176 -6.242 2.845 1 97.52 60 CYS B O 1
ATOM 2995 N N . GLU B 1 61 ? 25.52 -7.146 4.325 1 97.29 61 GLU B N 1
ATOM 2996 C CA . GLU B 1 61 ? 25.24 -6.143 5.349 1 97.29 61 GLU B CA 1
ATOM 2997 C C . GLU B 1 61 ? 25.623 -4.746 4.871 1 97.29 61 GLU B C 1
ATOM 2999 O O . GLU B 1 61 ? 24.869 -3.789 5.064 1 97.29 61 GLU B O 1
ATOM 3004 N N . THR B 1 62 ? 26.714 -4.655 4.217 1 96.93 62 THR B N 1
ATOM 3005 C CA . THR B 1 62 ? 27.218 -3.365 3.759 1 96.93 62 THR B CA 1
ATOM 3006 C C . THR B 1 62 ? 26.315 -2.787 2.673 1 96.93 62 THR B C 1
ATOM 3008 O O . THR B 1 62 ? 25.935 -1.616 2.733 1 96.93 62 THR B O 1
ATOM 3011 N N . CYS B 1 63 ? 25.936 -3.584 1.73 1 96.53 63 CYS B N 1
ATOM 3012 C CA . CYS B 1 63 ? 25.15 -3.121 0.592 1 96.53 63 CYS B CA 1
ATOM 3013 C C . CYS B 1 63 ? 23.731 -2.764 1.018 1 96.53 63 CYS B C 1
ATOM 3015 O O . CYS B 1 63 ? 23.174 -1.765 0.559 1 96.53 63 CYS B O 1
ATOM 3017 N N . ILE B 1 64 ? 23.149 -3.56 1.891 1 97.07 64 ILE B N 1
ATOM 3018 C CA . ILE B 1 64 ? 21.779 -3.285 2.309 1 97.07 64 ILE B CA 1
ATOM 3019 C C . ILE B 1 64 ? 21.736 -1.986 3.112 1 97.07 64 ILE B C 1
ATOM 3021 O O . ILE B 1 64 ? 20.794 -1.2 2.982 1 97.07 64 ILE B O 1
ATOM 3025 N N . THR B 1 65 ? 22.755 -1.74 3.923 1 96.21 65 THR B N 1
ATOM 3026 C CA . THR B 1 65 ? 22.829 -0.511 4.705 1 96.21 65 THR B CA 1
ATOM 3027 C C . THR B 1 65 ? 22.978 0.703 3.793 1 96.21 65 THR B C 1
ATOM 3029 O O . THR B 1 65 ? 22.303 1.717 3.983 1 96.21 65 THR B O 1
ATOM 3032 N N . LYS B 1 66 ? 23.696 0.535 2.799 1 93.88 66 LYS B N 1
ATOM 3033 C CA . LYS B 1 66 ? 23.969 1.635 1.878 1 93.88 66 LYS B CA 1
ATOM 3034 C C . LYS B 1 66 ? 22.745 1.952 1.023 1 93.88 66 LYS B C 1
ATOM 3036 O O . LYS B 1 66 ? 22.414 3.121 0.814 1 93.88 66 LYS B O 1
ATOM 3041 N N . THR B 1 67 ? 22.095 0.96 0.564 1 94.37 67 THR B N 1
ATOM 3042 C CA . THR B 1 67 ? 21.01 1.149 -0.392 1 94.37 67 THR B CA 1
ATOM 3043 C C . THR B 1 67 ? 19.727 1.568 0.322 1 94.37 67 THR B C 1
ATOM 3045 O O . THR B 1 67 ? 18.791 2.06 -0.311 1 94.37 67 THR B O 1
ATOM 3048 N N . HIS B 1 68 ? 19.656 1.364 1.612 1 95.13 68 HIS B N 1
ATOM 3049 C CA . HIS B 1 68 ? 18.423 1.662 2.333 1 95.13 68 HIS B CA 1
ATOM 3050 C C . HIS B 1 68 ? 18.614 2.834 3.289 1 95.13 68 HIS B C 1
ATOM 3052 O O . HIS B 1 68 ? 17.888 2.959 4.278 1 95.13 68 HIS B O 1
ATOM 3058 N N . ARG B 1 69 ? 19.593 3.623 2.906 1 92.44 69 ARG B N 1
ATOM 3059 C CA . ARG B 1 69 ? 19.714 4.89 3.62 1 92.44 69 ARG B CA 1
ATOM 3060 C C . ARG B 1 69 ? 18.495 5.774 3.377 1 92.44 69 ARG B C 1
ATOM 3062 O O . ARG B 1 69 ? 18.051 5.928 2.238 1 92.44 69 ARG B O 1
ATOM 3069 N N . ASN B 1 70 ? 17.947 6.331 4.478 1 94.21 70 ASN B N 1
ATOM 3070 C CA . ASN B 1 70 ? 16.777 7.202 4.442 1 94.21 70 ASN B CA 1
ATOM 3071 C C . ASN B 1 70 ? 15.579 6.506 3.803 1 94.21 70 ASN B C 1
ATOM 3073 O O . ASN B 1 70 ? 14.792 7.139 3.096 1 94.21 70 ASN B O 1
ATOM 3077 N N . SER B 1 71 ? 15.557 5.212 3.936 1 95.3 71 SER B N 1
ATOM 3078 C CA . SER B 1 71 ? 14.446 4.403 3.444 1 95.3 71 SER B CA 1
ATOM 3079 C C . SER B 1 71 ? 13.523 3.981 4.583 1 95.3 71 SER B C 1
ATOM 3081 O O . SER B 1 71 ? 13.961 3.851 5.728 1 95.3 71 SER B O 1
ATOM 3083 N N . LEU B 1 72 ? 12.286 3.834 4.266 1 96.57 72 LEU B N 1
ATOM 3084 C CA . LEU B 1 72 ? 11.318 3.369 5.253 1 96.57 72 LEU B CA 1
ATOM 3085 C C . LEU B 1 72 ? 11.05 1.876 5.09 1 96.57 72 LEU B C 1
ATOM 3087 O O . LEU B 1 72 ? 10.054 1.36 5.603 1 96.57 72 LEU B O 1
ATOM 3091 N N . HIS B 1 73 ? 11.946 1.172 4.347 1 96.41 73 HIS B N 1
ATOM 3092 C CA . HIS B 1 73 ? 11.837 -0.273 4.184 1 96.41 73 HIS B CA 1
ATOM 3093 C C . HIS B 1 73 ? 12.312 -1.006 5.434 1 96.41 73 HIS B C 1
ATOM 3095 O O . HIS B 1 73 ? 13.127 -0.48 6.195 1 96.41 73 HIS B O 1
ATOM 3101 N N . LEU B 1 74 ? 11.819 -2.162 5.575 1 96.18 74 LEU B N 1
ATOM 3102 C CA . LEU B 1 74 ? 12.174 -2.992 6.721 1 96.18 74 LEU B CA 1
ATOM 3103 C C . LEU B 1 74 ? 12.85 -4.282 6.269 1 96.18 74 LEU B C 1
ATOM 3105 O O . LEU B 1 74 ? 12.194 -5.317 6.133 1 96.18 74 LEU B O 1
ATOM 3109 N N . PRO B 1 75 ? 14.165 -4.248 6.075 1 96.41 75 PRO B N 1
ATOM 3110 C CA . PRO B 1 75 ? 14.877 -5.46 5.661 1 96.41 75 PRO B CA 1
ATOM 3111 C C . PRO B 1 75 ? 14.815 -6.567 6.71 1 96.41 75 PRO B C 1
ATOM 3113 O O . PRO B 1 75 ? 14.567 -6.294 7.888 1 96.41 75 PRO B O 1
ATOM 3116 N N . GLU B 1 76 ? 15.012 -7.768 6.228 1 97.2 76 GLU B N 1
ATOM 3117 C CA . GLU B 1 76 ? 15.073 -8.942 7.094 1 97.2 76 GLU B CA 1
ATOM 3118 C C . GLU B 1 76 ? 16.383 -9.7 6.904 1 97.2 76 GLU B C 1
ATOM 3120 O O . GLU B 1 76 ? 17.026 -9.588 5.858 1 97.2 76 GLU B O 1
ATOM 3125 N N . LYS B 1 77 ? 16.746 -10.387 7.946 1 97.98 77 LYS B N 1
ATOM 3126 C CA . LYS B 1 77 ? 17.979 -11.168 7.922 1 97.98 77 LYS B CA 1
ATOM 3127 C C . LYS B 1 77 ? 17.685 -12.663 8.013 1 97.98 77 LYS B C 1
ATOM 3129 O O . LYS B 1 77 ? 16.868 -13.092 8.83 1 97.98 77 LYS B O 1
ATOM 3134 N N . TRP B 1 78 ? 18.325 -13.382 7.125 1 97.25 78 TRP B N 1
ATOM 3135 C CA . TRP B 1 78 ? 18.217 -14.837 7.151 1 97.25 78 TRP B CA 1
ATOM 3136 C C . TRP B 1 78 ? 19.113 -15.43 8.234 1 97.25 78 TRP B C 1
ATOM 3138 O O . TRP B 1 78 ? 20.321 -15.183 8.253 1 97.25 78 TRP B O 1
ATOM 3148 N N . ASN B 1 79 ? 18.54 -16.148 9.161 1 95 79 ASN B N 1
ATOM 3149 C CA . ASN B 1 79 ? 19.331 -16.762 10.222 1 95 79 ASN B CA 1
ATOM 3150 C C . ASN B 1 79 ? 19.51 -18.26 9.993 1 95 79 ASN B C 1
ATOM 3152 O O . ASN B 1 79 ? 19.475 -19.046 10.941 1 95 79 ASN B O 1
ATOM 3156 N N . LYS B 1 80 ? 19.449 -18.769 8.798 1 91.52 80 LYS B N 1
ATOM 3157 C CA . LYS B 1 80 ? 19.673 -20.148 8.375 1 91.52 80 LYS B CA 1
ATOM 3158 C C . LYS B 1 80 ? 18.375 -20.95 8.403 1 91.52 80 LYS B C 1
ATOM 3160 O O . LYS B 1 80 ? 18.252 -21.967 7.716 1 91.52 80 LYS B O 1
ATOM 3165 N N . THR B 1 81 ? 17.381 -20.456 9.21 1 92.86 81 THR B N 1
ATOM 3166 C CA . THR B 1 81 ? 16.132 -21.204 9.3 1 92.86 81 THR B CA 1
ATOM 3167 C C . THR B 1 81 ? 14.951 -20.337 8.872 1 92.86 81 THR B C 1
ATOM 3169 O O . THR B 1 81 ? 14.012 -20.827 8.241 1 92.86 81 THR B O 1
ATOM 3172 N N . LEU B 1 82 ? 15.091 -19.148 9.305 1 94.54 82 LEU B N 1
ATOM 3173 C CA . LEU B 1 82 ? 13.988 -18.24 9.012 1 94.54 82 LEU B CA 1
ATOM 3174 C C . LEU B 1 82 ? 14.485 -16.803 8.892 1 94.54 82 LEU B C 1
ATOM 3176 O O . LEU B 1 82 ? 15.613 -16.497 9.285 1 94.54 82 LEU B O 1
ATOM 3180 N N . TYR B 1 83 ? 13.647 -15.989 8.33 1 95.44 83 TYR B N 1
ATOM 3181 C CA . TYR B 1 83 ? 13.938 -14.56 8.292 1 95.44 83 TYR B CA 1
ATOM 3182 C C . TYR B 1 83 ? 13.511 -13.882 9.588 1 95.44 83 TYR B C 1
ATOM 3184 O O . TYR B 1 83 ? 12.398 -14.101 10.073 1 95.44 83 TYR B O 1
ATOM 3192 N N . VAL B 1 84 ? 14.39 -13.068 10.087 1 96.21 84 VAL B N 1
ATOM 3193 C CA . VAL B 1 84 ? 14.091 -12.292 11.286 1 96.21 84 VAL B CA 1
ATOM 3194 C C . VAL B 1 84 ? 14.25 -10.802 10.99 1 96.21 84 VAL B C 1
ATOM 3196 O O . VAL B 1 84 ? 14.846 -10.424 9.979 1 96.21 84 VAL B O 1
ATOM 3199 N N . THR B 1 85 ? 13.679 -10.015 11.872 1 92.81 85 THR B N 1
ATOM 3200 C CA . THR B 1 85 ? 13.844 -8.572 11.733 1 92.81 85 THR B CA 1
ATOM 3201 C C . THR B 1 85 ? 15.323 -8.196 11.714 1 92.81 85 THR B C 1
ATOM 3203 O O . THR B 1 85 ? 16.11 -8.709 12.512 1 92.81 85 THR B O 1
ATOM 3206 N N . SER B 1 86 ? 15.646 -7.357 10.86 1 94.13 86 SER B N 1
ATOM 3207 C CA . SER B 1 86 ? 17.036 -6.938 10.709 1 94.13 86 SER B CA 1
ATOM 3208 C C . SER B 1 86 ? 17.51 -6.146 11.923 1 94.13 86 SER B C 1
ATOM 3210 O O . SER B 1 86 ? 16.796 -5.271 12.417 1 94.13 86 SER B O 1
ATOM 3212 N N . PRO B 1 87 ? 18.683 -6.461 12.347 1 91.77 87 PRO B N 1
ATOM 3213 C CA . PRO B 1 87 ? 19.248 -5.689 13.456 1 91.77 87 PRO B CA 1
ATOM 3214 C C . PRO B 1 87 ? 19.783 -4.328 13.015 1 91.77 87 PRO B C 1
ATOM 3216 O O . PRO B 1 87 ? 20.284 -3.561 13.841 1 91.77 87 PRO B O 1
ATOM 3219 N N . LEU B 1 88 ? 19.626 -4.018 11.767 1 92.7 88 LEU B N 1
ATOM 3220 C CA . LEU B 1 88 ? 20.145 -2.765 11.229 1 92.7 88 LEU B CA 1
ATOM 3221 C C . LEU B 1 88 ? 19.414 -1.57 11.832 1 92.7 88 LEU B C 1
ATOM 3223 O O . LEU B 1 88 ? 18.204 -1.628 12.061 1 92.7 88 LEU B O 1
ATOM 3227 N N . GLU B 1 89 ? 20.196 -0.567 12.016 1 91.24 89 GLU B N 1
ATOM 3228 C CA . GLU B 1 89 ? 19.603 0.67 12.515 1 91.24 89 GLU B CA 1
ATOM 3229 C C . GLU B 1 89 ? 18.764 1.353 11.438 1 91.24 89 GLU B C 1
ATOM 3231 O O . GLU B 1 89 ? 19.203 1.487 10.294 1 91.24 89 GLU B O 1
ATOM 3236 N N . LEU B 1 90 ? 17.62 1.683 11.855 1 94.62 90 LEU B N 1
ATOM 3237 C CA . LEU B 1 90 ? 16.774 2.5 10.992 1 94.62 90 LEU B CA 1
ATOM 3238 C C . LEU B 1 90 ? 16.945 3.982 11.309 1 94.62 90 LEU B C 1
ATOM 3240 O O . LEU B 1 90 ? 16.646 4.422 12.422 1 94.62 90 LEU B O 1
ATOM 3244 N N . ALA B 1 91 ? 17.48 4.719 10.36 1 95.73 91 ALA B N 1
ATOM 3245 C CA . ALA B 1 91 ? 17.786 6.126 10.603 1 95.73 91 ALA B CA 1
ATOM 3246 C C . ALA B 1 91 ? 17.446 6.98 9.385 1 95.73 91 ALA B C 1
ATOM 3248 O O . ALA B 1 91 ? 17.574 6.525 8.245 1 95.73 91 ALA B O 1
ATOM 3249 N N . LEU B 1 92 ? 16.961 8.117 9.633 1 95.79 92 LEU B N 1
ATOM 3250 C CA . LEU B 1 92 ? 16.736 9.14 8.618 1 95.79 92 LEU B CA 1
ATOM 3251 C C . LEU B 1 92 ? 17.661 10.333 8.834 1 95.79 92 LEU B C 1
ATOM 3253 O O . LEU B 1 92 ? 17.655 10.943 9.906 1 95.79 92 LEU B O 1
ATOM 3257 N N . ARG B 1 93 ? 18.414 10.581 7.826 1 92.38 93 ARG B N 1
ATOM 3258 C CA . ARG B 1 93 ? 19.397 11.658 7.898 1 92.38 93 ARG B CA 1
ATOM 3259 C C . ARG B 1 93 ? 19.214 12.642 6.748 1 92.38 93 ARG B C 1
ATOM 3261 O O . ARG B 1 93 ? 18.953 12.238 5.613 1 92.38 93 ARG B O 1
ATOM 3268 N N . LEU B 1 94 ? 19.186 13.913 7.034 1 85.19 94 LEU B N 1
ATOM 3269 C CA . LEU B 1 94 ? 18.955 14.951 6.035 1 85.19 94 LEU B CA 1
ATOM 3270 C C . LEU B 1 94 ? 20.137 15.055 5.077 1 85.19 94 LEU B C 1
ATOM 3272 O O . LEU B 1 94 ? 21.292 15.053 5.507 1 85.19 94 LEU B O 1
ATOM 3276 N N . PRO B 1 95 ? 19.83 14.957 3.836 1 73.77 95 PRO B N 1
ATOM 3277 C CA . PRO B 1 95 ? 20.937 15.19 2.905 1 73.77 95 PRO B CA 1
ATOM 3278 C C . PRO B 1 95 ? 21.109 16.665 2.55 1 73.77 95 PRO B C 1
ATOM 3280 O O . PRO B 1 95 ? 20.354 17.512 3.033 1 73.77 95 PRO B O 1
ATOM 3283 N N . GLY B 1 96 ? 22.126 16.92 1.797 1 67.58 96 GLY B N 1
ATOM 3284 C CA . GLY B 1 96 ? 22.336 18.176 1.095 1 67.58 96 GLY B CA 1
ATOM 3285 C C . GLY B 1 96 ? 22.664 19.331 2.022 1 67.58 96 GLY B C 1
ATOM 3286 O O . GLY B 1 96 ? 23.54 19.214 2.881 1 67.58 96 GLY B O 1
ATOM 3287 N N . GLU B 1 97 ? 21.833 20.364 1.838 1 66.37 97 GLU B N 1
ATOM 3288 C CA . GLU B 1 97 ? 22.139 21.669 2.417 1 66.37 97 GLU B CA 1
ATOM 3289 C C . GLU B 1 97 ? 21.992 21.646 3.936 1 66.37 97 GLU B C 1
ATOM 3291 O O . GLU B 1 97 ? 22.672 22.395 4.642 1 66.37 97 GLU B O 1
ATOM 3296 N N . HIS B 1 98 ? 21.209 20.699 4.378 1 78.41 98 HIS B N 1
ATOM 3297 C CA . HIS B 1 98 ? 20.958 20.687 5.815 1 78.41 98 HIS B CA 1
ATOM 3298 C C . HIS B 1 98 ? 22.103 20.016 6.567 1 78.41 98 HIS B C 1
ATOM 3300 O O . HIS B 1 98 ? 22.144 20.048 7.799 1 78.41 98 HIS B O 1
ATOM 3306 N N . CYS B 1 99 ? 23.047 19.562 5.782 1 69.53 99 CYS B N 1
ATOM 3307 C CA . CYS B 1 99 ? 24.144 18.844 6.421 1 69.53 99 CYS B CA 1
ATOM 3308 C C . CYS B 1 99 ? 25.041 19.799 7.199 1 69.53 99 CYS B C 1
ATOM 3310 O O . CYS B 1 99 ? 25.741 19.385 8.126 1 69.53 99 CYS B O 1
ATOM 3312 N N . SER B 1 100 ? 24.904 21.089 6.815 1 80.51 100 SER B N 1
ATOM 3313 C CA . SER B 1 100 ? 25.774 22.064 7.465 1 80.51 100 SER B CA 1
ATOM 3314 C C . SER B 1 100 ? 25.045 22.793 8.589 1 80.51 100 SER B C 1
ATOM 3316 O O . SER B 1 100 ? 25.641 23.605 9.298 1 80.51 100 SER B O 1
ATOM 3318 N N . HIS B 1 101 ? 23.849 22.452 8.794 1 90.05 101 HIS B N 1
ATOM 3319 C CA . HIS B 1 101 ? 23.066 23.111 9.834 1 90.05 101 HIS B CA 1
ATOM 3320 C C . HIS B 1 101 ? 23.208 22.39 11.17 1 90.05 101 HIS B C 1
ATOM 3322 O O . HIS B 1 101 ? 23.771 21.295 11.233 1 90.05 101 HIS B O 1
ATOM 3328 N N . ALA B 1 102 ? 22.766 23.116 12.194 1 93.76 102 ALA B N 1
ATOM 3329 C CA . ALA B 1 102 ? 22.639 22.447 13.486 1 93.76 102 ALA B CA 1
ATOM 3330 C C . ALA B 1 102 ? 21.5 21.431 13.467 1 93.76 102 ALA B C 1
ATOM 3332 O O . ALA B 1 102 ? 20.381 21.751 13.06 1 93.76 102 ALA B O 1
ATOM 3333 N N . VAL B 1 103 ? 21.879 20.2 13.755 1 94.23 103 VAL B N 1
ATOM 3334 C CA . VAL B 1 103 ? 20.888 19.129 13.722 1 94.23 103 VAL B CA 1
ATOM 3335 C C . VAL B 1 103 ? 20.899 18.374 15.05 1 94.23 103 VAL B C 1
ATOM 3337 O O . VAL B 1 103 ? 21.85 18.486 15.827 1 94.23 103 VAL B O 1
ATOM 3340 N N . TYR B 1 104 ? 19.86 17.684 15.384 1 95.13 104 TYR B N 1
ATOM 3341 C CA . TYR B 1 104 ? 19.772 16.775 16.521 1 95.13 104 TYR B CA 1
ATOM 3342 C C . TYR B 1 104 ? 18.951 15.54 16.17 1 95.13 104 TYR B C 1
ATOM 3344 O O . TYR B 1 104 ? 18.146 15.567 15.236 1 95.13 104 TYR B O 1
ATOM 3352 N N . ALA B 1 105 ? 19.18 14.459 16.852 1 94.91 105 ALA B N 1
ATOM 3353 C CA . ALA B 1 105 ? 18.495 13.197 16.583 1 94.91 105 ALA B CA 1
ATOM 3354 C C . ALA B 1 105 ? 17.47 12.887 17.67 1 94.91 105 ALA B C 1
ATOM 3356 O O . ALA B 1 105 ? 17.678 13.214 18.84 1 94.91 105 ALA B O 1
ATOM 3357 N N . ARG B 1 106 ? 16.406 12.301 17.237 1 96.25 106 ARG B N 1
ATOM 3358 C CA . ARG B 1 106 ? 15.372 11.832 18.155 1 96.25 106 ARG B CA 1
ATOM 3359 C C . ARG B 1 106 ? 14.773 10.514 17.677 1 96.25 106 ARG B C 1
ATOM 3361 O O . ARG B 1 106 ? 14.552 10.325 16.479 1 96.25 106 ARG B O 1
ATOM 3368 N N . ASP B 1 107 ? 14.485 9.672 18.641 1 96.97 107 ASP B N 1
ATOM 3369 C CA . ASP B 1 107 ? 13.799 8.425 18.313 1 96.97 107 ASP B CA 1
ATOM 3370 C C . ASP B 1 107 ? 12.302 8.656 18.122 1 96.97 107 ASP B C 1
ATOM 3372 O O . ASP B 1 107 ? 11.66 9.311 18.946 1 96.97 107 ASP B O 1
ATOM 3376 N N . MET B 1 108 ? 11.811 8.135 17.017 1 97.25 108 MET B N 1
ATOM 3377 C CA . MET B 1 108 ? 10.394 8.301 16.708 1 97.25 108 MET B CA 1
ATOM 3378 C C . MET B 1 108 ? 9.776 6.98 16.261 1 97.25 108 MET B C 1
ATOM 3380 O O . MET B 1 108 ? 10.452 6.15 15.651 1 97.25 108 MET B O 1
ATOM 3384 N N . LYS B 1 109 ? 8.522 6.809 16.628 1 97.34 109 LYS B N 1
ATOM 3385 C CA . LYS B 1 109 ? 7.738 5.683 16.13 1 97.34 109 LYS B CA 1
ATOM 3386 C C . LYS B 1 109 ? 7.036 6.037 14.822 1 97.34 109 LYS B C 1
ATOM 3388 O O . LYS B 1 109 ? 6.222 6.962 14.779 1 97.34 109 LYS B O 1
ATOM 3393 N N . ILE B 1 110 ? 7.326 5.317 13.799 1 97.84 110 ILE B N 1
ATOM 3394 C CA . ILE B 1 110 ? 6.811 5.665 12.479 1 97.84 110 ILE B CA 1
ATOM 3395 C C . ILE B 1 110 ? 6.035 4.484 11.9 1 97.84 110 ILE B C 1
ATOM 3397 O O . ILE B 1 110 ? 6.53 3.355 11.886 1 97.84 110 ILE B O 1
ATOM 3401 N N . PHE B 1 111 ? 4.81 4.708 11.51 1 97.74 111 PHE B N 1
ATOM 3402 C CA . PHE B 1 111 ? 4.11 3.758 10.654 1 97.74 111 PHE B CA 1
ATOM 3403 C C . PHE B 1 111 ? 4.565 3.896 9.206 1 97.74 111 PHE B C 1
ATOM 3405 O O . PHE B 1 111 ? 4.224 4.87 8.532 1 97.74 111 PHE B O 1
ATOM 3412 N N . VAL B 1 112 ? 5.28 2.905 8.754 1 97.56 112 VAL B N 1
ATOM 3413 C CA . VAL B 1 112 ? 5.942 2.978 7.456 1 97.56 112 VAL B CA 1
ATOM 3414 C C . VAL B 1 112 ? 4.933 2.703 6.344 1 97.56 112 VAL B C 1
ATOM 3416 O O . VAL B 1 112 ? 3.736 2.561 6.605 1 97.56 112 VAL B O 1
ATOM 3419 N N . ASN B 1 113 ? 5.339 2.601 5.103 1 96.16 113 ASN B N 1
ATOM 3420 C CA . ASN B 1 113 ? 4.486 2.509 3.924 1 96.16 113 ASN B CA 1
ATOM 3421 C C . ASN B 1 113 ? 3.548 1.307 4.003 1 96.16 113 ASN B C 1
ATOM 3423 O O . ASN B 1 113 ? 2.387 1.393 3.599 1 96.16 113 ASN B O 1
ATOM 3427 N N . THR B 1 114 ? 4.062 0.227 4.534 1 95.51 114 THR B N 1
ATOM 3428 C CA . THR B 1 114 ? 3.304 -1.02 4.548 1 95.51 114 THR B CA 1
ATOM 3429 C C . THR B 1 114 ? 2.392 -1.084 5.77 1 95.51 114 THR B C 1
ATOM 3431 O O . THR B 1 114 ? 1.595 -2.014 5.907 1 95.51 114 THR B O 1
ATOM 3434 N N . GLY B 1 115 ? 2.567 -0.112 6.706 1 96.14 115 GLY B N 1
ATOM 3435 C CA . GLY B 1 115 ? 1.662 -0.036 7.842 1 96.14 115 GLY B CA 1
ATOM 3436 C C . GLY B 1 115 ? 2.255 -0.604 9.117 1 96.14 115 GLY B C 1
ATOM 3437 O O . GLY B 1 115 ? 1.596 -0.625 10.159 1 96.14 115 GLY B O 1
ATOM 3438 N N . GLN B 1 116 ? 3.498 -1.095 9.06 1 96.58 116 GLN B N 1
ATOM 3439 C CA . GLN B 1 116 ? 4.163 -1.579 10.265 1 96.58 116 GLN B CA 1
ATOM 3440 C C . GLN B 1 116 ? 4.679 -0.42 11.112 1 96.58 116 GLN B C 1
ATOM 3442 O O . GLN B 1 116 ? 5.014 0.642 10.583 1 96.58 116 GLN B O 1
ATOM 3447 N N . LEU B 1 117 ? 4.688 -0.623 12.352 1 96.78 117 LEU B N 1
ATOM 3448 C CA . LEU B 1 117 ? 5.233 0.368 13.274 1 96.78 117 LEU B CA 1
ATOM 3449 C C . LEU B 1 117 ? 6.691 0.064 13.6 1 96.78 117 LEU B C 1
ATOM 3451 O O . LEU B 1 117 ? 7.021 -1.054 14.004 1 96.78 117 LEU B O 1
ATOM 3455 N N . CYS B 1 118 ? 7.552 1.058 13.403 1 96.47 118 CYS B N 1
ATOM 3456 C CA . CYS B 1 118 ? 8.969 0.866 13.69 1 96.47 118 CYS B CA 1
ATOM 3457 C C . CYS B 1 118 ? 9.566 2.107 14.344 1 96.47 118 CYS B C 1
ATOM 3459 O O . CYS B 1 118 ? 9.057 3.215 14.163 1 96.47 118 CYS B O 1
ATOM 3461 N N . SER B 1 119 ? 10.63 1.893 15.045 1 96.88 119 SER B N 1
ATOM 3462 C CA . SER B 1 119 ? 11.363 2.989 15.671 1 96.88 119 SER B CA 1
ATOM 3463 C C . SER B 1 119 ? 12.52 3.453 14.792 1 96.88 119 SER B C 1
ATOM 3465 O O . SER B 1 119 ? 13.359 2.648 14.383 1 96.88 119 SER B O 1
ATOM 3467 N N . PHE B 1 120 ? 12.531 4.718 14.492 1 97.82 120 PHE B N 1
ATOM 3468 C CA . PHE B 1 120 ? 13.593 5.326 13.699 1 97.82 120 PHE B CA 1
ATOM 3469 C C . PHE B 1 120 ? 14.344 6.374 14.512 1 97.82 120 PHE B C 1
ATOM 3471 O O . PHE B 1 120 ? 13.743 7.092 15.315 1 97.82 120 PHE B O 1
ATOM 3478 N N . SER B 1 121 ? 15.617 6.414 14.339 1 97.57 121 SER B N 1
ATOM 3479 C CA . SER B 1 121 ? 16.36 7.604 14.739 1 97.57 121 SER B CA 1
ATOM 3480 C C . SER B 1 121 ? 16.273 8.694 13.675 1 97.57 121 SER B C 1
ATOM 3482 O O . SER B 1 121 ? 16.814 8.543 12.578 1 97.57 121 SER B O 1
ATOM 3484 N N . VAL B 1 122 ? 15.59 9.787 13.979 1 97.14 122 VAL B N 1
ATOM 3485 C CA . VAL B 1 122 ? 15.32 10.82 12.985 1 97.14 122 VAL B CA 1
ATOM 3486 C C . VAL B 1 122 ? 16.157 12.06 13.288 1 97.14 122 VAL B C 1
ATOM 3488 O O . VAL B 1 122 ? 16.096 12.603 14.394 1 97.14 122 VAL B O 1
ATOM 3491 N N . THR B 1 123 ? 16.891 12.495 12.313 1 96.3 123 THR B N 1
ATOM 3492 C CA . THR B 1 123 ? 17.664 13.725 12.443 1 96.3 123 THR B CA 1
ATOM 3493 C C . THR B 1 123 ? 16.828 14.935 12.038 1 96.3 123 THR B C 1
ATOM 3495 O O . THR B 1 123 ? 16.318 14.997 10.917 1 96.3 123 THR B O 1
ATOM 3498 N N . LEU B 1 124 ? 16.724 15.864 12.943 1 96.28 124 LEU B N 1
ATOM 3499 C CA . LEU B 1 124 ? 15.936 17.071 12.719 1 96.28 124 LEU B CA 1
ATOM 3500 C C . LEU B 1 124 ? 16.837 18.296 12.606 1 96.28 124 LEU B C 1
ATOM 3502 O O . LEU B 1 124 ? 17.899 18.35 13.23 1 96.28 124 LEU B O 1
ATOM 3506 N N . CYS B 1 125 ? 16.417 19.206 11.788 1 95.12 125 CYS B N 1
ATOM 3507 C CA . CYS B 1 125 ? 17.173 20.439 11.594 1 95.12 125 CYS B CA 1
ATOM 3508 C C . CYS B 1 125 ? 16.603 21.567 12.446 1 95.12 125 CYS B C 1
ATOM 3510 O O . CYS B 1 125 ? 15.387 21.765 12.489 1 95.12 125 CYS B O 1
ATOM 3512 N N . THR B 1 126 ? 17.449 22.432 12.996 1 94.24 126 THR B N 1
ATOM 3513 C CA . THR B 1 126 ? 17.015 23.508 13.879 1 94.24 126 THR B CA 1
ATOM 3514 C C . THR B 1 126 ? 16.54 24.713 13.071 1 94.24 126 THR B C 1
ATOM 3516 O O . THR B 1 126 ? 15.916 25.625 13.616 1 94.24 126 THR B O 1
ATOM 3519 N N . CYS B 1 127 ? 16.783 24.726 11.779 1 92.99 127 CYS B N 1
ATOM 3520 C CA . CYS B 1 127 ? 16.515 25.901 10.957 1 92.99 127 CYS B CA 1
ATOM 3521 C C . CYS B 1 127 ? 15.038 25.985 10.592 1 92.99 127 CYS B C 1
ATOM 3523 O O . CYS B 1 127 ? 14.589 26.986 10.03 1 92.99 127 CYS B O 1
ATOM 3525 N N . GLU B 1 128 ? 14.283 24.923 10.864 1 94.45 128 GLU B N 1
ATOM 3526 C CA . GLU B 1 128 ? 12.863 24.88 10.53 1 94.45 128 GLU B CA 1
ATOM 3527 C C . GLU B 1 128 ? 12.073 24.096 11.575 1 94.45 128 GLU B C 1
ATOM 3529 O O . GLU B 1 128 ? 12.654 23.366 12.381 1 94.45 128 GLU B O 1
ATOM 3534 N N . PRO B 1 129 ? 10.754 24.285 11.532 1 96.45 129 PRO B N 1
ATOM 3535 C CA . PRO B 1 129 ? 9.952 23.466 12.444 1 96.45 129 PRO B CA 1
ATOM 3536 C C . PRO B 1 129 ? 10.128 21.969 12.203 1 96.45 129 PRO B C 1
ATOM 3538 O O . PRO B 1 129 ? 10.322 21.543 11.061 1 96.45 129 PRO B O 1
ATOM 3541 N N . GLU B 1 130 ? 10.042 21.177 13.249 1 96.92 130 GLU B N 1
ATOM 3542 C CA . GLU B 1 130 ? 10.229 19.732 13.158 1 96.92 130 GLU B CA 1
ATOM 3543 C C . GLU B 1 130 ? 9.306 19.12 12.108 1 96.92 130 GLU B C 1
ATOM 3545 O O . GLU B 1 130 ? 9.707 18.215 11.374 1 96.92 130 GLU B O 1
ATOM 3550 N N . THR B 1 131 ? 8.101 19.641 12.018 1 97.37 131 THR B N 1
ATOM 3551 C CA . THR B 1 131 ? 7.111 19.12 11.082 1 97.37 131 THR B CA 1
ATOM 3552 C C . THR B 1 131 ? 7.589 19.284 9.642 1 97.37 131 THR B C 1
ATOM 3554 O O . THR B 1 131 ? 7.334 18.424 8.796 1 97.37 131 THR B O 1
ATOM 3557 N N . CYS B 1 132 ? 8.309 20.339 9.388 1 96.54 132 CYS B N 1
ATOM 3558 C CA . CYS B 1 132 ? 8.835 20.59 8.05 1 96.54 132 CYS B CA 1
ATOM 3559 C C . CYS B 1 132 ? 9.942 19.601 7.705 1 96.54 132 CYS B C 1
ATOM 3561 O O . CYS B 1 132 ? 9.99 19.081 6.589 1 96.54 132 CYS B O 1
ATOM 3563 N N . THR B 1 133 ? 10.826 19.315 8.686 1 96.06 133 THR B N 1
ATOM 3564 C CA . THR B 1 133 ? 11.876 18.329 8.456 1 96.06 133 THR B CA 1
ATOM 3565 C C . THR B 1 133 ? 11.275 16.954 8.181 1 96.06 133 THR B C 1
ATOM 3567 O O . THR B 1 133 ? 11.731 16.239 7.286 1 96.06 133 THR B O 1
ATOM 3570 N N . LEU B 1 134 ? 10.255 16.607 8.917 1 97.04 134 LEU B N 1
ATOM 3571 C CA . LEU B 1 134 ? 9.601 15.315 8.742 1 97.04 134 LEU B CA 1
ATOM 3572 C C . LEU B 1 134 ? 8.983 15.202 7.352 1 97.04 134 LEU B C 1
ATOM 3574 O O . LEU B 1 134 ? 9.069 14.151 6.713 1 97.04 134 LEU B O 1
ATOM 3578 N N . LEU B 1 135 ? 8.452 16.267 6.872 1 96.59 135 LEU B N 1
ATOM 3579 C CA . LEU B 1 135 ? 7.854 16.277 5.542 1 96.59 135 LEU B CA 1
ATOM 3580 C C . LEU B 1 135 ? 8.903 15.995 4.472 1 96.59 135 LEU B C 1
ATOM 3582 O O . LEU B 1 135 ? 8.617 15.323 3.478 1 96.59 135 LEU B O 1
ATOM 3586 N N . ARG B 1 136 ? 10.103 16.478 4.711 1 95.04 136 ARG B N 1
ATOM 3587 C CA . ARG B 1 136 ? 11.177 16.236 3.753 1 95.04 136 ARG B CA 1
ATOM 3588 C C . ARG B 1 136 ? 11.489 14.747 3.644 1 95.04 136 ARG B C 1
ATOM 3590 O O . ARG B 1 136 ? 11.87 14.264 2.576 1 95.04 136 ARG B O 1
ATOM 3597 N N . TYR B 1 137 ? 11.236 14.021 4.731 1 95.8 137 TYR B N 1
ATOM 3598 C CA . TYR B 1 137 ? 11.496 12.586 4.758 1 95.8 137 TYR B CA 1
ATOM 3599 C C . TYR B 1 137 ? 10.314 11.807 4.193 1 95.8 137 TYR B C 1
ATOM 3601 O O . TYR B 1 137 ? 10.331 10.574 4.164 1 95.8 137 TYR B O 1
ATOM 3609 N N . GLY B 1 138 ? 9.259 12.5 3.82 1 96.09 138 GLY B N 1
ATOM 3610 C CA . GLY B 1 138 ? 8.059 11.821 3.357 1 96.09 138 GLY B CA 1
ATOM 3611 C C . GLY B 1 138 ? 7.217 11.262 4.487 1 96.09 138 GLY B C 1
ATOM 3612 O O . GLY B 1 138 ? 6.537 10.247 4.318 1 96.09 138 GLY B O 1
ATOM 3613 N N . ILE B 1 139 ? 7.316 11.879 5.633 1 97.31 139 ILE B N 1
ATOM 3614 C CA . ILE B 1 139 ? 6.521 11.4 6.759 1 97.31 139 ILE B CA 1
ATOM 3615 C C . ILE B 1 139 ? 5.693 12.548 7.331 1 97.31 139 ILE B C 1
ATOM 3617 O O . ILE B 1 139 ? 6.081 13.714 7.228 1 97.31 139 ILE B O 1
ATOM 3621 N N . TRP B 1 140 ? 4.545 12.293 7.85 1 97.88 140 TRP B N 1
ATOM 3622 C CA . TRP B 1 140 ? 3.582 13.227 8.427 1 97.88 140 TRP B CA 1
ATOM 3623 C C . TRP B 1 140 ? 3.465 13.027 9.934 1 97.88 140 TRP B C 1
ATOM 3625 O O . TRP B 1 140 ? 3.213 11.914 10.401 1 97.88 140 TRP B O 1
ATOM 3635 N N . PRO B 1 141 ? 3.651 14.073 10.669 1 97.13 141 PRO B N 1
ATOM 3636 C CA . PRO B 1 141 ? 3.592 13.941 12.126 1 97.13 141 PRO B CA 1
ATOM 3637 C C . PRO B 1 141 ? 2.174 13.707 12.641 1 97.13 141 PRO B C 1
ATOM 3639 O O . PRO B 1 141 ? 1.212 14.229 12.07 1 97.13 141 PRO B O 1
ATOM 3642 N N . ALA B 1 142 ? 2.03 12.996 13.72 1 96.13 142 ALA B N 1
ATOM 3643 C CA . ALA B 1 142 ? 0.732 12.78 14.354 1 96.13 142 ALA B CA 1
ATOM 3644 C C . ALA B 1 142 ? 0.297 14.011 15.145 1 96.13 142 ALA B C 1
ATOM 3646 O O . ALA B 1 142 ? -0.889 14.183 15.434 1 96.13 142 ALA B O 1
ATOM 3647 N N . THR B 1 143 ? 1.286 14.815 15.581 1 94.84 143 THR B N 1
ATOM 3648 C CA . THR B 1 143 ? 1.038 16.045 16.325 1 94.84 143 THR B CA 1
ATOM 3649 C C . THR B 1 143 ? 1.892 17.187 15.781 1 94.84 143 THR B C 1
ATOM 3651 O O . THR B 1 143 ? 2.967 16.954 15.224 1 94.84 143 THR B O 1
ATOM 3654 N N . PRO B 1 144 ? 1.416 18.366 15.889 1 94.65 144 PRO B N 1
ATOM 3655 C CA . PRO B 1 144 ? 2.136 19.495 15.295 1 94.65 144 PRO B CA 1
ATOM 3656 C C . PRO B 1 144 ? 3.383 19.883 16.088 1 94.65 144 PRO B C 1
ATOM 3658 O O . PRO B 1 144 ? 4.328 20.44 15.525 1 94.65 144 PRO B O 1
ATOM 3661 N N . GLU B 1 145 ? 3.362 19.604 17.356 1 93.34 145 GLU B N 1
ATOM 3662 C CA . GLU B 1 145 ? 4.485 20.002 18.198 1 93.34 145 GLU B CA 1
ATOM 3663 C C . GLU B 1 145 ? 5.187 18.785 18.794 1 93.34 145 GLU B C 1
ATOM 3665 O O . GLU B 1 145 ? 4.541 17.918 19.387 1 93.34 145 GLU B O 1
ATOM 3670 N N . ARG B 1 146 ? 6.496 18.737 18.616 1 94.04 146 ARG B N 1
ATOM 3671 C CA . ARG B 1 146 ? 7.352 17.686 19.158 1 94.04 146 ARG B CA 1
ATOM 3672 C C . ARG B 1 146 ? 6.753 16.307 18.903 1 94.04 146 ARG B C 1
ATOM 3674 O O . ARG B 1 146 ? 6.541 15.534 19.84 1 94.04 146 ARG B O 1
ATOM 3681 N N . PRO B 1 147 ? 6.499 16.047 17.673 1 95.21 147 PRO B N 1
ATOM 3682 C CA . PRO B 1 147 ? 5.878 14.758 17.362 1 95.21 147 PRO B CA 1
ATOM 3683 C C . PRO B 1 147 ? 6.733 13.57 17.799 1 95.21 147 PRO B C 1
ATOM 3685 O O . PRO B 1 147 ? 7.954 13.586 17.623 1 95.21 147 PRO B O 1
ATOM 3688 N N . GLN B 1 148 ? 6.097 12.542 18.378 1 95.4 148 GLN B N 1
ATOM 3689 C CA . GLN B 1 148 ? 6.754 11.296 18.758 1 95.4 148 GLN B CA 1
ATOM 3690 C C . GLN B 1 148 ? 6.353 10.156 17.827 1 95.4 148 GLN B C 1
ATOM 3692 O O . GLN B 1 148 ? 7.008 9.111 17.798 1 95.4 148 GLN B O 1
ATOM 3697 N N . THR B 1 149 ? 5.263 10.331 17.195 1 96.4 149 THR B N 1
ATOM 3698 C CA . THR B 1 149 ? 4.721 9.37 16.242 1 96.4 149 THR B CA 1
ATOM 3699 C C . THR B 1 149 ? 4.467 10.032 14.891 1 96.4 149 THR B C 1
ATOM 3701 O O . THR B 1 149 ? 4.085 11.202 14.829 1 96.4 149 THR B O 1
ATOM 3704 N N . ALA B 1 150 ? 4.715 9.301 13.859 1 97.69 150 ALA B N 1
ATOM 3705 C CA . ALA B 1 150 ? 4.504 9.836 12.517 1 97.69 150 ALA B CA 1
ATOM 3706 C C . ALA B 1 150 ? 4.055 8.74 11.554 1 97.69 150 ALA B C 1
ATOM 3708 O O . ALA B 1 150 ? 3.982 7.568 11.929 1 97.69 150 ALA B O 1
ATOM 3709 N N . PHE B 1 151 ? 3.655 9.186 10.355 1 97.61 151 PHE B N 1
ATOM 3710 C CA . PHE B 1 151 ? 3.176 8.3 9.301 1 97.61 151 PHE B CA 1
ATOM 3711 C C . PHE B 1 151 ? 3.924 8.555 7.998 1 97.61 151 PHE B C 1
ATOM 3713 O O . PHE B 1 151 ? 4.211 9.703 7.655 1 97.61 151 PHE B O 1
ATOM 3720 N N . SER B 1 152 ? 4.166 7.413 7.36 1 97.68 152 SER B N 1
ATOM 3721 C CA . SER B 1 152 ? 4.572 7.635 5.976 1 97.68 152 SER B CA 1
ATOM 3722 C C . SER B 1 152 ? 3.483 8.356 5.19 1 97.68 152 SER B C 1
ATOM 3724 O O . SER B 1 152 ? 2.299 8.04 5.327 1 97.68 152 SER B O 1
ATOM 3726 N N . ILE B 1 153 ? 3.83 9.301 4.39 1 97.27 153 ILE B N 1
ATOM 3727 C CA . ILE B 1 153 ? 2.875 10.042 3.572 1 97.27 153 ILE B CA 1
ATOM 3728 C C . ILE B 1 153 ? 2.195 9.095 2.586 1 97.27 153 ILE B C 1
ATOM 3730 O O . ILE B 1 153 ? 0.995 9.213 2.331 1 97.27 153 ILE B O 1
ATOM 3734 N N . ALA B 1 154 ? 2.953 8.12 2.095 1 96.88 154 ALA B N 1
ATOM 3735 C CA . ALA B 1 154 ? 2.392 7.135 1.174 1 96.88 154 ALA B CA 1
ATOM 3736 C C . ALA B 1 154 ? 1.251 6.361 1.827 1 96.88 154 ALA B C 1
ATOM 3738 O O . ALA B 1 154 ? 0.245 6.062 1.18 1 96.88 154 ALA B O 1
ATOM 3739 N N . LEU B 1 155 ? 1.404 6.033 3.055 1 97.28 155 LEU B N 1
ATOM 3740 C CA . LEU B 1 155 ? 0.373 5.314 3.796 1 97.28 155 LEU B CA 1
ATOM 3741 C C . LEU B 1 155 ? -0.876 6.172 3.962 1 97.28 155 LEU B C 1
ATOM 3743 O O . LEU B 1 155 ? -1.995 5.689 3.776 1 97.28 155 LEU B O 1
ATOM 3747 N N . LEU B 1 156 ? -0.698 7.457 4.267 1 97.31 156 LEU B N 1
ATOM 3748 C CA . LEU B 1 156 ? -1.828 8.357 4.466 1 97.31 156 LEU B CA 1
ATOM 3749 C C . LEU B 1 156 ? -2.537 8.639 3.146 1 97.31 156 LEU B C 1
ATOM 3751 O O . LEU B 1 156 ? -3.759 8.803 3.115 1 97.31 156 LEU B O 1
ATOM 3755 N N . GLU B 1 157 ? -1.769 8.693 2.131 1 96.98 157 GLU B N 1
ATOM 3756 C CA . GLU B 1 157 ? -2.381 8.854 0.815 1 96.98 157 GLU B CA 1
ATOM 3757 C C . GLU B 1 157 ? -3.255 7.654 0.463 1 96.98 157 GLU B C 1
ATOM 3759 O O . GLU B 1 157 ? -4.353 7.815 -0.075 1 96.98 157 GLU B O 1
ATOM 3764 N N . LEU B 1 158 ? -2.746 6.504 0.749 1 97.26 158 LEU B N 1
ATOM 3765 C CA . LEU B 1 158 ? -3.546 5.303 0.531 1 97.26 158 LEU B CA 1
ATOM 3766 C C . LEU B 1 158 ? -4.871 5.39 1.283 1 97.26 158 LEU B C 1
ATOM 3768 O O . LEU B 1 158 ? -5.934 5.159 0.703 1 97.26 158 LEU B O 1
ATOM 3772 N N . PHE B 1 159 ? -4.811 5.767 2.523 1 97.16 159 PHE B N 1
ATOM 3773 C CA . PHE B 1 159 ? -6.028 5.876 3.32 1 97.16 159 PHE B CA 1
ATOM 3774 C C . PHE B 1 159 ? -6.965 6.926 2.736 1 97.16 159 PHE B C 1
ATOM 3776 O O . PHE B 1 159 ? -8.18 6.724 2.687 1 97.16 159 PHE B O 1
ATOM 3783 N N . HIS B 1 160 ? -6.385 8.006 2.312 1 95.74 160 HIS B N 1
ATOM 3784 C CA . HIS B 1 160 ? -7.175 9.092 1.742 1 95.74 160 HIS B CA 1
ATOM 3785 C C . HIS B 1 160 ? -8.036 8.598 0.584 1 95.74 160 HIS B C 1
ATOM 3787 O O . HIS B 1 160 ? -9.253 8.799 0.58 1 95.74 160 HIS B O 1
ATOM 3793 N N . TYR B 1 161 ? -7.472 7.902 -0.291 1 96.86 161 TYR B N 1
ATOM 3794 C CA . TYR B 1 161 ? -8.195 7.457 -1.477 1 96.86 161 TYR B CA 1
ATOM 3795 C C . TYR B 1 161 ? -9.148 6.317 -1.139 1 96.86 161 TYR B C 1
ATOM 3797 O O . TYR B 1 161 ? -10.225 6.203 -1.73 1 96.86 161 TYR B O 1
ATOM 3805 N N . LEU B 1 162 ? -8.73 5.498 -0.224 1 97.53 162 LEU B N 1
ATOM 3806 C CA . LEU B 1 162 ? -9.633 4.443 0.222 1 97.53 162 LEU B CA 1
ATOM 3807 C C . LEU B 1 162 ? -10.883 5.033 0.866 1 97.53 162 LEU B C 1
ATOM 3809 O O . LEU B 1 162 ? -11.995 4.557 0.624 1 97.53 162 LEU B O 1
ATOM 3813 N N . SER B 1 163 ? -10.653 6.024 1.652 1 94.67 163 SER B N 1
ATOM 3814 C CA . SER B 1 163 ? -11.769 6.677 2.329 1 94.67 163 SER B CA 1
ATOM 3815 C C . SER B 1 163 ? -12.692 7.368 1.332 1 94.67 163 SER B C 1
ATOM 3817 O O . SER B 1 163 ? -13.916 7.278 1.446 1 94.67 163 SER B O 1
ATOM 3819 N N . MET B 1 164 ? -12.149 7.979 0.327 1 91.67 164 MET B N 1
ATOM 3820 C CA . MET B 1 164 ? -12.916 8.763 -0.636 1 91.67 164 MET B CA 1
ATOM 3821 C C . MET B 1 164 ? -13.644 7.855 -1.621 1 91.67 164 MET B C 1
ATOM 3823 O O . MET B 1 164 ? -14.826 8.06 -1.904 1 91.67 164 MET B O 1
ATOM 3827 N N . GLU B 1 165 ? -13.023 6.775 -2.048 1 93.36 165 GLU B N 1
ATOM 3828 C CA . GLU B 1 165 ? -13.561 5.977 -3.146 1 93.36 165 GLU B CA 1
ATOM 3829 C C . GLU B 1 165 ? -14.303 4.749 -2.625 1 93.36 165 GLU B C 1
ATOM 3831 O O . GLU B 1 165 ? -15.249 4.274 -3.257 1 93.36 165 GLU B O 1
ATOM 3836 N N . CYS B 1 166 ? -13.834 4.268 -1.488 1 95.26 166 CYS B N 1
ATOM 3837 C CA . CYS B 1 166 ? -14.388 3.007 -1.008 1 95.26 166 CYS B CA 1
ATOM 3838 C C . CYS B 1 166 ? -15.061 3.189 0.347 1 95.26 166 CYS B 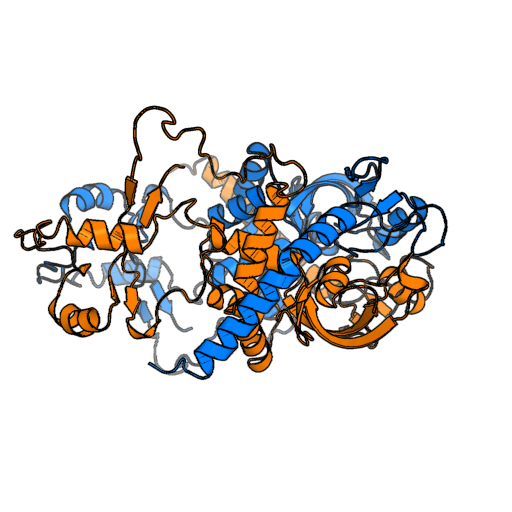C 1
ATOM 3840 O O . CYS B 1 166 ? -15.484 2.213 0.971 1 95.26 166 CYS B O 1
ATOM 3842 N N . GLN B 1 167 ? -15.059 4.395 0.913 1 92.76 167 GLN B N 1
ATOM 3843 C CA . GLN B 1 167 ? -15.716 4.73 2.172 1 92.76 167 GLN B CA 1
ATOM 3844 C C . GLN B 1 167 ? -15.122 3.934 3.331 1 92.76 167 GLN B C 1
ATOM 3846 O O . GLN B 1 167 ? -15.848 3.487 4.221 1 92.76 167 GLN B O 1
ATOM 3851 N N . VAL B 1 168 ? -13.891 3.705 3.233 1 96.03 168 VAL B N 1
ATOM 3852 C CA . VAL B 1 168 ? -13.207 3.004 4.315 1 96.03 168 VAL B CA 1
ATOM 3853 C C . VAL B 1 168 ? -13.06 3.931 5.52 1 96.03 168 VAL B C 1
ATOM 3855 O O . VAL B 1 168 ? -12.555 5.049 5.393 1 96.03 168 VAL B O 1
ATOM 3858 N N . SER B 1 169 ? -13.528 3.514 6.666 1 92.88 169 SER B N 1
ATOM 3859 C CA . SER B 1 169 ? -13.41 4.288 7.897 1 92.88 169 SER B CA 1
ATOM 3860 C C . SER B 1 169 ? -12.004 4.189 8.48 1 92.88 169 SER B C 1
ATOM 3862 O O . SER B 1 169 ? -11.225 3.317 8.09 1 92.88 169 SER B O 1
ATOM 3864 N N . VAL B 1 170 ? -11.691 5.075 9.423 1 94.61 170 VAL B N 1
ATOM 3865 C CA . VAL B 1 170 ? -10.411 5.021 10.121 1 94.61 170 VAL B CA 1
ATOM 3866 C C . VAL B 1 170 ? -10.275 3.685 10.848 1 94.61 170 VAL B C 1
ATOM 3868 O O . VAL B 1 170 ? -9.223 3.043 10.788 1 94.61 170 VAL B O 1
ATOM 3871 N N . GLU B 1 171 ? -11.314 3.285 11.497 1 94.79 171 GLU B N 1
ATOM 3872 C CA . GLU B 1 171 ? -11.298 2.022 12.229 1 94.79 171 GLU B CA 1
ATOM 3873 C C . GLU B 1 171 ? -11.073 0.842 11.287 1 94.79 171 GLU B C 1
ATOM 3875 O O . GLU B 1 171 ? -10.266 -0.044 11.577 1 94.79 171 GLU B O 1
ATOM 3880 N N . GLY B 1 172 ? -11.841 0.853 10.173 1 96.66 172 GLY B N 1
ATOM 3881 C CA . GLY B 1 172 ? -11.646 -0.198 9.187 1 96.66 172 GLY B CA 1
ATOM 3882 C C . GLY B 1 172 ? -10.227 -0.263 8.656 1 96.66 172 GLY B C 1
ATOM 3883 O O . GLY B 1 172 ? -9.65 -1.347 8.541 1 96.66 172 GLY B O 1
ATOM 3884 N N . PHE B 1 173 ? -9.705 0.897 8.379 1 97.63 173 PHE B N 1
ATOM 3885 C CA . PHE B 1 173 ? -8.343 0.981 7.865 1 97.63 173 PHE B CA 1
ATOM 3886 C C . PHE B 1 173 ? -7.346 0.445 8.885 1 97.63 173 PHE B C 1
ATOM 3888 O O . PHE B 1 173 ? -6.442 -0.317 8.535 1 97.63 173 PHE B O 1
ATOM 3895 N N . CYS B 1 174 ? -7.481 0.776 10.148 1 97.27 174 CYS B N 1
ATOM 3896 C CA . CYS B 1 174 ? -6.591 0.319 11.21 1 97.27 174 CYS B CA 1
ATOM 3897 C C . CYS B 1 174 ? -6.673 -1.194 11.375 1 97.27 174 CYS B C 1
ATOM 3899 O O . CYS B 1 174 ? -5.648 -1.864 11.515 1 97.27 174 CYS B O 1
ATOM 3901 N N . ASN B 1 175 ? -7.835 -1.689 11.315 1 97.12 175 ASN B N 1
ATOM 3902 C CA . ASN B 1 175 ? -8.006 -3.13 11.464 1 97.12 175 ASN B CA 1
ATOM 3903 C C . ASN B 1 175 ? -7.419 -3.89 10.279 1 97.12 175 ASN B C 1
ATOM 3905 O O . ASN B 1 175 ? -6.854 -4.972 10.448 1 97.12 175 ASN B O 1
ATOM 3909 N N . MET B 1 176 ? -7.667 -3.328 9.126 1 97.66 176 MET B N 1
ATOM 3910 C CA . MET B 1 176 ? -7.055 -3.934 7.947 1 97.66 176 MET B CA 1
ATOM 3911 C C . MET B 1 176 ? -5.542 -4.032 8.109 1 97.66 176 MET B C 1
ATOM 3913 O O . MET B 1 176 ? -4.954 -5.087 7.865 1 97.66 176 MET B O 1
ATOM 3917 N N . LEU B 1 177 ? -4.872 -2.978 8.562 1 97.85 177 LEU B N 1
ATOM 3918 C CA . LEU B 1 177 ? -3.427 -2.975 8.76 1 97.85 177 LEU B CA 1
ATOM 3919 C C . LEU B 1 177 ? -3.028 -3.945 9.868 1 97.85 177 LEU B C 1
ATOM 3921 O O . LEU B 1 177 ? -1.962 -4.561 9.805 1 97.85 177 LEU B O 1
ATOM 3925 N N . ARG B 1 178 ? -3.855 -4.025 10.878 1 97.64 178 ARG B N 1
ATOM 3926 C CA . ARG B 1 178 ? -3.577 -4.943 11.978 1 97.64 178 ARG B CA 1
ATOM 3927 C C . ARG B 1 178 ? -3.452 -6.377 11.475 1 97.64 178 ARG B C 1
ATOM 3929 O O . ARG B 1 178 ? -2.458 -7.053 11.752 1 97.64 178 ARG B O 1
ATOM 3936 N N . TRP B 1 179 ? -4.358 -6.799 10.684 1 95.27 179 TRP B N 1
ATOM 3937 C CA . TRP B 1 179 ? -4.394 -8.181 10.216 1 95.27 179 TRP B CA 1
ATOM 3938 C C . TRP B 1 179 ? -3.337 -8.42 9.143 1 95.27 179 TRP B C 1
ATOM 3940 O O . TRP B 1 179 ? -2.698 -9.474 9.116 1 95.27 179 TRP B O 1
ATOM 3950 N N . LYS B 1 180 ? -3.158 -7.485 8.321 1 95.75 180 LYS B N 1
ATOM 3951 C CA . LYS B 1 180 ? -2.185 -7.622 7.241 1 95.75 180 LYS B CA 1
ATOM 3952 C C . LYS B 1 180 ? -0.767 -7.748 7.791 1 95.75 180 LYS B C 1
ATOM 3954 O O . LYS B 1 180 ? 0.044 -8.511 7.263 1 95.75 180 LYS B O 1
ATOM 3959 N N . ASN B 1 181 ? -0.535 -6.971 8.861 1 95.76 181 ASN B N 1
ATOM 3960 C CA . ASN B 1 181 ? 0.838 -6.871 9.347 1 95.76 181 ASN B CA 1
ATOM 3961 C C . ASN B 1 181 ? 0.998 -7.529 10.714 1 95.76 181 ASN B C 1
ATOM 3963 O O . ASN B 1 181 ? 2.056 -7.425 11.338 1 95.76 181 ASN B O 1
ATOM 3967 N N . ASN B 1 182 ? -0.025 -8.11 11.257 1 94.07 182 ASN B N 1
ATOM 3968 C CA . ASN B 1 182 ? -0.017 -8.749 12.569 1 94.07 182 ASN B CA 1
ATOM 3969 C C . ASN B 1 182 ? 0.366 -7.765 13.67 1 94.07 182 ASN B C 1
ATOM 3971 O O . ASN B 1 182 ? 1.213 -8.068 14.512 1 94.07 182 ASN B O 1
ATOM 3975 N N . LEU B 1 183 ? -0.211 -6.59 13.601 1 96.64 183 LEU B N 1
ATOM 3976 C CA . LEU B 1 183 ? 0.02 -5.612 14.66 1 96.64 183 LEU B CA 1
ATOM 3977 C C . LEU B 1 183 ? -0.608 -6.073 15.971 1 96.64 183 LEU B C 1
ATOM 3979 O O . LEU B 1 183 ? -1.7 -6.645 15.974 1 96.64 183 LEU B O 1
ATOM 3983 N N . SER B 1 184 ? 0.06 -5.745 17.065 1 96.57 184 SER B N 1
ATOM 3984 C CA . SER B 1 184 ? -0.524 -5.988 18.38 1 96.57 184 SER B CA 1
ATOM 3985 C C . SER B 1 184 ? -1.692 -5.045 18.649 1 96.57 184 SER B C 1
ATOM 3987 O O . SER B 1 184 ? -1.875 -4.057 17.936 1 96.57 184 SER B O 1
ATOM 3989 N N . LEU B 1 185 ? -2.423 -5.399 19.63 1 95.5 185 LEU B N 1
ATOM 3990 C CA . LEU B 1 185 ? -3.538 -4.544 20.022 1 95.5 185 LEU B CA 1
ATOM 3991 C C . LEU B 1 185 ? -3.046 -3.153 20.411 1 95.5 185 LEU B C 1
ATOM 3993 O O . LEU B 1 185 ? -3.68 -2.15 20.076 1 95.5 185 LEU B O 1
ATOM 3997 N N . LEU B 1 186 ? -1.94 -3.085 21.071 1 95.8 186 LEU B N 1
ATOM 3998 C CA . LEU B 1 186 ? -1.358 -1.814 21.487 1 95.8 186 LEU B CA 1
ATOM 3999 C C . LEU B 1 186 ? -0.983 -0.966 20.277 1 95.8 186 LEU B C 1
ATOM 4001 O O . LEU B 1 186 ? -1.249 0.238 20.25 1 95.8 186 LEU B O 1
ATOM 4005 N N . GLU B 1 187 ? -0.423 -1.586 19.309 1 96.35 187 GLU B N 1
ATOM 4006 C CA . GLU B 1 187 ? 0.012 -0.877 18.109 1 96.35 187 GLU B CA 1
ATOM 4007 C C . GLU B 1 187 ? -1.181 -0.348 17.317 1 96.35 187 GLU B C 1
ATOM 4009 O O . GLU B 1 187 ? -1.159 0.785 16.832 1 96.35 187 GLU B O 1
ATOM 4014 N N . VAL B 1 188 ? -2.154 -1.152 17.179 1 96.24 188 VAL B N 1
ATOM 4015 C CA . VAL B 1 188 ? -3.313 -0.729 16.4 1 96.24 188 VAL B CA 1
ATOM 4016 C C . VAL B 1 188 ? -4.048 0.391 17.133 1 96.24 188 VAL B C 1
ATOM 4018 O O . VAL B 1 188 ? -4.573 1.313 16.505 1 96.24 188 VAL B O 1
ATOM 4021 N N . ASN B 1 189 ? -4.104 0.294 18.44 1 94.39 189 ASN B N 1
ATOM 4022 C CA . ASN B 1 189 ? -4.713 1.363 19.224 1 94.39 189 ASN B CA 1
ATOM 4023 C C . ASN B 1 189 ? -3.946 2.674 19.074 1 94.39 189 ASN B C 1
ATOM 4025 O O . ASN B 1 189 ? -4.55 3.745 18.986 1 94.39 189 ASN B O 1
ATOM 4029 N N . MET B 1 190 ? -2.713 2.558 19.067 1 93.67 190 MET B N 1
ATOM 4030 C CA . MET B 1 190 ? -1.884 3.738 18.841 1 93.67 190 MET B CA 1
ATOM 4031 C C . MET B 1 190 ? -2.157 4.34 17.466 1 93.67 190 MET B C 1
ATOM 4033 O O . MET B 1 190 ? -2.269 5.559 17.329 1 93.67 190 MET B O 1
ATOM 4037 N N . LEU B 1 191 ? -2.232 3.462 16.51 1 95.38 191 LEU B N 1
ATOM 4038 C CA . LEU B 1 191 ? -2.531 3.887 15.147 1 95.38 191 LEU B CA 1
ATOM 4039 C C . LEU B 1 191 ? -3.871 4.613 15.086 1 95.38 191 LEU B C 1
ATOM 4041 O O . LEU B 1 191 ? -3.963 5.71 14.529 1 95.38 191 LEU B O 1
ATOM 4045 N N . TYR B 1 192 ? -4.84 4.08 15.667 1 94.98 192 TYR B N 1
ATOM 4046 C CA . TYR B 1 192 ? -6.187 4.641 15.651 1 94.98 192 TYR B CA 1
ATOM 4047 C C . TYR B 1 192 ? -6.219 6.003 16.334 1 94.98 192 TYR B C 1
ATOM 4049 O O . TYR B 1 192 ? -6.785 6.959 15.799 1 94.98 192 TYR B O 1
ATOM 4057 N N . ARG B 1 193 ? -5.601 6.105 17.402 1 90.87 193 ARG B N 1
ATOM 4058 C CA . ARG B 1 193 ? -5.575 7.351 18.16 1 90.87 193 ARG B CA 1
ATOM 4059 C C . ARG B 1 193 ? -4.859 8.45 17.383 1 90.87 193 ARG B C 1
ATOM 4061 O O . ARG B 1 193 ? -5.276 9.61 17.409 1 90.87 193 ARG B O 1
ATOM 4068 N N . ALA B 1 194 ? -3.853 8.031 16.732 1 89.34 194 ALA B N 1
ATOM 4069 C CA . ALA B 1 194 ? -3.051 8.999 15.988 1 89.34 194 ALA B CA 1
ATOM 4070 C C . ALA B 1 194 ? -3.794 9.489 14.748 1 89.34 194 ALA B C 1
ATOM 4072 O O . ALA B 1 194 ? -3.629 10.637 14.33 1 89.34 194 ALA B O 1
ATOM 4073 N N . LEU B 1 195 ? -4.69 8.643 14.23 1 90.05 195 LEU B N 1
ATOM 4074 C CA . LEU B 1 195 ? -5.344 8.965 12.966 1 90.05 195 LEU B CA 1
ATOM 4075 C C . LEU B 1 195 ? -6.654 9.707 13.205 1 90.05 195 LEU B C 1
ATOM 4077 O O . LEU B 1 195 ? -7.062 10.535 12.388 1 90.05 195 LEU B O 1
ATOM 4081 N N . VAL B 1 196 ? -7.447 9.375 14.262 1 82.92 196 VAL B N 1
ATOM 4082 C CA . VAL B 1 196 ? -8.78 9.926 14.484 1 82.92 196 VAL B CA 1
ATOM 4083 C C . VAL B 1 196 ? -8.67 11.382 14.931 1 82.92 196 VAL B C 1
ATOM 4085 O O . VAL B 1 196 ? -9.562 12.19 14.661 1 82.92 196 VAL B O 1
ATOM 4088 N N . GLY B 1 197 ? -7.496 11.879 15.109 1 74.51 197 GLY B N 1
ATOM 4089 C CA . GLY B 1 197 ? -7.336 13.235 15.609 1 74.51 197 GLY B CA 1
ATOM 4090 C C . GLY B 1 197 ? -7.171 14.262 14.505 1 74.51 197 GLY B C 1
ATOM 4091 O O . GLY B 1 197 ? -7.625 14.049 13.378 1 74.51 197 GLY B O 1
ATOM 4092 N N . GLU B 1 198 ? -6.794 15.311 14.762 1 81.93 198 GLU B N 1
ATOM 4093 C CA . GLU B 1 198 ? -6.629 16.472 13.893 1 81.93 198 GLU B CA 1
ATOM 4094 C C . GLU B 1 198 ? -5.59 16.207 12.808 1 81.93 198 GLU B C 1
ATOM 4096 O O . GLU B 1 198 ? -5.681 16.753 11.706 1 81.93 198 GLU B O 1
ATOM 4101 N N . SER B 1 199 ? -4.804 15.259 13.04 1 90.28 199 SER B N 1
ATOM 4102 C CA . SER B 1 199 ? -3.676 15.02 12.146 1 90.28 199 SER B CA 1
ATOM 4103 C C . SER B 1 199 ? -4.15 14.586 10.763 1 90.28 199 SER B C 1
ATOM 4105 O O . SER B 1 199 ? -3.71 15.133 9.75 1 90.28 199 SER B O 1
ATOM 4107 N N . ILE B 1 200 ? -5.098 13.702 10.676 1 90.54 200 ILE B N 1
ATOM 4108 C CA . ILE B 1 200 ? -5.545 13.175 9.391 1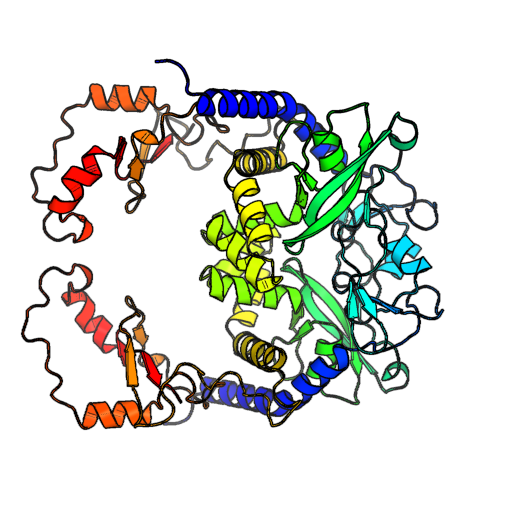 90.54 200 ILE B CA 1
ATOM 4109 C C . ILE B 1 200 ? -6.322 14.25 8.634 1 90.54 200 ILE B C 1
ATOM 4111 O O . ILE B 1 200 ? -6.225 14.348 7.409 1 90.54 200 ILE B O 1
ATOM 4115 N N . SER B 1 201 ? -7.107 14.998 9.381 1 89.6 201 SER B N 1
ATOM 4116 C CA . SER B 1 201 ? -7.836 16.091 8.745 1 89.6 201 SER B CA 1
ATOM 4117 C C . SER B 1 201 ? -6.881 17.133 8.173 1 89.6 201 SER B C 1
ATOM 4119 O O . SER B 1 201 ? -7.093 17.637 7.068 1 89.6 201 SER B O 1
ATOM 4121 N N . GLN B 1 202 ? -5.884 17.391 8.966 1 93.66 202 GLN B N 1
ATOM 4122 C CA . GLN B 1 202 ? -4.874 18.339 8.505 1 93.66 202 GLN B CA 1
ATOM 4123 C C . GLN B 1 202 ? -4.122 17.796 7.294 1 93.66 202 GLN B C 1
ATOM 4125 O O . GLN B 1 202 ? -3.811 18.543 6.363 1 93.66 202 GLN B O 1
ATOM 4130 N N . PHE B 1 203 ? -3.896 16.539 7.274 1 95.44 203 PHE B N 1
ATOM 4131 C CA . PHE B 1 203 ? -3.224 15.919 6.138 1 95.44 203 PHE B CA 1
ATOM 4132 C C . PHE B 1 203 ? -4.079 16.024 4.881 1 95.44 203 PHE B C 1
ATOM 4134 O O . PHE B 1 203 ? -3.582 16.391 3.814 1 95.44 203 PHE B O 1
ATOM 4141 N N . ARG B 1 204 ? -5.304 15.68 5.028 1 92.14 204 ARG B N 1
ATOM 4142 C CA . ARG B 1 204 ? -6.205 15.723 3.881 1 92.14 204 ARG B CA 1
ATOM 4143 C C . ARG B 1 204 ? -6.285 17.13 3.299 1 92.14 204 ARG B C 1
ATOM 4145 O O . ARG B 1 204 ? -6.301 17.303 2.079 1 92.14 204 ARG B O 1
ATOM 4152 N N . HIS B 1 205 ? -6.351 18.074 4.173 1 90.68 205 HIS B N 1
ATOM 4153 C CA . HIS B 1 205 ? -6.376 19.461 3.723 1 90.68 205 HIS B CA 1
ATOM 4154 C C . HIS B 1 205 ? -5.071 19.839 3.03 1 90.68 205 HIS B C 1
ATOM 4156 O O . HIS B 1 205 ? -5.085 20.495 1.986 1 90.68 205 HIS B O 1
ATOM 4162 N N . HIS B 1 206 ? -4.001 19.46 3.665 1 93.52 206 HIS B N 1
ATOM 4163 C CA . HIS B 1 206 ? -2.69 19.707 3.075 1 93.52 206 HIS B CA 1
ATOM 4164 C C . HIS B 1 206 ? -2.581 19.077 1.691 1 93.52 206 HIS B C 1
ATOM 4166 O O . HIS B 1 206 ? -2.115 19.719 0.747 1 93.52 206 HIS B O 1
ATOM 4172 N N . HIS B 1 207 ? -3.013 17.844 1.646 1 93.16 207 HIS B N 1
ATOM 4173 C CA . HIS B 1 207 ? -3.011 17.115 0.383 1 93.16 207 HIS B CA 1
ATOM 4174 C C . HIS B 1 207 ? -3.838 17.84 -0.674 1 93.16 207 HIS B C 1
ATOM 4176 O O . HIS B 1 207 ? -3.416 17.954 -1.827 1 93.16 207 HIS B O 1
ATOM 4182 N N . PHE B 1 208 ? -4.942 18.347 -0.328 1 87.92 208 PHE B N 1
ATOM 4183 C CA . PHE B 1 208 ? -5.809 19.113 -1.217 1 87.92 208 PHE B CA 1
ATOM 4184 C C . PHE B 1 208 ? -5.112 20.383 -1.69 1 87.92 208 PHE B C 1
ATOM 4186 O O . PHE B 1 208 ? -5.136 20.704 -2.88 1 87.92 208 PHE B O 1
ATOM 4193 N N . ARG B 1 209 ? -4.523 21.028 -0.798 1 88.22 209 ARG B N 1
ATOM 4194 C CA . ARG B 1 209 ? -3.848 22.279 -1.13 1 88.22 209 ARG B CA 1
ATOM 4195 C C . ARG B 1 209 ? -2.678 22.035 -2.077 1 88.22 209 ARG B C 1
ATOM 4197 O O . ARG B 1 209 ? -2.457 22.808 -3.012 1 88.22 209 ARG B O 1
ATOM 4204 N N . CYS B 1 210 ? -1.941 20.981 -1.806 1 90.14 210 CYS B N 1
ATOM 4205 C CA . CYS B 1 210 ? -0.836 20.637 -2.695 1 90.14 210 CYS B CA 1
ATOM 4206 C C . CYS B 1 210 ? -1.339 20.351 -4.105 1 90.14 210 CYS B C 1
ATOM 4208 O O . CYS B 1 210 ? -0.772 20.841 -5.082 1 90.14 210 CYS B O 1
ATOM 4210 N N . ARG B 1 211 ? -2.405 19.673 -4.222 1 85.02 211 ARG B N 1
ATOM 4211 C CA . ARG B 1 211 ? -2.93 19.252 -5.517 1 85.02 211 ARG B CA 1
ATOM 4212 C C . ARG B 1 211 ? -3.528 20.432 -6.275 1 85.02 211 ARG B C 1
ATOM 4214 O O . ARG B 1 211 ? -3.492 20.468 -7.507 1 85.02 211 ARG B O 1
ATOM 4221 N N . SER B 1 212 ? -4.004 21.371 -5.552 1 80.39 212 SER B N 1
ATOM 4222 C CA . SER B 1 212 ? -4.622 22.535 -6.179 1 80.39 212 SER B CA 1
ATOM 4223 C C . SER B 1 212 ? -3.598 23.637 -6.43 1 80.39 212 SER B C 1
ATOM 4225 O O . SER B 1 212 ? -3.939 24.701 -6.952 1 80.39 212 SER B O 1
ATOM 4227 N N . LEU B 1 213 ? -2.371 23.368 -5.98 1 82.84 213 LEU B N 1
ATOM 4228 C CA . LEU B 1 213 ? -1.268 24.306 -6.157 1 82.84 213 LEU B CA 1
ATOM 4229 C C . LEU B 1 213 ? -1.567 25.633 -5.468 1 82.84 213 LEU B C 1
ATOM 4231 O O . LEU B 1 213 ? -1.243 26.699 -5.998 1 82.84 213 LEU B O 1
ATOM 4235 N N . SER B 1 214 ? -2.276 25.427 -4.436 1 76.9 214 SER B N 1
ATOM 4236 C CA . SER B 1 214 ? -2.605 26.613 -3.653 1 76.9 214 SER B CA 1
ATOM 4237 C C . SER B 1 214 ? -1.345 27.324 -3.171 1 76.9 214 SER B C 1
ATOM 4239 O O . SER B 1 214 ? -0.381 26.678 -2.756 1 76.9 214 SER B O 1
ATOM 4241 N N . GLY B 1 215 ? -1.398 28.614 -3.283 1 70.12 215 GLY B N 1
ATOM 4242 C CA . GLY B 1 215 ? -0.292 29.393 -2.749 1 70.12 215 GLY B CA 1
ATOM 4243 C C . GLY B 1 215 ? 0.797 29.662 -3.77 1 70.12 215 GLY B C 1
ATOM 4244 O O . GLY B 1 215 ? 1.641 30.538 -3.569 1 70.12 215 GLY B O 1
ATOM 4245 N N . LEU B 1 216 ? 0.859 28.816 -4.823 1 76.13 216 LEU B N 1
ATOM 4246 C CA . LEU B 1 216 ? 1.896 29.025 -5.827 1 76.13 216 LEU B CA 1
ATOM 4247 C C . LEU B 1 216 ? 1.537 30.188 -6.746 1 76.13 216 LEU B C 1
ATOM 4249 O O . LEU B 1 216 ? 2.405 30.98 -7.12 1 76.13 216 LEU B O 1
ATOM 4253 N N . CYS B 1 217 ? 0.189 30.128 -7.187 1 71.35 217 CYS B N 1
ATOM 4254 C CA . CYS B 1 217 ? -0.297 31.207 -8.04 1 71.35 217 CYS B CA 1
ATOM 4255 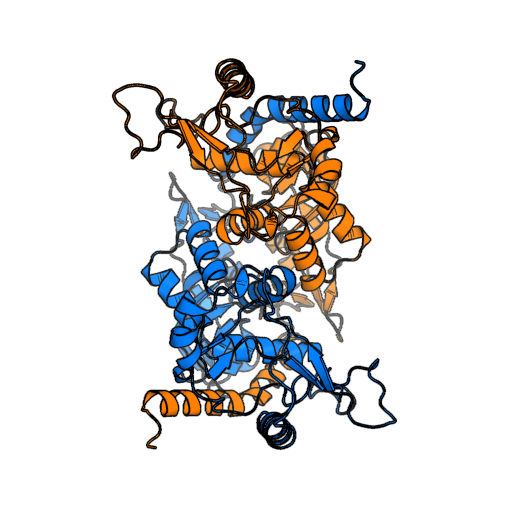C C . CYS B 1 217 ? -1.678 31.674 -7.595 1 71.35 217 CYS B C 1
ATOM 4257 O O . CYS B 1 217 ? -2.557 30.855 -7.323 1 71.35 217 CYS B O 1
ATOM 4259 N N . PRO B 1 218 ? -1.722 32.916 -7.308 1 65.46 218 PRO B N 1
ATOM 4260 C CA . PRO B 1 218 ? -3.019 33.457 -6.896 1 65.46 218 PRO B CA 1
ATOM 4261 C C . PRO B 1 218 ? -4.152 33.054 -7.836 1 65.46 218 PRO B C 1
ATOM 4263 O O . PRO B 1 218 ? -5.315 33.012 -7.425 1 65.46 218 PRO B O 1
ATOM 4266 N N . SER B 1 219 ? -3.846 32.775 -9.105 1 62.71 219 SER B N 1
ATOM 4267 C CA . SER B 1 219 ? -4.856 32.472 -10.113 1 62.71 219 SER B CA 1
ATOM 4268 C C . SER B 1 219 ? -5.34 31.03 -9.995 1 62.71 219 SER B C 1
ATOM 4270 O O . SER B 1 219 ? -6.34 30.654 -10.609 1 62.71 219 SER B O 1
ATOM 4272 N N . PHE B 1 220 ? -4.627 30.226 -9.361 1 62.12 220 PHE B N 1
ATOM 4273 C CA . PHE B 1 220 ? -5.017 28.822 -9.292 1 62.12 220 PHE B CA 1
ATOM 4274 C C . PHE B 1 220 ? -6.255 28.647 -8.42 1 62.12 220 PHE B C 1
ATOM 4276 O O . PHE B 1 220 ? -6.365 29.263 -7.358 1 62.12 220 PHE B O 1
ATOM 4283 N N . ASP B 1 221 ? -7.399 28.29 -9.06 1 57.65 221 ASP B N 1
ATOM 4284 C CA . ASP B 1 221 ? -8.67 28.033 -8.39 1 57.65 221 ASP B CA 1
ATOM 4285 C C . ASP B 1 221 ? -8.523 26.941 -7.333 1 57.65 221 ASP B C 1
ATOM 4287 O O . ASP B 1 221 ? -7.724 26.016 -7.495 1 57.65 221 ASP B O 1
ATOM 4291 N N . ASP B 1 222 ? -8.812 27.227 -6.135 1 57.8 222 ASP B N 1
ATOM 4292 C CA . ASP B 1 222 ? -8.718 26.253 -5.053 1 57.8 222 ASP B CA 1
ATOM 4293 C C . ASP B 1 222 ? -9.592 25.033 -5.334 1 57.8 222 ASP B C 1
ATOM 4295 O O . ASP B 1 222 ? -9.732 24.153 -4.481 1 57.8 222 ASP B O 1
ATOM 4299 N N . GLY B 1 223 ? -9.959 24.876 -6.617 1 56.45 223 GLY B N 1
ATOM 4300 C CA . GLY B 1 223 ? -10.741 23.719 -7.025 1 56.45 223 GLY B CA 1
ATOM 4301 C C . GLY B 1 223 ? -12.196 23.804 -6.605 1 56.45 223 GLY B C 1
ATOM 4302 O O . GLY B 1 223 ? -12.931 22.818 -6.692 1 56.45 223 GLY B O 1
ATOM 4303 N N . THR B 1 224 ? -12.554 24.979 -5.988 1 53.37 224 THR B N 1
ATOM 4304 C CA . THR B 1 224 ? -13.87 25.079 -5.366 1 53.37 224 THR B CA 1
ATOM 4305 C C . THR B 1 224 ? -14.902 25.594 -6.364 1 53.37 224 THR B C 1
ATOM 4307 O O . THR B 1 224 ? -16.098 25.626 -6.067 1 53.37 224 THR B O 1
ATOM 4310 N N . THR B 1 225 ? -14.429 26.087 -7.407 1 55.87 225 THR B N 1
ATOM 4311 C CA . THR B 1 225 ? -15.457 26.604 -8.303 1 55.87 225 THR B CA 1
ATOM 4312 C C . THR B 1 225 ? -15.911 25.526 -9.283 1 55.87 225 THR B C 1
ATOM 4314 O O . THR B 1 225 ? -15.117 25.037 -10.09 1 55.87 225 THR B O 1
ATOM 4317 N N . CYS B 1 226 ? -16.965 24.88 -8.875 1 54.63 226 CYS B N 1
ATOM 4318 C CA . CYS B 1 226 ? -17.525 23.902 -9.8 1 54.63 226 CYS B CA 1
ATOM 4319 C C . CYS B 1 226 ? -17.872 24.549 -11.136 1 54.63 226 CYS B C 1
ATOM 4321 O O . CYS B 1 226 ? -18.687 25.472 -11.19 1 54.63 226 CYS B O 1
ATOM 4323 N N . PRO B 1 227 ? -17.172 24.188 -12.107 1 54.79 227 PRO B N 1
ATOM 4324 C CA . PRO B 1 227 ? -17.427 24.816 -13.405 1 54.79 227 PRO B CA 1
ATOM 4325 C C . PRO B 1 227 ? -18.866 24.625 -13.88 1 54.79 227 PRO B C 1
ATOM 4327 O O . PRO B 1 227 ? -19.358 25.404 -14.7 1 54.79 227 PRO B O 1
ATOM 4330 N N . VAL B 1 228 ? -19.417 23.564 -13.382 1 55.1 228 VAL B N 1
ATOM 4331 C CA . VAL B 1 228 ? -20.735 23.227 -13.91 1 55.1 228 VAL B CA 1
ATOM 4332 C C . VAL B 1 228 ? -21.809 24.002 -13.15 1 55.1 228 VAL B C 1
ATOM 4334 O O . VAL B 1 228 ? -22.957 24.08 -13.594 1 55.1 228 VAL B O 1
ATOM 4337 N N . CYS B 1 229 ? -21.405 24.465 -12.002 1 56.85 229 CYS B N 1
ATOM 4338 C CA . CYS B 1 229 ? -22.417 25.149 -11.206 1 56.85 229 CYS B CA 1
ATOM 4339 C C . CYS B 1 229 ? -22.763 26.504 -11.812 1 56.85 229 CYS B C 1
ATOM 4341 O O . CYS B 1 229 ? -21.883 27.212 -12.304 1 56.85 229 CYS B O 1
ATOM 4343 N N . PRO B 1 230 ? -24.009 26.797 -12.034 1 54.79 230 PRO B N 1
ATOM 4344 C CA . PRO B 1 230 ? -24.451 28.051 -12.649 1 54.79 230 PRO B CA 1
ATOM 4345 C C . PRO B 1 230 ? -23.792 29.279 -12.025 1 54.79 230 PRO B C 1
ATOM 4347 O O . PRO B 1 230 ? -23.691 29.374 -10.799 1 54.79 230 PRO B O 1
ATOM 4350 N N . LYS B 1 231 ? -22.863 29.911 -12.504 1 54.13 231 LYS B N 1
ATOM 4351 C CA . LYS B 1 231 ? -22.144 31.11 -12.082 1 54.13 231 LYS B CA 1
ATOM 4352 C C . LYS B 1 231 ? -23.071 32.322 -12.045 1 54.13 231 LYS B C 1
ATOM 4354 O O . LYS B 1 231 ? -22.72 33.36 -11.48 1 54.13 231 LYS B O 1
ATOM 4359 N N . SER B 1 232 ? -23.961 32.35 -12.989 1 51.23 232 SER B N 1
ATOM 4360 C CA . SER B 1 232 ? -24.619 33.637 -13.186 1 51.23 232 SER B CA 1
ATOM 4361 C C . SER B 1 232 ? -25.33 34.094 -11.917 1 51.23 232 SER B C 1
ATOM 4363 O O . SER B 1 232 ? -25.132 35.222 -11.459 1 51.23 232 SER B O 1
ATOM 4365 N N . ASN B 1 233 ? -26.805 33.982 -11.809 1 49.48 233 ASN B N 1
ATOM 4366 C CA . ASN B 1 233 ? -27.839 34.676 -11.049 1 49.48 233 ASN B CA 1
ATOM 4367 C C . ASN B 1 233 ? -28.157 33.952 -9.744 1 49.48 233 ASN B C 1
ATOM 4369 O O . ASN B 1 233 ? -28.798 32.899 -9.754 1 49.48 233 ASN B O 1
ATOM 4373 N N . GLY B 1 234 ? -27.705 34.385 -8.462 1 56.59 234 GLY B N 1
ATOM 4374 C CA . GLY B 1 234 ? -28.029 34.176 -7.06 1 56.59 234 GLY B CA 1
ATOM 4375 C C . GLY B 1 234 ? -27.309 32.987 -6.452 1 56.59 234 GLY B C 1
ATOM 4376 O O . GLY B 1 234 ? -26.393 32.431 -7.062 1 56.59 234 GLY B O 1
ATOM 4377 N N . ASN B 1 235 ? -27.296 32.814 -5.221 1 53.59 235 ASN B N 1
ATOM 4378 C CA . ASN B 1 235 ? -26.744 31.709 -4.445 1 53.59 235 ASN B CA 1
ATOM 4379 C C . ASN B 1 235 ? -27.614 30.46 -4.55 1 53.59 235 ASN B C 1
ATOM 4381 O O . ASN B 1 235 ? -28.839 30.542 -4.452 1 53.59 235 ASN B O 1
ATOM 4385 N N . LEU B 1 236 ? -27.18 29.465 -5.362 1 59.27 236 LEU B N 1
ATOM 4386 C CA . LEU B 1 236 ? -27.882 28.187 -5.326 1 59.27 236 LEU B CA 1
ATOM 4387 C C . LEU B 1 236 ? -27.435 27.355 -4.128 1 59.27 236 LEU B C 1
ATOM 4389 O O . LEU B 1 236 ? -26.236 27.174 -3.905 1 59.27 236 LEU B O 1
ATOM 4393 N N . ILE B 1 237 ? -28.413 27.15 -3.157 1 59.5 237 ILE B N 1
ATOM 4394 C CA . ILE B 1 237 ? -28.181 26.265 -2.021 1 59.5 237 ILE B CA 1
ATOM 4395 C C . ILE B 1 237 ? -28.817 24.903 -2.29 1 59.5 237 ILE B C 1
ATOM 4397 O O . ILE B 1 237 ? -30.008 24.817 -2.598 1 59.5 237 ILE B O 1
ATOM 4401 N N . VAL B 1 238 ? -27.992 23.91 -2.511 1 60.09 238 VAL B N 1
ATOM 4402 C CA . VAL B 1 238 ? -28.49 22.55 -2.69 1 60.09 238 VAL B CA 1
ATOM 4403 C C . VAL B 1 238 ? -28.475 21.814 -1.352 1 60.09 238 VAL B C 1
ATOM 4405 O O . VAL B 1 238 ? -27.452 21.782 -0.665 1 60.09 238 VAL B O 1
ATOM 4408 N N . THR B 1 239 ? -29.74 21.42 -0.846 1 56.09 239 THR B N 1
ATOM 4409 C CA . THR B 1 239 ? -29.858 20.598 0.353 1 56.09 239 THR B CA 1
ATOM 4410 C C . THR B 1 239 ? -29.892 19.116 -0.009 1 56.09 239 THR B C 1
ATOM 4412 O O . THR B 1 239 ? -30.623 18.709 -0.914 1 56.09 239 THR B O 1
ATOM 4415 N N . MET B 1 240 ? -28.847 18.43 0.245 1 56.69 240 MET B N 1
ATOM 4416 C CA . MET B 1 240 ? -28.825 16.992 -0.007 1 56.69 240 MET B CA 1
ATOM 4417 C C . MET B 1 240 ? -29.06 16.21 1.281 1 56.69 240 MET B C 1
ATOM 4419 O O . MET B 1 240 ? -28.561 16.589 2.342 1 56.69 240 MET B O 1
ATOM 4423 N N . ASP B 1 241 ? -30.124 15.41 1.373 1 49.09 241 ASP B N 1
ATOM 4424 C CA . ASP B 1 241 ? -30.392 14.499 2.482 1 49.09 241 ASP B CA 1
ATOM 4425 C C . ASP B 1 241 ? -29.588 13.209 2.34 1 49.09 241 ASP B C 1
ATOM 4427 O O . ASP B 1 241 ? -29.68 12.523 1.319 1 49.09 241 ASP B O 1
ATOM 4431 N N . ALA B 1 242 ? -28.438 13.217 2.25 1 49.55 242 ALA B N 1
ATOM 4432 C CA . ALA B 1 242 ? -27.726 11.965 2.008 1 49.55 242 ALA B CA 1
ATOM 4433 C C . ALA B 1 242 ? -27.482 11.211 3.313 1 49.55 242 ALA B C 1
ATOM 4435 O O . ALA B 1 242 ? -26.952 10.098 3.304 1 49.55 242 ALA B O 1
ATOM 4436 N N . ASN B 1 243 ? -27.633 11.888 4.433 1 47.86 243 ASN B N 1
ATOM 4437 C CA . ASN B 1 243 ? -26.972 11.211 5.543 1 47.86 243 ASN B CA 1
ATOM 4438 C C . ASN B 1 243 ? -27.85 10.11 6.131 1 47.86 243 ASN B C 1
ATOM 4440 O O . ASN B 1 243 ? -28.619 10.354 7.061 1 47.86 243 ASN B O 1
ATOM 4444 N N . PHE B 1 244 ? -28.193 9.249 5.359 1 46.95 244 PHE B N 1
ATOM 4445 C CA . PHE B 1 244 ? -28.789 7.968 5.72 1 46.95 244 PHE B CA 1
ATOM 4446 C C . PHE B 1 244 ? -28.578 7.67 7.199 1 46.95 244 PHE B C 1
ATOM 4448 O O . PHE B 1 244 ? -28.031 6.625 7.556 1 46.95 244 PHE B O 1
ATOM 4455 N N . GLY B 1 245 ? -28.827 8.642 8.101 1 52.15 245 GLY B N 1
ATOM 4456 C CA . GLY B 1 245 ? -28.774 8.268 9.505 1 52.15 245 GLY B CA 1
ATOM 4457 C C . GLY B 1 245 ? -27.575 8.846 10.232 1 52.15 245 GLY B C 1
ATOM 4458 O O . GLY B 1 245 ? -27.334 8.524 11.397 1 52.15 245 GLY B O 1
ATOM 4459 N N . LEU B 1 246 ? -26.764 9.626 9.557 1 54.87 246 LEU B N 1
ATOM 4460 C CA . LEU B 1 246 ? -25.66 10.232 10.294 1 54.87 246 LEU B CA 1
ATOM 4461 C C . LEU B 1 246 ? -26.173 11.285 11.271 1 54.87 246 LEU B C 1
ATOM 4463 O O . LEU B 1 246 ? -27.052 12.08 10.93 1 54.87 246 LEU B O 1
ATOM 4467 N N . VAL B 1 247 ? -25.927 11.075 12.579 1 58.02 247 VAL B N 1
ATOM 4468 C CA . VAL B 1 247 ? -26.378 11.96 13.648 1 58.02 247 VAL B CA 1
ATOM 4469 C C . VAL B 1 247 ? -25.173 12.612 14.321 1 58.02 247 VAL B C 1
ATOM 4471 O O . VAL B 1 247 ? -24.065 12.072 14.284 1 58.02 247 VAL B O 1
ATOM 4474 N N . ARG B 1 248 ? -25.397 13.93 14.605 1 62.12 248 ARG B N 1
ATOM 4475 C CA . ARG B 1 248 ? -24.455 14.577 15.512 1 62.12 248 ARG B CA 1
ATOM 4476 C C . ARG B 1 248 ? -25.056 14.735 16.905 1 62.12 248 ARG B C 1
ATOM 4478 O O . ARG B 1 248 ? -26.139 15.304 17.058 1 62.12 248 ARG B O 1
ATOM 4485 N N . LYS B 1 249 ? -24.301 14.147 17.777 1 59.39 249 LYS B N 1
ATOM 4486 C CA . LYS B 1 249 ? -24.75 14.279 19.159 1 59.39 249 LYS B CA 1
ATOM 4487 C C . LYS B 1 249 ? -24.526 15.697 19.677 1 59.39 249 LYS B C 1
ATOM 4489 O O . LYS B 1 249 ? -23.57 16.365 19.279 1 59.39 249 LYS B O 1
ATOM 4494 N N . ARG B 1 250 ? -25.353 16.098 20.55 1 59.59 250 ARG B N 1
ATOM 4495 C CA . ARG B 1 250 ? -25.239 17.409 21.18 1 59.59 250 ARG B CA 1
ATOM 4496 C C . ARG B 1 250 ? -23.929 17.535 21.951 1 59.59 250 ARG B C 1
ATOM 4498 O O . ARG B 1 250 ? -23.358 18.624 22.043 1 59.59 250 ARG B O 1
ATOM 4505 N N . SER B 1 251 ? -23.5 16.424 22.375 1 58.8 251 SER B N 1
ATOM 4506 C CA . SER B 1 251 ? -22.293 16.411 23.195 1 58.8 251 SER B CA 1
ATOM 4507 C C . SER B 1 251 ? -21.045 16.613 22.344 1 58.8 251 SER B C 1
ATOM 4509 O O . SER B 1 251 ? -19.967 16.899 22.871 1 58.8 251 SER B O 1
ATOM 4511 N N . SER B 1 252 ? -21.275 16.363 21.05 1 56.81 252 SER B N 1
ATOM 4512 C CA . SER B 1 252 ? -20.093 16.444 20.199 1 56.81 252 SER B CA 1
ATOM 4513 C C . SER B 1 252 ? -19.627 17.887 20.036 1 56.81 252 SER B C 1
ATOM 4515 O O . SER B 1 252 ? -18.509 18.136 19.581 1 56.81 252 SER B O 1
ATOM 4517 N N . GLY B 1 253 ? -20.33 18.85 20.594 1 56.85 253 GLY B N 1
ATOM 4518 C CA . GLY B 1 253 ? -19.957 20.255 20.567 1 56.85 253 GLY B CA 1
ATOM 4519 C C . GLY B 1 253 ? -19.96 20.846 19.17 1 56.85 253 GLY B C 1
ATOM 4520 O O . GLY B 1 253 ? -20.45 20.222 18.227 1 56.85 253 GLY B O 1
ATOM 4521 N N . SER B 1 254 ? -19.775 22.089 19.042 1 58.29 254 SER B N 1
ATOM 4522 C CA . SER B 1 254 ? -19.714 22.85 17.799 1 58.29 254 SER B CA 1
ATOM 4523 C C . SER B 1 254 ? -18.28 22.971 17.294 1 58.29 254 SER B C 1
ATOM 4525 O O . SER B 1 254 ? -17.331 22.74 18.046 1 58.29 254 SER B O 1
ATOM 4527 N N . SER B 1 255 ? -18.131 23.103 16.019 1 61.4 255 SER B N 1
ATOM 4528 C CA . SER B 1 255 ? -16.807 23.292 15.435 1 61.4 255 SER B CA 1
ATOM 4529 C C . SER B 1 255 ? -16.029 24.381 16.167 1 61.4 255 SER B C 1
ATOM 4531 O O . SER B 1 255 ? -16.57 25.451 16.453 1 61.4 255 SER B O 1
ATOM 4533 N N . LEU B 1 256 ? -14.924 23.982 16.746 1 64.45 256 LEU B N 1
ATOM 4534 C CA . LEU B 1 256 ? -14.088 24.885 17.529 1 64.45 256 LEU B CA 1
ATOM 4535 C C . LEU B 1 256 ? -13.374 25.885 16.625 1 64.45 256 LEU B C 1
ATOM 4537 O O . LEU B 1 256 ? -12.983 26.965 17.074 1 64.45 256 LEU B O 1
ATOM 4541 N N . VAL B 1 257 ? -13.165 25.401 15.411 1 67.33 257 VAL B N 1
ATOM 4542 C CA . VAL B 1 257 ? -12.437 26.257 14.48 1 67.33 257 VAL B CA 1
ATOM 4543 C C . VAL B 1 257 ? -13.149 26.274 13.129 1 67.33 257 VAL B C 1
ATOM 4545 O O . VAL B 1 257 ? -14.027 25.446 12.872 1 67.33 257 VAL B O 1
ATOM 4548 N N . GLU B 1 258 ? -12.829 27.338 12.395 1 71.39 258 GLU B N 1
ATOM 4549 C CA . GLU B 1 258 ? -13.38 27.446 11.047 1 71.39 258 GLU B CA 1
ATOM 4550 C C . GLU B 1 258 ? -13.015 26.228 10.203 1 71.39 258 GLU B C 1
ATOM 4552 O O . GLU B 1 258 ? -11.928 25.666 10.352 1 71.39 258 GLU B O 1
ATOM 4557 N N . PRO B 1 259 ? -13.954 25.868 9.417 1 70.7 259 PRO B N 1
ATOM 4558 C CA . PRO B 1 259 ? -13.655 24.742 8.529 1 70.7 259 PRO B CA 1
ATOM 4559 C C . PRO B 1 259 ? -12.419 24.983 7.666 1 70.7 259 PRO B C 1
ATOM 4561 O O . PRO B 1 259 ? -12.172 26.113 7.235 1 70.7 259 PRO B O 1
ATOM 4564 N N . LEU B 1 260 ? -11.691 23.984 7.506 1 75.78 260 LEU B N 1
ATOM 4565 C CA . LEU B 1 260 ? -10.456 24.052 6.733 1 75.78 260 LEU B CA 1
ATOM 4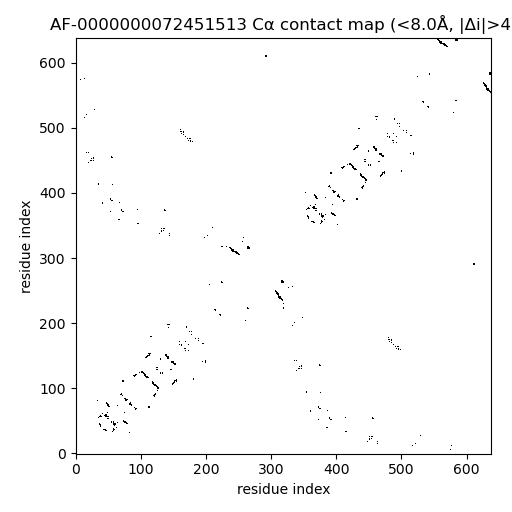566 C C . LEU B 1 260 ? -10.73 24.534 5.312 1 75.78 260 LEU B C 1
ATOM 4568 O O . LEU B 1 260 ? -9.9 25.225 4.716 1 75.78 260 LEU B O 1
ATOM 4572 N N . HIS B 1 261 ? -11.96 24.187 4.831 1 72.36 261 HIS B N 1
ATOM 4573 C CA . HIS B 1 261 ? -12.286 24.572 3.462 1 72.36 261 HIS B CA 1
ATOM 4574 C C . HIS B 1 261 ? -13.224 25.774 3.436 1 72.36 261 HIS B C 1
ATOM 4576 O O . HIS B 1 261 ? -13.831 26.071 2.405 1 72.36 261 HIS B O 1
ATOM 4582 N N . GLY B 1 262 ? -13.334 26.303 4.565 1 66.2 262 GLY B N 1
ATOM 4583 C CA . GLY B 1 262 ? -14.231 27.446 4.63 1 66.2 262 GLY B CA 1
ATOM 4584 C C . GLY B 1 262 ? -15.654 27.111 4.226 1 66.2 262 GLY B C 1
ATOM 4585 O O . GLY B 1 262 ? -16.198 26.085 4.641 1 66.2 262 GLY B O 1
ATOM 4586 N N . ASN B 1 263 ? -16.229 27.967 3.58 1 64.11 263 ASN B N 1
ATOM 4587 C CA . ASN B 1 263 ? -17.61 27.799 3.142 1 64.11 263 ASN B CA 1
ATOM 4588 C C . ASN B 1 263 ? -17.688 27.406 1.67 1 64.11 263 ASN B C 1
ATOM 4590 O O . ASN B 1 263 ? -18.618 27.802 0.965 1 64.11 263 ASN B O 1
ATOM 4594 N N . ARG B 1 264 ? -16.687 26.664 1.324 1 64.71 264 ARG B N 1
ATOM 4595 C CA . ARG B 1 264 ? -16.574 26.295 -0.084 1 64.71 264 ARG B CA 1
ATOM 4596 C C . ARG B 1 264 ? -17.735 25.404 -0.511 1 64.71 264 ARG B C 1
ATOM 4598 O O . ARG B 1 264 ? -18.306 25.592 -1.587 1 64.71 264 ARG B O 1
ATOM 4605 N N . MET B 1 265 ? -17.98 24.477 0.348 1 64.72 265 MET B N 1
ATOM 4606 C CA . MET B 1 265 ? -18.992 23.5 -0.045 1 64.72 265 MET B CA 1
ATOM 4607 C C . MET B 1 265 ? -20.22 23.598 0.854 1 64.72 265 MET B C 1
ATOM 4609 O O . MET B 1 265 ? -21.301 23.134 0.488 1 64.72 265 MET B O 1
ATOM 4613 N N . PHE B 1 266 ? -19.908 24.139 2.068 1 68.3 266 PHE B N 1
ATOM 4614 C CA . PHE B 1 266 ? -21.001 24.175 3.032 1 68.3 266 PHE B CA 1
ATOM 4615 C C . PHE B 1 266 ? -21.279 25.604 3.483 1 68.3 266 PHE B C 1
ATOM 4617 O O . PHE B 1 266 ? -20.351 26.394 3.666 1 68.3 266 PHE B O 1
ATOM 4624 N N . VAL B 1 267 ? -22.46 25.863 3.612 1 68.65 267 VAL B N 1
ATOM 4625 C CA . VAL B 1 267 ? -22.865 27.173 4.11 1 68.65 267 VAL B CA 1
ATOM 4626 C C . VAL B 1 267 ? -22.516 27.294 5.592 1 68.65 267 VAL B C 1
ATOM 4628 O O . VAL B 1 267 ? -22.42 26.287 6.297 1 68.65 267 VAL B O 1
ATOM 4631 N N . ARG B 1 268 ? -22.307 28.532 5.946 1 73.15 268 ARG B N 1
ATOM 4632 C CA . ARG B 1 268 ? -22.007 28.794 7.35 1 73.15 268 ARG B CA 1
ATOM 4633 C C . ARG B 1 268 ? -23.154 28.343 8.248 1 73.15 268 ARG B C 1
ATOM 4635 O O . ARG B 1 268 ? -24.325 28.504 7.897 1 73.15 268 ARG B O 1
ATOM 4642 N N . GLU B 1 269 ? -22.734 27.779 9.328 1 70.75 269 GLU B N 1
ATOM 4643 C CA . GLU B 1 269 ? -23.729 27.316 10.291 1 70.75 269 GLU B CA 1
ATOM 4644 C C . GLU B 1 269 ? -24.69 28.437 10.674 1 70.75 269 GLU B C 1
ATOM 4646 O O . GLU B 1 269 ? -25.894 28.209 10.816 1 70.75 269 GLU B O 1
ATOM 4651 N N . GLU B 1 270 ? -24.149 29.602 10.879 1 71.35 270 GLU B N 1
ATOM 4652 C CA . GLU B 1 270 ? -24.966 30.747 11.27 1 71.35 270 GLU B CA 1
ATOM 4653 C C . GLU B 1 270 ? -26.035 31.045 10.223 1 71.35 270 GLU B C 1
ATOM 4655 O O . GLU B 1 270 ? -27.16 31.416 10.564 1 71.35 270 GLU B O 1
ATOM 4660 N N . ASP B 1 271 ? -25.622 30.811 9.002 1 71.47 271 ASP B N 1
ATOM 4661 C CA . ASP B 1 271 ? -26.572 31.068 7.925 1 71.47 271 ASP B CA 1
ATOM 4662 C C . ASP B 1 271 ? -27.693 30.031 7.922 1 71.47 271 ASP B C 1
ATOM 4664 O O . ASP B 1 271 ? -28.849 30.36 7.651 1 71.47 271 ASP B O 1
ATOM 4668 N N . VAL B 1 272 ? -27.29 28.905 8.181 1 69.92 272 VAL B N 1
ATOM 4669 C CA . VAL B 1 272 ? -28.281 27.835 8.238 1 69.92 272 VAL B CA 1
ATOM 4670 C C . VAL B 1 272 ? -29.259 28.097 9.381 1 69.92 272 VAL B C 1
ATOM 4672 O O . VAL B 1 272 ? -30.473 27.969 9.209 1 69.92 272 VAL B O 1
ATOM 4675 N N . GLN B 1 273 ? -28.702 28.49 10.478 1 70.02 273 GLN B N 1
ATOM 4676 C CA . GLN B 1 273 ? -29.553 28.76 11.632 1 70.02 273 GLN B CA 1
ATOM 4677 C C . GLN B 1 273 ? -30.482 29.942 11.367 1 70.02 273 GLN B C 1
ATOM 4679 O O . GLN B 1 273 ? -31.653 29.915 11.749 1 70.02 273 GLN B O 1
ATOM 4684 N N . GLU B 1 274 ? -29.905 30.863 10.787 1 71.06 274 GLU B N 1
ATOM 4685 C CA . GLU B 1 274 ? -30.723 32.017 10.429 1 71.06 274 GLU B CA 1
ATOM 4686 C C . GLU B 1 274 ? -31.848 31.621 9.476 1 71.06 274 GLU B C 1
ATOM 4688 O O . GLU B 1 274 ? -32.987 32.065 9.634 1 71.06 274 GLU B O 1
ATOM 4693 N N . TYR B 1 275 ? -31.483 30.836 8.587 1 69.18 275 TYR B N 1
ATOM 4694 C CA . TYR B 1 275 ? -32.48 30.362 7.633 1 69.18 275 TYR B CA 1
ATOM 4695 C C . TYR B 1 275 ? -33.562 29.55 8.334 1 69.18 275 TYR B C 1
ATOM 4697 O O . TYR B 1 275 ? -34.753 29.738 8.075 1 69.18 275 TYR B O 1
ATOM 4705 N N . LEU B 1 276 ? -33.112 28.713 9.113 1 68.34 276 LEU B N 1
ATOM 4706 C CA . LEU B 1 276 ? -34.052 27.855 9.827 1 68.34 276 L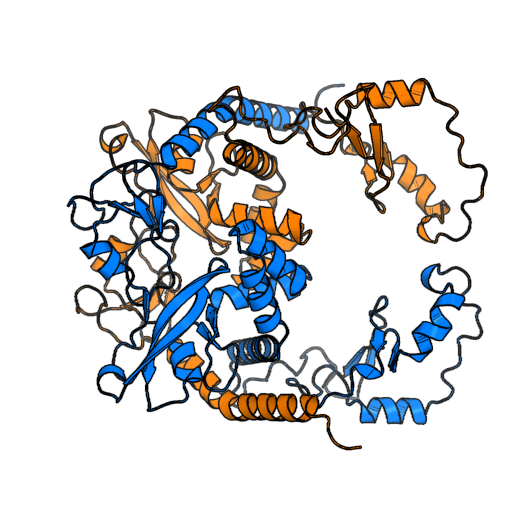EU B CA 1
ATOM 4707 C C . LEU B 1 276 ? -34.95 28.678 10.744 1 68.34 276 LEU B C 1
ATOM 4709 O O . LEU B 1 276 ? -36.139 28.382 10.884 1 68.34 276 LEU B O 1
ATOM 4713 N N . SER B 1 277 ? -34.314 29.64 11.347 1 70.63 277 SER B N 1
ATOM 4714 C CA . SER B 1 277 ? -35.082 30.501 12.239 1 70.63 277 SER B CA 1
ATOM 4715 C C . SER B 1 277 ? -36.092 31.341 11.463 1 70.63 277 SER B C 1
ATOM 4717 O O . SER B 1 277 ? -37.181 31.631 11.963 1 70.63 277 SER B O 1
ATOM 4719 N N . SER B 1 278 ? -35.657 31.691 10.35 1 66.53 278 SER B N 1
ATOM 4720 C CA . SER B 1 278 ? -36.528 32.533 9.536 1 66.53 278 SER B CA 1
ATOM 4721 C C . SER B 1 278 ? -37.58 31.701 8.81 1 66.53 278 SER B C 1
ATOM 4723 O O . SER B 1 278 ? -38.559 32.243 8.293 1 66.53 278 SER B O 1
ATOM 4725 N N . HIS B 1 279 ? -37.312 30.564 8.686 1 61.32 279 HIS B N 1
ATOM 4726 C CA . HIS B 1 279 ? -38.248 29.663 8.023 1 61.32 279 HIS B CA 1
ATOM 4727 C C . HIS B 1 279 ? -38.726 28.569 8.971 1 61.32 279 HIS B C 1
ATOM 4729 O O . HIS B 1 279 ? -38.423 27.391 8.769 1 61.32 279 HIS B O 1
ATOM 4735 N N . PRO B 1 280 ? -39.167 29.086 10.034 1 54.85 280 PRO B N 1
ATOM 4736 C CA . PRO B 1 280 ? -39.603 28.113 11.039 1 54.85 280 PRO B CA 1
ATOM 4737 C C . PRO B 1 280 ? -40.571 27.076 10.474 1 54.85 280 PRO B C 1
ATOM 4739 O O . PRO B 1 280 ? -40.656 25.959 10.991 1 54.85 280 PRO B O 1
ATOM 4742 N N . ASP B 1 281 ? -41.557 27.527 9.574 1 48.15 281 ASP B N 1
ATOM 4743 C CA . ASP B 1 281 ? -42.675 26.681 9.169 1 48.15 281 ASP B CA 1
ATOM 4744 C C . ASP B 1 281 ? -42.184 25.446 8.416 1 48.15 281 ASP B C 1
ATOM 4746 O O . ASP B 1 281 ? -42.984 24.705 7.841 1 48.15 281 ASP B O 1
ATOM 4750 N N . GLY B 1 282 ? -41.091 25.333 7.926 1 44.65 282 GLY B N 1
ATOM 4751 C CA . GLY B 1 282 ? -40.984 24.079 7.198 1 44.65 282 GLY B CA 1
ATOM 4752 C C . GLY B 1 282 ? -41.414 22.876 8.017 1 44.65 282 GLY B C 1
ATOM 4753 O O . GLY B 1 282 ? -40.781 22.544 9.022 1 44.65 282 GLY B O 1
ATOM 4754 N N . SER B 1 283 ? -42.702 22.76 8.162 1 40.79 283 SER B N 1
ATOM 4755 C CA . SER B 1 283 ? -43.699 21.896 8.786 1 40.79 283 SER B CA 1
ATOM 4756 C C . SER B 1 283 ? -43.187 20.465 8.912 1 40.79 283 SER B C 1
ATOM 4758 O O . SER B 1 283 ? -42.406 20.003 8.078 1 40.79 283 SER B O 1
ATOM 4760 N N . LYS B 1 284 ? -43.154 19.929 10.139 1 42.73 284 LYS B N 1
ATOM 4761 C CA . LYS B 1 284 ? -43.245 18.478 10.279 1 42.73 284 LYS B CA 1
ATOM 4762 C C . LYS B 1 284 ? -44.044 17.865 9.132 1 42.73 284 LYS B C 1
ATOM 4764 O O . LYS B 1 284 ? -45.145 18.322 8.822 1 42.73 284 LYS B O 1
ATOM 4769 N N . PRO B 1 285 ? -43.474 17.468 8.065 1 39.33 285 PRO B N 1
ATOM 4770 C CA . PRO B 1 285 ? -44.47 16.846 7.19 1 39.33 285 PRO B CA 1
ATOM 4771 C C . PRO B 1 285 ? -45.597 16.17 7.967 1 39.33 285 PRO B C 1
ATOM 4773 O O . PRO B 1 285 ? -45.364 15.618 9.046 1 39.33 285 PRO B O 1
ATOM 4776 N N . ASN B 1 286 ? -46.755 16.853 8.06 1 36.46 286 ASN B N 1
ATOM 4777 C CA . ASN B 1 286 ? -47.925 16.171 8.601 1 36.46 286 ASN B CA 1
ATOM 4778 C C . ASN B 1 286 ? -47.891 14.675 8.302 1 36.46 286 ASN B C 1
ATOM 4780 O O . ASN B 1 286 ? -48.825 13.948 8.644 1 36.46 286 ASN B O 1
ATOM 4784 N N . GLU B 1 287 ? -47.526 14.391 6.982 1 36.07 287 GLU B N 1
ATOM 4785 C CA . GLU B 1 287 ? -47.749 12.995 6.617 1 36.07 287 GLU B CA 1
ATOM 4786 C C . GLU B 1 287 ? -46.933 12.056 7.501 1 36.07 287 GLU B C 1
ATOM 4788 O O . GLU B 1 287 ? -45.795 12.365 7.859 1 36.07 287 GLU B O 1
ATOM 4793 N N . ASP B 1 288 ? -47.638 11.3 8.365 1 33.46 288 ASP B N 1
ATOM 4794 C CA . ASP B 1 288 ? -47.16 10.047 8.941 1 33.46 288 ASP B CA 1
ATOM 4795 C C . ASP B 1 288 ? -46.094 9.406 8.054 1 33.46 288 ASP B C 1
ATOM 4797 O O . ASP B 1 288 ? -46.395 8.931 6.958 1 33.46 288 ASP B O 1
ATOM 4801 N N . CYS B 1 289 ? -45.132 10.122 7.686 1 36.49 289 CYS B N 1
ATOM 4802 C CA . CYS B 1 289 ? -44.134 9.296 7.015 1 36.49 289 CYS B CA 1
ATOM 4803 C C . CYS B 1 289 ? -44.197 7.856 7.51 1 36.49 289 CYS B C 1
ATOM 4805 O O . CYS B 1 289 ? -43.804 7.566 8.642 1 36.49 289 CYS B O 1
ATOM 4807 N N . SER B 1 290 ? -45.304 7.196 7.191 1 33.93 290 SER B N 1
ATOM 4808 C CA . SER B 1 290 ? -45.651 5.797 7.418 1 33.93 290 SER B CA 1
ATOM 4809 C C . SER B 1 290 ? -44.402 4.932 7.548 1 33.93 290 SER B C 1
ATOM 4811 O O . SER B 1 290 ? -44.223 4.238 8.551 1 33.93 290 SER B O 1
ATOM 4813 N N . ASN B 1 291 ? -44.247 3.933 6.414 1 32.32 291 ASN B N 1
ATOM 4814 C CA . ASN B 1 291 ? -43.598 2.632 6.298 1 32.32 291 ASN B CA 1
ATOM 4815 C C . ASN B 1 291 ? -42.078 2.76 6.312 1 32.32 291 ASN B C 1
ATOM 4817 O O . ASN B 1 291 ? -41.369 1.835 5.913 1 32.32 291 ASN B O 1
ATOM 4821 N N . SER B 1 292 ? -41.562 3.891 6.056 1 36.6 292 SER B N 1
ATOM 4822 C CA . SER B 1 292 ? -40.113 3.719 6.036 1 36.6 292 SER B CA 1
ATOM 4823 C C . SER B 1 292 ? -39.585 3.323 7.411 1 36.6 292 SER B C 1
ATOM 4825 O O . SER B 1 292 ? -39.932 3.944 8.418 1 36.6 292 SER B O 1
ATOM 4827 N N . ARG B 1 293 ? -39.393 2.043 7.59 1 34.51 293 ARG B N 1
ATOM 4828 C CA . ARG B 1 293 ? -38.805 1.381 8.75 1 34.51 293 ARG B CA 1
ATOM 4829 C C . ARG B 1 293 ? -37.799 2.29 9.448 1 34.51 293 ARG B C 1
ATOM 4831 O O . ARG B 1 293 ? -37.443 2.057 10.605 1 34.51 293 ARG B O 1
ATOM 4838 N N . GLN B 1 294 ? -37.169 3.037 8.75 1 36.68 294 GLN B N 1
ATOM 4839 C CA . GLN B 1 294 ? -36.167 3.822 9.463 1 36.68 294 GLN B CA 1
ATOM 4840 C C . GLN B 1 294 ? -36.823 4.811 10.423 1 36.68 294 GLN B C 1
ATOM 4842 O O . GLN B 1 294 ? -36.15 5.399 11.272 1 36.68 294 GLN B O 1
ATOM 4847 N N . GLY B 1 295 ? -38.064 5.265 10.232 1 33.67 295 GLY B N 1
ATOM 4848 C CA . GLY B 1 295 ? -38.786 6.233 11.042 1 33.67 295 GLY B CA 1
ATOM 4849 C C . GLY B 1 295 ? -39.396 5.628 12.292 1 33.67 295 GLY B C 1
ATOM 4850 O O . GLY B 1 295 ? -40.203 6.27 12.968 1 33.67 295 GLY B O 1
ATOM 4851 N N . THR B 1 296 ? -39.543 4.377 12.43 1 35.39 296 THR B N 1
ATOM 4852 C CA . THR B 1 296 ? -40.189 4.021 13.689 1 35.39 296 THR B CA 1
ATOM 4853 C C . THR B 1 296 ? -39.557 4.777 14.854 1 35.39 296 THR B C 1
ATOM 4855 O O . THR B 1 296 ? -38.385 4.567 15.175 1 35.39 296 THR B O 1
ATOM 4858 N N . CYS B 1 297 ? -40.005 5.92 15.187 1 33.43 297 CYS B N 1
ATOM 4859 C CA . CYS B 1 297 ? -39.875 7.108 16.023 1 33.43 297 CYS B CA 1
ATOM 4860 C C . CYS B 1 297 ? -39.769 6.73 17.495 1 33.43 297 CYS B C 1
ATOM 4862 O O . CYS B 1 297 ? -39.55 7.593 18.348 1 33.43 297 CYS B O 1
ATOM 4864 N N . PHE B 1 298 ? -40.44 5.697 17.947 1 35.31 298 PHE B N 1
ATOM 4865 C CA . PHE B 1 298 ? -40.482 5.668 19.404 1 35.31 298 PHE B CA 1
ATOM 4866 C C . PHE B 1 298 ? -39.074 5.671 19.986 1 35.31 298 PHE B C 1
ATOM 4868 O O . PHE B 1 298 ? -38.801 6.373 20.962 1 35.31 298 PHE B O 1
ATOM 4875 N N . VAL B 1 299 ? -38.293 4.684 19.66 1 37.25 299 VAL B N 1
ATOM 4876 C CA . VAL B 1 299 ? -36.93 4.602 20.174 1 37.25 299 VAL B CA 1
ATOM 4877 C C . VAL B 1 299 ? -36.117 5.795 19.678 1 37.25 299 VAL B C 1
ATOM 4879 O O . VAL B 1 299 ? -35.158 6.215 20.33 1 37.25 299 VAL B O 1
ATOM 4882 N N . LEU B 1 300 ? -36.54 6.454 18.635 1 38.14 300 LEU B N 1
ATOM 4883 C CA . LEU B 1 300 ? -35.875 7.584 17.996 1 38.14 300 LEU B CA 1
ATOM 4884 C C . LEU B 1 300 ? -36.12 8.871 18.775 1 38.14 300 LEU B C 1
ATOM 4886 O O . LEU B 1 300 ? -35.295 9.787 18.745 1 38.14 300 LEU B O 1
ATOM 4890 N N . LYS B 1 301 ? -37.171 9.015 19.458 1 40.36 301 LYS B N 1
ATOM 4891 C CA . LYS B 1 301 ? -37.437 10.284 20.131 1 40.36 301 LYS B CA 1
ATOM 4892 C C . LYS B 1 301 ? -36.378 10.577 21.189 1 40.36 301 LYS B C 1
ATOM 4894 O O . LYS B 1 301 ? -35.886 11.703 21.287 1 40.36 301 LYS B O 1
ATOM 4899 N N . LYS B 1 302 ? -36.215 9.642 22.13 1 43.56 302 LYS B N 1
ATOM 4900 C CA . LYS B 1 302 ? -35.21 9.879 23.162 1 43.56 302 LYS B CA 1
ATOM 4901 C C . LYS B 1 302 ? -33.817 10.012 22.554 1 43.56 302 LYS B C 1
ATOM 4903 O O . LYS B 1 302 ? -33.014 10.834 23.002 1 43.56 302 LYS B O 1
ATOM 4908 N N . LYS B 1 303 ? -33.512 9.149 21.635 1 45.66 303 LYS B N 1
ATOM 4909 C CA . LYS B 1 303 ? -32.202 9.229 20.996 1 45.66 303 LYS B CA 1
ATOM 4910 C C . LYS B 1 303 ? -32.073 10.502 20.165 1 45.66 303 LYS B C 1
ATOM 4912 O O . LYS B 1 303 ? -30.991 11.085 20.075 1 45.66 303 LYS B O 1
ATOM 4917 N N . GLN B 1 304 ? -33.231 10.901 19.734 1 52.11 304 GLN B N 1
ATOM 4918 C CA . GLN B 1 304 ? -33.247 12.125 18.939 1 52.11 304 GLN B CA 1
ATOM 4919 C C . GLN B 1 304 ? -32.973 13.349 19.807 1 52.11 304 GLN B C 1
ATOM 4921 O O . GLN B 1 304 ? -32.422 14.344 19.331 1 52.11 304 GLN B O 1
ATOM 4926 N N . GLN B 1 305 ? -33.323 13.248 21.111 1 55.63 305 GLN B N 1
ATOM 4927 C CA . GLN B 1 305 ? -33.072 14.394 21.979 1 55.63 305 GLN B CA 1
ATOM 4928 C C . GLN B 1 305 ? -31.575 14.621 22.171 1 55.63 305 GLN B C 1
ATOM 4930 O O . GLN B 1 305 ? -31.141 15.746 22.429 1 55.63 305 GLN B O 1
ATOM 4935 N N . LYS B 1 306 ? -30.896 13.61 22.003 1 58.45 306 LYS B N 1
ATOM 4936 C CA . LYS B 1 306 ? -29.457 13.73 22.222 1 58.45 306 LYS B CA 1
ATOM 4937 C C . LYS B 1 306 ? -28.738 14.131 20.937 1 58.45 306 LYS B C 1
ATOM 4939 O O . LYS B 1 306 ? -27.52 14.323 20.935 1 58.45 306 LYS B O 1
ATOM 4944 N N . LEU B 1 307 ? -29.6 14.284 19.957 1 60.19 307 LEU B N 1
ATOM 4945 C CA . LEU B 1 307 ? -28.979 14.604 18.676 1 60.19 307 LEU B CA 1
ATOM 4946 C C . LEU B 1 307 ? -29.1 16.094 18.37 1 60.19 307 LEU B C 1
ATOM 4948 O O . LEU B 1 307 ? -30.128 16.71 18.662 1 60.19 307 LEU B O 1
ATOM 4952 N N . ASP B 1 308 ? -28.01 16.707 18.149 1 59.34 308 ASP B N 1
ATOM 4953 C CA . ASP B 1 308 ? -27.975 18.101 17.717 1 59.34 308 ASP B CA 1
ATOM 4954 C C . ASP B 1 308 ? -28.401 18.235 16.257 1 59.34 308 ASP B C 1
ATOM 4956 O O . ASP B 1 308 ? -29.139 19.156 15.902 1 59.34 308 ASP B O 1
ATOM 4960 N N . VAL B 1 309 ? -27.788 17.439 15.432 1 59.1 309 VAL B N 1
ATOM 4961 C CA . VAL B 1 309 ? -28.115 17.421 14.01 1 59.1 309 VAL B CA 1
ATOM 4962 C C . VAL B 1 309 ? -28.56 16.019 13.6 1 59.1 309 VAL B C 1
ATOM 4964 O O . VAL B 1 309 ? -27.924 15.028 13.965 1 59.1 309 VAL B O 1
ATOM 4967 N N . THR B 1 310 ? -29.739 15.902 13.303 1 50.38 310 THR B N 1
ATOM 4968 C CA . THR B 1 310 ? -30.277 14.65 12.782 1 50.38 310 THR B CA 1
ATOM 4969 C C . THR B 1 310 ? -30.276 14.656 11.256 1 50.38 310 THR B C 1
ATOM 4971 O O . THR B 1 310 ? -30.518 15.692 10.633 1 50.38 310 THR B O 1
ATOM 4974 N N . GLY B 1 311 ? -29.743 13.667 10.444 1 50.35 311 GLY B N 1
ATOM 4975 C CA . GLY B 1 311 ? -29.674 13.501 9 1 50.35 311 GLY B CA 1
ATOM 4976 C C . GLY B 1 311 ? -29.367 14.793 8.266 1 50.35 311 GLY B C 1
ATOM 4977 O O . GLY B 1 311 ? -30.227 15.669 8.154 1 50.35 311 GLY B O 1
ATOM 4978 N N . GLY B 1 312 ? -28.328 15.54 8.674 1 43.27 312 GLY B N 1
ATOM 4979 C CA . GLY B 1 312 ? -28.097 16.911 8.247 1 43.27 312 GLY B CA 1
ATOM 4980 C C . GLY B 1 312 ? -27.992 17.058 6.741 1 43.27 312 GLY B C 1
ATOM 4981 O O . GLY B 1 312 ? -27.621 16.111 6.045 1 43.27 312 GLY B O 1
ATOM 4982 N N . VAL B 1 313 ? -28.849 17.946 6.249 1 42.15 313 VAL B N 1
ATOM 4983 C CA . VAL B 1 313 ? -28.854 18.611 4.95 1 42.15 313 VAL B CA 1
ATOM 4984 C C . VAL B 1 313 ? -27.49 19.245 4.688 1 42.15 313 VAL B C 1
ATOM 4986 O O . VAL B 1 313 ? -26.944 19.937 5.551 1 42.15 313 VAL B O 1
ATOM 4989 N N . TRP B 1 314 ? -26.629 18.528 4.046 1 42.54 314 TRP B N 1
ATOM 4990 C CA . TRP B 1 314 ? -25.443 19.24 3.582 1 42.54 314 TRP B CA 1
ATOM 4991 C C . TRP B 1 314 ? -25.78 20.148 2.403 1 42.54 314 TRP B C 1
ATOM 4993 O O . TRP B 1 314 ? -26.63 19.811 1.575 1 42.54 314 TRP B O 1
ATOM 5003 N N . SER B 1 315 ? -25.736 21.424 2.703 1 36.85 315 SER B N 1
ATOM 5004 C CA . SER B 1 315 ? -25.908 22.42 1.65 1 36.85 315 SER B CA 1
ATOM 5005 C C . SER B 1 315 ? -24.584 22.727 0.958 1 36.85 315 SER B C 1
ATOM 5007 O O . SER B 1 315 ? -23.556 22.891 1.618 1 36.85 315 SER B O 1
ATOM 5009 N N . LEU B 1 316 ? -24.399 22.185 -0.13 1 36.83 316 LEU B N 1
ATOM 5010 C CA . LEU B 1 316 ? -23.263 22.614 -0.938 1 36.83 316 LEU B CA 1
ATOM 5011 C C . LEU B 1 316 ? -23.571 23.924 -1.655 1 36.83 316 LEU B C 1
ATOM 5013 O O . LEU B 1 316 ? -24.648 24.082 -2.234 1 36.83 316 LEU B O 1
ATOM 5017 N N . LEU B 1 317 ? -22.966 25.045 -1.037 1 32.29 317 LEU B N 1
ATOM 5018 C CA . LEU B 1 317 ? -23.085 26.303 -1.766 1 32.29 317 LEU B CA 1
ATOM 5019 C C . LEU B 1 317 ? -22.134 26.333 -2.958 1 32.29 317 LEU B C 1
ATOM 5021 O O . LEU B 1 317 ? -20.955 25.999 -2.825 1 32.29 317 LEU B O 1
ATOM 5025 N N . PRO B 1 318 ? -22.639 26.208 -4.056 1 32.27 318 PRO B N 1
ATOM 5026 C CA . PRO B 1 318 ? -21.67 26.604 -5.08 1 32.27 318 PRO B CA 1
ATOM 5027 C C . PRO B 1 318 ? -21.142 28.022 -4.877 1 32.27 318 PRO B C 1
ATOM 5029 O O . PRO B 1 318 ? -21.843 28.872 -4.322 1 32.27 318 PRO B O 1
ATOM 5032 N N . PRO B 1 319 ? -19.755 28.159 -4.899 1 32.03 319 PRO B N 1
ATOM 5033 C CA . PRO B 1 319 ? -19.355 29.563 -4.774 1 32.03 319 PRO B CA 1
ATOM 5034 C C . PRO B 1 319 ? -20.17 30.49 -5.672 1 32.03 319 PRO B C 1
ATOM 5036 O O . PRO B 1 319 ? -20.651 30.069 -6.728 1 32.03 319 PRO B O 1
#

Sequence (638 aa):
MSETAYTKAKKKELRAWDSLKEDMLRVSYESSAPSTNICALCKEHAEYRCLECSSTNMFCETCITKTHRNSLHLPEKWNKTLYVTSPLELALRLPGEHCSHAVYARDMKIFVNTGQLCSFSVTLCTCEPETCTLLRYGIWPATPERPQTAFSIALLELFHYLSMECQVSVEGFCNMLRWKNNLSLLEVNMLYRALVGESISQFRHHHFRCRSLSGLCPSFDDGTTCPVCPKSNGNLIVTMDANFGLVRKRSSGSSLVEPLHGNRMFVREEDVQEYLSSHPDGSKPNEDCSNSRQGTCFVLKKKQQKLDVTGGVWSLLPPMSETAYTKAKKKELRAWDSLKEDMLRVSYESSAPSTNICALCKEHAEYRCLECSSTNMFCETCITKTHRNSLHLPEKWNKTLYVTSPLELALRLPGEHCSHAVYARDMKIFVNTGQLCSFSVTLCTCEPETCTLLRYGIWPATPERPQTAFSIALLELFHYLSMECQVSVEGFCNMLRWKNNLSLLEVNMLYRALVGESISQFRHHHFRCRSLSGLCPSFDDGTTCPVCPKSNGNLIVTMDANFGLVRKRSSGSSLVEPLHGNRMFVREEDVQEYLSSHPDGSKPNEDCSNSRQGTCFVLKKKQQKLDVTGGVWSLLPP

Organism: Betta splendens (NCBI:txid158456)

InterPro domains:
  IPR041457 CxC2-like cysteine cluster, KDZ transposase-associated [PF18803] (95-179)

Radius of gyration: 28.52 Å; Cα contacts (8 Å, |Δi|>4): 941; chains: 2; bounding box: 78×70×56 Å

pLDDT: mean 79.9, std 20.39, range [31.67, 97.99]

Foldseek 3Di:
DPQPPVRVVVVVVVVVCVVCVVVVVVVVVVLQDAPDQAAPPPRDGFFKDFVVVHSHGTHHPVVVCVVQALHLTFMWGHPPPHTDTDPDAAEHDDDDPQVPADKDWDWAWELELLRDTDIYTYIAGPVDQRQVSCVVSQWGALDRHPGRYIYRVNNLVVVVCCCVPVVQDLLNSLVVSCVVVVDDPVSSVVSSVSCPDCRSVVSVLVVLCVVQVPPVDPPRPSPLADPVPDPPDDKDWAFDLPQPWDFAFPVVDDDPDADSSHPSFADDPVVVVVVCVVPVPPDPPPPPPPPPVVPPPPVVPVVVVRTPDTSGGGTTTND/DPQPPVRVVVVVVVVVCVVCVVVVVVVVVVLQDAPDQAAPPPRDGFFKDFVVVHSHGTHHPVVVCVVQALHLTFMWGHPPPHTDTDPDAAEHDDDDPQVPADKDWDWAWELELLRDTDIYTYIAGPVDQRQVSCVVSQWGALDRHPGRYIYRVNNLVVVVCCCVPVVQDLLNSLVVSCVVVVDDPVSSVVSSVSCVDCRSVVSNLVVLCVVQVPPVDPPRDSPLADPVPPPDDDKDWAFDLPQPWDFAFPVVDDDPDADSVHPSFADDPVVVVVVCVVPVPPPPPPPPPPPPVVPPCPVVVVVVVRTPDTSGGGTTTND

Secondary structure (DSSP, 8-state):
----HHHHHHHHHHHHHHHHHHHHHHHHHHTTS-S-SBBTTT-SB--EE-TTT-SS-BB-HHHHHHHTTT-----EEE-SSSEEE-----EE---GGGGGS-EEEEEEEEE-TTS-EEEEEEEEETTS-HHHHHHHTTEEESSSSS-SEEEEHHHHHHHHHHHHHH---HHHHHHHHHHHHT--HHHHHHHHHHHHSHHHHHHHHHHHHHHTTTTT-TTS--S-S-TTS--SSS---EEE---SS-EEEGGG---SS--TTTTSSS--HHHHHHHHHH-TT----SS---S-GGG--HHHHHHHHTEEEES--EEE---/----HHHHHHHHHHHHHHHHHHHHHHHHHHTTS-S-SBBTTT-SB--EE-TTT-SS-BB-HHHHHHHTTT-----EEE-SSSEEE-----EE---GGGGGS-EEEEEEEEE-TTS-EEEEEEEEETTS-HHHHHHHTTEEESSSSS-SEEEEHHHHHHHHHHHHHH---HHHHHHHHHHHHT--HHHHHHHHHHHHTHHHHHHHHHHHHHHTTTTT-TTS--S-S-TTS--SSS---EEEE--SS-EEEGGG---SS--TTTTSSS--HHHHHHHHHH-TT----SS---S-GGG--HHHHHHHHTEEEES-EEEE---

Solvent-accessible surface area (backbone atoms only — not comparable to full-atom values): 35789 Å² total; per-residue (Å²): 129,79,73,48,72,66,53,49,52,51,51,52,51,52,50,49,41,60,73,41,46,63,58,40,51,51,44,55,60,56,58,71,43,80,75,46,51,44,12,70,79,80,61,45,71,23,45,30,36,34,74,90,50,19,54,63,53,22,21,22,74,68,57,47,54,57,74,45,58,43,29,70,73,79,44,29,29,55,71,92,80,50,73,40,80,40,86,67,84,48,47,38,66,66,66,57,76,56,62,78,48,65,64,50,75,45,75,30,41,32,29,26,62,86,54,50,76,45,72,29,42,36,50,36,49,73,90,48,59,64,58,42,49,37,44,51,62,39,29,41,51,44,42,73,69,85,52,52,42,33,29,22,42,67,34,52,50,50,48,51,37,35,32,72,56,47,64,41,45,71,69,34,51,37,50,26,39,23,68,74,62,65,49,50,72,68,53,35,50,50,49,44,58,40,48,74,38,69,30,46,60,51,46,53,51,50,52,50,37,60,73,36,40,46,85,78,37,92,80,41,55,77,70,45,65,53,84,81,42,73,73,81,88,72,82,54,71,43,71,41,79,68,41,88,67,52,64,37,45,53,84,71,60,72,83,89,59,80,54,93,67,55,54,33,49,34,61,53,66,68,54,50,50,49,47,45,66,71,45,62,67,78,60,69,69,80,64,72,79,65,62,57,56,85,56,71,47,75,75,39,50,68,56,46,68,46,33,64,36,66,39,49,60,48,33,39,24,49,91,131,78,73,49,72,64,53,49,53,50,48,51,51,51,49,49,42,60,71,42,46,64,58,40,52,51,46,54,59,56,57,70,42,80,74,47,52,43,12,69,81,80,62,43,71,22,46,29,36,34,72,89,52,19,55,65,52,23,21,23,74,68,55,47,54,57,74,46,57,42,28,70,72,77,46,30,29,54,71,92,80,50,73,39,79,42,88,66,84,48,47,37,66,65,65,57,77,57,62,80,47,65,64,50,74,44,75,29,42,32,30,26,62,87,53,50,77,43,71,29,41,36,50,36,49,72,91,49,59,64,58,42,48,36,45,51,62,38,27,41,51,42,42,72,68,85,52,55,40,33,30,23,43,66,35,52,50,51,49,50,36,36,31,73,57,48,63,41,46,70,66,36,51,38,50,26,39,23,68,74,63,66,47,50,72,69,54,36,51,51,49,43,60,40,47,76,40,66,32,45,58,50,45,54,51,48,53,50,37,61,75,34,40,54,87,77,39,92,81,46,58,78,70,52,67,56,83,82,50,81,74,79,92,77,83,58,73,44,72,40,77,68,35,88,68,50,64,37,46,52,84,70,60,72,82,88,60,80,56,92,65,55,56,39,46,35,64,53,66,68,53,52,50,48,47,46,64,72,45,62,70,75,59,71,70,80,63,72,76,67,59,54,62,85,55,68,46,74,76,40,50,68,57,46,68,47,34,66,37,66,42,49,59,49,33,40,26,56,102